Protein AF-0000000070923524 (afdb_homodimer)

pLDDT: mean 95.82, std 4.58, range [56.16, 98.94]

Nearest PDB structures (foldseek):
  8g1h-assembly1_A-2  TM=9.541E-01  e=3.701E-32  synthetic construct
  1jxh-assembly1_B  TM=9.613E-01  e=5.877E-29  Salmonella enterica subsp. enterica serovar Typhimurium
  7r8y-assembly1_A  TM=9.635E-01  e=8.481E-27  synthetic construct
  4c5k-assembly2_A  TM=9.167E-01  e=1.482E-22  Staphylococcus aureus subsp. aureus Mu50
  4jjp-assembly1_A  TM=9.197E-01  e=1.217E-21  Clostridioides difficile 630

Radius of gyration: 22.54 Å; Cα contacts (8 Å, |Δi|>4): 1341; chains: 2; bounding box: 45×68×51 Å

Structure (mmCIF, N/CA/C/O backbone):
data_AF-0000000070923524-model_v1
#
loop_
_entity.id
_entity.type
_entity.pdbx_description
1 polymer 'hydroxymethylpyrimidine kinase'
#
loop_
_atom_site.group_PDB
_atom_site.id
_atom_site.type_symbol
_atom_site.label_atom_id
_atom_site.label_alt_id
_atom_site.label_comp_id
_atom_site.label_asym_id
_atom_site.label_entity_id
_atom_site.label_seq_id
_atom_site.pdbx_PDB_ins_code
_atom_site.Cartn_x
_atom_site.Cartn_y
_atom_site.Cartn_z
_atom_site.occupancy
_atom_site.B_iso_or_equiv
_atom_site.auth_seq_id
_atom_site.auth_comp_id
_atom_site.auth_asym_id
_atom_site.auth_atom_id
_atom_site.pdbx_PDB_model_num
ATOM 1 N N . MET A 1 1 ? -16.562 -1.97 -15.055 1 88.5 1 MET A N 1
ATOM 2 C CA . MET A 1 1 ? -16.547 -1.957 -13.594 1 88.5 1 MET A CA 1
ATOM 3 C C . MET A 1 1 ? -15.117 -2.076 -13.07 1 88.5 1 MET A C 1
ATOM 5 O O . MET A 1 1 ? -14.312 -2.836 -13.617 1 88.5 1 MET A O 1
ATOM 9 N N . ILE A 1 2 ? -14.734 -1.331 -12.078 1 96.25 2 ILE A N 1
ATOM 10 C CA . ILE A 1 2 ? -13.414 -1.385 -11.469 1 96.25 2 ILE A CA 1
ATOM 11 C C . ILE A 1 2 ? -13.359 -2.535 -10.461 1 96.25 2 ILE A C 1
ATOM 13 O O . ILE A 1 2 ? -14.094 -2.541 -9.477 1 96.25 2 ILE A O 1
ATOM 17 N N . PRO A 1 3 ? -12.547 -3.531 -10.727 1 98.06 3 PRO A N 1
ATOM 18 C CA . PRO A 1 3 ? -12.531 -4.695 -9.836 1 98.06 3 PRO A CA 1
ATOM 19 C C . PRO A 1 3 ? -11.859 -4.402 -8.5 1 98.06 3 PRO A C 1
ATOM 21 O O . PRO A 1 3 ? -10.883 -3.645 -8.445 1 98.06 3 PRO A O 1
ATOM 24 N N . ASN A 1 4 ? -12.344 -5.02 -7.406 1 98.69 4 ASN A N 1
ATOM 25 C CA . ASN A 1 4 ? -11.734 -4.98 -6.078 1 98.69 4 ASN A CA 1
ATOM 26 C C . ASN A 1 4 ? -10.781 -6.152 -5.867 1 98.69 4 ASN A C 1
ATOM 28 O O . ASN A 1 4 ? -11.203 -7.309 -5.836 1 98.69 4 ASN A O 1
ATOM 32 N N . ILE A 1 5 ? -9.523 -5.859 -5.695 1 98.88 5 ILE A N 1
ATOM 33 C CA . ILE A 1 5 ? -8.492 -6.891 -5.586 1 98.88 5 ILE A CA 1
ATOM 34 C C . ILE A 1 5 ? -7.918 -6.895 -4.172 1 98.88 5 ILE A C 1
ATOM 36 O O . ILE A 1 5 ? -7.523 -5.848 -3.654 1 98.88 5 ILE A O 1
ATOM 40 N N . LEU A 1 6 ? -7.828 -8.039 -3.535 1 98.94 6 LEU A N 1
ATOM 41 C CA . LEU A 1 6 ? -7.266 -8.18 -2.197 1 98.94 6 LEU A CA 1
ATOM 42 C C . LEU A 1 6 ? -5.871 -8.797 -2.258 1 98.94 6 LEU A C 1
ATOM 44 O O . LEU A 1 6 ? -5.703 -9.906 -2.77 1 98.94 6 LEU A O 1
ATOM 48 N N . SER A 1 7 ? -4.941 -8.078 -1.814 1 98.94 7 SER A N 1
ATOM 49 C CA . SER A 1 7 ? -3.602 -8.609 -1.587 1 98.94 7 SER A CA 1
ATOM 50 C C . SER A 1 7 ? -3.434 -9.086 -0.148 1 98.94 7 SER A C 1
ATOM 52 O O . SER A 1 7 ? -3.797 -8.375 0.792 1 98.94 7 SER A O 1
ATOM 54 N N . ILE A 1 8 ? -2.93 -10.258 0.052 1 98.94 8 ILE A N 1
ATOM 55 C CA . ILE A 1 8 ? -2.543 -10.812 1.344 1 98.94 8 ILE A CA 1
ATOM 56 C C . ILE A 1 8 ? -1.05 -11.141 1.339 1 98.94 8 ILE A C 1
ATOM 58 O O . ILE A 1 8 ? -0.617 -12.094 0.683 1 98.94 8 ILE A O 1
ATOM 62 N N . ALA A 1 9 ? -0.271 -10.359 2.004 1 98.81 9 ALA A N 1
ATOM 63 C CA . ALA A 1 9 ? 1.179 -10.5 1.902 1 98.81 9 ALA A CA 1
ATOM 64 C C . ALA A 1 9 ? 1.889 -9.711 3 1 98.81 9 ALA A C 1
ATOM 66 O O . ALA A 1 9 ? 1.24 -9.094 3.844 1 98.81 9 ALA A O 1
ATOM 67 N N . GLY A 1 10 ? 3.205 -9.844 3.064 1 98.44 10 GLY A N 1
ATOM 68 C CA . GLY A 1 10 ? 4.023 -9.047 3.967 1 98.44 10 GLY A CA 1
ATOM 69 C C . GLY A 1 10 ? 4.266 -7.637 3.467 1 98.44 10 GLY A C 1
ATOM 70 O O . GLY A 1 10 ? 3.885 -7.297 2.346 1 98.44 10 GLY A O 1
ATOM 71 N N . SER A 1 11 ? 4.887 -6.863 4.363 1 98.69 11 SER A N 1
ATOM 72 C CA . SER A 1 11 ? 5.152 -5.461 4.059 1 98.69 11 SER A CA 1
ATOM 73 C C . SER A 1 11 ? 6.637 -5.227 3.791 1 98.69 11 SER A C 1
ATOM 75 O O . SER A 1 11 ? 7.492 -5.75 4.508 1 98.69 11 SER A O 1
ATOM 77 N N . ASP A 1 12 ? 6.961 -4.551 2.748 1 98.5 12 ASP A N 1
ATOM 78 C CA . ASP A 1 12 ? 8.273 -3.99 2.445 1 98.5 12 ASP A CA 1
ATOM 79 C C . ASP A 1 12 ? 8.266 -2.469 2.562 1 98.5 12 ASP A C 1
ATOM 81 O O . ASP A 1 12 ? 7.801 -1.774 1.654 1 98.5 12 ASP A O 1
ATOM 85 N N . PRO A 1 13 ? 8.805 -1.938 3.619 1 98.75 13 PRO A N 1
ATOM 86 C CA . PRO A 1 13 ? 8.711 -0.494 3.842 1 98.75 13 PRO A CA 1
ATOM 87 C C . PRO A 1 13 ? 9.383 0.319 2.74 1 98.75 13 PRO A C 1
ATOM 89 O O . PRO A 1 13 ? 9.047 1.487 2.533 1 98.75 13 PRO A O 1
ATOM 92 N N . SER A 1 14 ? 10.281 -0.219 1.952 1 98.44 14 SER A N 1
ATOM 93 C CA . SER A 1 14 ? 10.977 0.512 0.896 1 98.44 14 SER A CA 1
ATOM 94 C C . SER A 1 14 ? 10.047 0.802 -0.278 1 98.44 14 SER A C 1
ATOM 96 O O . SER A 1 14 ? 10.359 1.638 -1.129 1 98.44 14 SER A O 1
ATOM 98 N N . GLY A 1 15 ? 8.922 0.045 -0.321 1 98.5 15 GLY A N 1
ATOM 99 C CA . GLY A 1 15 ? 7.926 0.306 -1.352 1 98.5 15 GLY A CA 1
ATOM 100 C C . GLY A 1 15 ? 8.141 -0.519 -2.607 1 98.5 15 GLY A C 1
ATOM 101 O O . GLY A 1 15 ? 7.355 -0.429 -3.555 1 98.5 15 GLY A O 1
ATOM 102 N N . GLY A 1 16 ? 9.164 -1.377 -2.602 1 98 16 GLY A N 1
ATOM 103 C CA . GLY A 1 16 ? 9.523 -2.064 -3.83 1 98 16 GLY A CA 1
ATOM 104 C C . GLY A 1 16 ? 8.914 -3.451 -3.939 1 98 16 GLY A C 1
ATOM 105 O O . GLY A 1 16 ? 8.844 -4.016 -5.035 1 98 16 GLY A O 1
ATOM 106 N N . ALA A 1 17 ? 8.523 -4.043 -2.865 1 98.12 17 ALA A N 1
ATOM 107 C CA . ALA A 1 17 ? 7.902 -5.363 -2.812 1 98.12 17 ALA A CA 1
ATOM 108 C C . ALA A 1 17 ? 6.766 -5.395 -1.795 1 98.12 17 ALA A C 1
ATOM 110 O O . ALA A 1 17 ? 6.207 -4.352 -1.448 1 98.12 17 ALA A O 1
ATOM 111 N N . GLY A 1 18 ? 6.297 -6.562 -1.482 1 98.19 18 GLY A N 1
ATOM 112 C CA . GLY A 1 18 ? 5.254 -6.688 -0.476 1 98.19 18 GLY A CA 1
ATOM 113 C C . GLY A 1 18 ? 3.949 -6.027 -0.883 1 98.19 18 GLY A C 1
ATOM 114 O O . GLY A 1 18 ? 3.688 -5.84 -2.072 1 98.19 18 GLY A O 1
ATOM 115 N N . ILE A 1 19 ? 3.135 -5.664 0.14 1 98.75 19 ILE A N 1
ATOM 116 C CA . ILE A 1 19 ? 1.815 -5.102 -0.133 1 98.75 19 ILE A CA 1
ATOM 117 C C . ILE A 1 19 ? 1.964 -3.74 -0.805 1 98.75 19 ILE A C 1
ATOM 119 O O . ILE A 1 19 ? 1.072 -3.299 -1.533 1 98.75 19 ILE A O 1
ATOM 123 N N . GLN A 1 20 ? 3.146 -3.043 -0.542 1 98.88 20 GLN A N 1
ATOM 124 C CA . GLN A 1 20 ? 3.367 -1.754 -1.189 1 98.88 20 GLN A CA 1
ATOM 125 C C . GLN A 1 20 ? 3.426 -1.903 -2.707 1 98.88 20 GLN A C 1
ATOM 127 O O . GLN A 1 20 ? 2.758 -1.168 -3.436 1 98.88 20 GLN A O 1
ATOM 132 N N . ALA A 1 21 ? 4.176 -2.891 -3.148 1 98.75 21 ALA A N 1
ATOM 133 C CA . ALA A 1 21 ? 4.238 -3.164 -4.582 1 98.75 21 ALA A CA 1
ATOM 134 C C . ALA A 1 21 ? 2.9 -3.689 -5.098 1 98.75 21 ALA A C 1
ATOM 136 O O . ALA A 1 21 ? 2.49 -3.371 -6.215 1 98.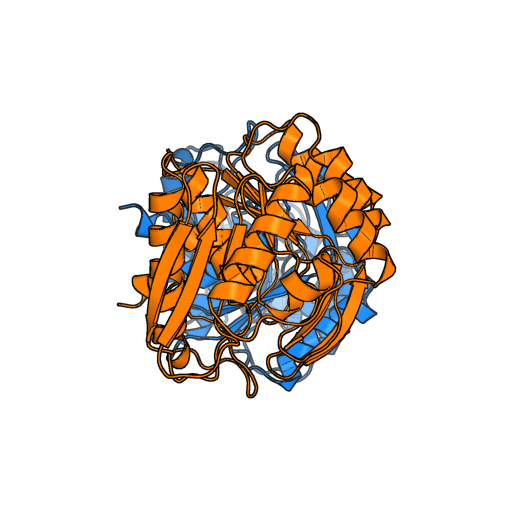75 21 ALA A O 1
ATOM 137 N N . ASP A 1 22 ? 2.264 -4.531 -4.301 1 98.88 22 ASP A N 1
ATOM 138 C CA . ASP A 1 22 ? 0.968 -5.082 -4.688 1 98.88 22 ASP A CA 1
ATOM 139 C C . ASP A 1 22 ? -0.05 -3.969 -4.934 1 98.88 22 ASP A C 1
ATOM 141 O O . ASP A 1 22 ? -0.729 -3.959 -5.961 1 98.88 22 ASP A O 1
ATOM 145 N N . LEU A 1 23 ? -0.145 -3.025 -3.996 1 98.88 23 LEU A N 1
ATOM 146 C CA . LEU A 1 23 ? -1.088 -1.917 -4.105 1 98.88 23 LEU A CA 1
ATOM 147 C C . LEU A 1 23 ? -0.811 -1.089 -5.355 1 98.88 23 LEU A C 1
ATOM 149 O O . LEU A 1 23 ? -1.741 -0.703 -6.066 1 98.88 23 LEU A O 1
ATOM 153 N N . LYS A 1 24 ? 0.443 -0.827 -5.609 1 98.81 24 LYS A N 1
ATOM 154 C CA . LYS A 1 24 ? 0.828 -0.044 -6.781 1 98.81 24 LYS A CA 1
ATOM 155 C C . LYS A 1 24 ? 0.483 -0.781 -8.07 1 98.81 24 LYS A C 1
ATOM 157 O O . LYS A 1 24 ? -0.105 -0.2 -8.984 1 98.81 24 LYS A O 1
ATOM 162 N N . ALA A 1 25 ? 0.79 -2.066 -8.133 1 98.81 25 ALA A N 1
ATOM 163 C CA . ALA A 1 25 ? 0.564 -2.848 -9.344 1 98.81 25 ALA A CA 1
ATOM 164 C C . ALA A 1 25 ? -0.927 -3.018 -9.617 1 98.81 25 ALA A C 1
ATOM 166 O O . ALA A 1 25 ? -1.376 -2.877 -10.758 1 98.81 25 ALA A O 1
ATOM 167 N N . ILE A 1 26 ? -1.7 -3.354 -8.578 1 98.81 26 ILE A N 1
ATOM 168 C CA . ILE A 1 26 ? -3.145 -3.496 -8.727 1 98.81 26 ILE A CA 1
ATOM 169 C C . ILE A 1 26 ? -3.736 -2.195 -9.266 1 98.81 26 ILE A C 1
ATOM 171 O O . ILE A 1 26 ? -4.508 -2.207 -10.227 1 98.81 26 ILE A O 1
ATOM 175 N N . SER A 1 27 ? -3.309 -1.071 -8.68 1 98.56 27 SER A N 1
ATOM 176 C CA . SER A 1 27 ? -3.822 0.238 -9.07 1 98.56 27 SER A CA 1
ATOM 177 C C . SER A 1 27 ? -3.428 0.581 -10.508 1 98.56 27 SER A C 1
ATOM 179 O O . SER A 1 27 ? -4.258 1.048 -11.289 1 98.56 27 SER A O 1
ATOM 181 N N . ALA A 1 28 ? -2.191 0.332 -10.828 1 98.12 28 ALA A N 1
ATOM 182 C CA . ALA A 1 28 ? -1.683 0.645 -12.156 1 98.12 28 ALA A CA 1
ATOM 183 C C . ALA A 1 28 ? -2.393 -0.184 -13.227 1 98.12 28 ALA A C 1
ATOM 185 O O . ALA A 1 28 ? -2.436 0.204 -14.398 1 98.12 28 ALA A O 1
ATOM 186 N N . ASN A 1 29 ? -2.947 -1.293 -12.867 1 98 29 ASN A N 1
ATOM 187 C CA . ASN A 1 29 ? -3.621 -2.18 -13.812 1 98 29 ASN A CA 1
ATOM 188 C C . ASN A 1 29 ? -5.137 -1.99 -13.773 1 98 29 ASN A C 1
ATOM 190 O O . ASN A 1 29 ? -5.883 -2.82 -14.297 1 98 29 ASN A O 1
ATOM 194 N N . GLY A 1 30 ? -5.574 -0.989 -13.062 1 96.88 30 GLY A N 1
ATOM 195 C CA . GLY A 1 30 ? -6.965 -0.576 -13.188 1 96.88 30 GLY A CA 1
ATOM 196 C C . GLY A 1 30 ? -7.848 -1.127 -12.078 1 96.88 30 GLY A C 1
ATOM 197 O O . GLY A 1 30 ? -9.07 -1 -12.133 1 96.88 30 GLY A O 1
ATOM 198 N N . GLY A 1 31 ? -7.277 -1.734 -11.07 1 98.12 31 GLY A N 1
ATOM 199 C CA . GLY A 1 31 ? -8.047 -2.275 -9.961 1 98.12 31 GLY A CA 1
ATOM 200 C C . GLY A 1 31 ? -8.062 -1.363 -8.75 1 98.12 31 GLY A C 1
ATOM 201 O O . GLY A 1 31 ? -7.25 -0.441 -8.648 1 98.12 31 GLY A O 1
ATOM 202 N N . TYR A 1 32 ? -9.062 -1.554 -7.859 1 98.56 32 TYR A N 1
ATOM 203 C CA . TYR A 1 32 ? -9.031 -1.023 -6.5 1 98.56 32 TYR A CA 1
ATOM 204 C C . TYR A 1 32 ? -8.289 -1.964 -5.562 1 98.56 32 TYR A C 1
ATOM 206 O O . TYR A 1 32 ? -8.656 -3.131 -5.418 1 98.56 32 TYR A O 1
ATOM 214 N N . ALA A 1 33 ? -7.301 -1.485 -4.902 1 98.81 33 ALA A N 1
ATOM 215 C CA . ALA A 1 33 ? -6.355 -2.346 -4.195 1 98.81 33 ALA A CA 1
ATOM 216 C C . ALA A 1 33 ? -6.648 -2.365 -2.697 1 98.81 33 ALA A C 1
ATOM 218 O O . ALA A 1 33 ? -6.699 -1.312 -2.055 1 98.81 33 ALA A O 1
ATOM 219 N N . MET A 1 34 ? -6.863 -3.486 -2.148 1 98.94 34 MET A N 1
ATOM 220 C CA . MET A 1 34 ? -6.965 -3.777 -0.721 1 98.94 34 MET A CA 1
ATOM 221 C C . MET A 1 34 ? -5.805 -4.652 -0.257 1 98.94 34 MET A C 1
ATOM 223 O O . MET A 1 34 ? -5.188 -5.348 -1.063 1 98.94 34 MET A O 1
ATOM 227 N N . ALA A 1 35 ? -5.473 -4.566 1.032 1 98.88 35 ALA A N 1
ATOM 228 C CA . ALA A 1 35 ? -4.324 -5.363 1.459 1 98.88 35 ALA A CA 1
ATOM 229 C C . ALA A 1 35 ? -4.461 -5.781 2.92 1 98.88 35 ALA A C 1
ATOM 231 O O . ALA A 1 35 ? -4.66 -4.941 3.799 1 98.88 35 ALA A O 1
ATOM 232 N N . ALA A 1 36 ? -4.398 -7.031 3.197 1 98.88 36 ALA A N 1
ATOM 233 C CA . ALA A 1 36 ? -4.246 -7.617 4.527 1 98.88 36 ALA A CA 1
ATOM 234 C C . ALA A 1 36 ? -2.805 -8.062 4.766 1 98.88 36 ALA A C 1
ATOM 236 O O . ALA A 1 36 ? -2.223 -8.773 3.938 1 98.88 36 ALA A O 1
ATOM 237 N N . LEU A 1 37 ? -2.238 -7.688 5.871 1 98.81 37 LEU A N 1
ATOM 238 C CA . LEU A 1 37 ? -0.815 -7.891 6.121 1 98.81 37 LEU A CA 1
ATOM 239 C C . LEU A 1 37 ? -0.582 -9.188 6.887 1 98.81 37 LEU A C 1
ATOM 241 O O . LEU A 1 37 ? -1.325 -9.508 7.82 1 98.81 37 LEU A O 1
ATOM 245 N N . THR A 1 38 ? 0.523 -9.852 6.547 1 98.62 38 THR A N 1
ATOM 246 C CA . THR A 1 38 ? 0.863 -11.117 7.195 1 98.62 38 THR A CA 1
ATOM 247 C C . THR A 1 38 ? 2.148 -10.977 8.008 1 98.62 38 THR A C 1
ATOM 249 O O . THR A 1 38 ? 2.426 -11.805 8.883 1 98.62 38 THR A O 1
ATOM 252 N N . ALA A 1 39 ? 2.926 -10.031 7.641 1 98.19 39 ALA A N 1
ATOM 253 C CA . ALA A 1 39 ? 4.199 -9.789 8.312 1 98.19 39 ALA A CA 1
ATOM 254 C C . ALA A 1 39 ? 4.73 -8.391 7.992 1 98.19 39 ALA A C 1
ATOM 256 O O . ALA A 1 39 ? 4.32 -7.781 7.004 1 98.19 39 ALA A O 1
ATOM 257 N N . LEU A 1 40 ? 5.555 -7.93 8.859 1 98.31 40 LEU A N 1
ATOM 258 C CA . LEU A 1 40 ? 6.348 -6.738 8.594 1 98.31 40 LEU A CA 1
ATOM 259 C C . LEU A 1 40 ? 7.812 -7.094 8.367 1 98.31 40 LEU A C 1
ATOM 261 O O . LEU A 1 40 ? 8.32 -8.055 8.961 1 98.31 40 LEU A O 1
ATOM 265 N N . THR A 1 41 ? 8.461 -6.34 7.527 1 98.12 41 THR A N 1
ATOM 266 C CA . THR A 1 41 ? 9.914 -6.449 7.398 1 98.12 41 THR A CA 1
ATOM 267 C C . THR A 1 41 ? 10.57 -5.082 7.578 1 98.12 41 THR A C 1
ATOM 269 O O . THR A 1 41 ? 9.922 -4.047 7.434 1 98.12 41 THR A O 1
ATOM 272 N N . ALA A 1 42 ? 11.773 -5.137 8.062 1 98.44 42 ALA A N 1
ATOM 273 C CA . ALA A 1 42 ? 12.711 -4.039 7.859 1 98.44 42 ALA A CA 1
ATOM 274 C C . ALA A 1 42 ? 13.688 -4.359 6.73 1 98.44 42 ALA A C 1
ATOM 276 O O . ALA A 1 42 ? 14.531 -5.25 6.867 1 98.44 42 ALA A O 1
ATOM 277 N N . GLN A 1 43 ? 13.508 -3.613 5.613 1 97 43 GLN A N 1
ATOM 278 C CA . GLN A 1 43 ? 14.297 -3.943 4.438 1 97 43 GLN A CA 1
ATOM 279 C C . GLN A 1 43 ? 14.422 -2.744 3.5 1 97 43 GLN A C 1
ATOM 281 O O . GLN A 1 43 ? 13.664 -1.779 3.617 1 97 43 GLN A O 1
ATOM 286 N N . ASN A 1 44 ? 15.359 -2.775 2.725 1 97.12 44 ASN A N 1
ATOM 287 C CA . ASN A 1 44 ? 15.641 -1.813 1.665 1 97.12 44 ASN A CA 1
ATOM 288 C C . ASN A 1 44 ? 16.234 -2.49 0.438 1 97.12 44 ASN A C 1
ATOM 290 O O . ASN A 1 44 ? 16.094 -3.701 0.258 1 97.12 44 ASN A O 1
ATOM 294 N N . THR A 1 45 ? 16.812 -1.717 -0.489 1 96.19 45 THR A N 1
ATOM 295 C CA . THR A 1 45 ? 17.266 -2.301 -1.748 1 96.19 45 THR A CA 1
ATOM 296 C C . THR A 1 45 ? 18.516 -3.135 -1.539 1 96.19 45 THR A C 1
ATOM 298 O O . THR A 1 45 ? 18.953 -3.842 -2.447 1 96.19 45 THR A O 1
ATOM 301 N N . ARG A 1 46 ? 19.078 -3.141 -0.369 1 96.25 46 ARG A N 1
ATOM 302 C CA . ARG A 1 46 ? 20.328 -3.84 -0.097 1 96.25 46 ARG A CA 1
ATOM 303 C C . ARG A 1 46 ? 20.078 -5.133 0.67 1 96.25 46 ARG A C 1
ATOM 305 O O . ARG A 1 46 ? 20.969 -5.988 0.767 1 96.25 46 ARG A O 1
ATOM 312 N N . GLY A 1 47 ? 18.875 -5.258 1.256 1 95.06 47 GLY A N 1
ATOM 313 C CA . GLY A 1 47 ? 18.609 -6.5 1.955 1 95.06 47 GLY A CA 1
ATOM 314 C C . GLY A 1 47 ? 17.562 -6.359 3.045 1 95.06 47 GLY A C 1
ATOM 315 O O . GLY A 1 47 ? 16.984 -5.285 3.215 1 95.06 47 GLY A O 1
ATOM 316 N N . VAL A 1 48 ? 17.281 -7.508 3.729 1 96.56 48 VAL A N 1
ATOM 317 C CA . VAL A 1 48 ? 16.328 -7.602 4.836 1 96.56 48 VAL A CA 1
ATOM 318 C C . VAL A 1 48 ? 17.094 -7.676 6.16 1 96.56 48 VAL A C 1
ATOM 320 O O . VAL A 1 48 ? 18.016 -8.477 6.305 1 96.56 48 VAL A O 1
ATOM 323 N N . THR A 1 49 ? 16.672 -6.828 7.125 1 97.25 49 THR A N 1
ATOM 324 C CA . THR A 1 49 ? 17.391 -6.824 8.391 1 97.25 49 THR A CA 1
ATOM 325 C C . THR A 1 49 ? 16.5 -7.336 9.523 1 97.25 49 THR A C 1
ATOM 327 O O . THR A 1 49 ? 16.984 -7.676 10.602 1 97.25 49 THR A O 1
ATOM 330 N N . ALA A 1 50 ? 15.18 -7.395 9.305 1 97.44 50 ALA A N 1
ATOM 331 C CA . ALA A 1 50 ? 14.266 -7.918 10.32 1 97.44 50 ALA A CA 1
ATOM 332 C C . ALA A 1 50 ? 12.961 -8.383 9.68 1 97.44 50 ALA A C 1
ATOM 334 O O . ALA A 1 50 ? 12.547 -7.863 8.641 1 97.44 50 ALA A O 1
ATOM 335 N N . VAL A 1 51 ? 12.336 -9.359 10.312 1 96.75 51 VAL A N 1
ATOM 336 C CA . VAL A 1 51 ? 11.008 -9.844 9.977 1 96.75 51 VAL A CA 1
ATOM 337 C C . VAL A 1 51 ? 10.172 -9.984 11.25 1 96.75 51 VAL A C 1
ATOM 339 O O . VAL A 1 51 ? 10.648 -10.516 12.258 1 96.75 51 VAL A O 1
ATOM 342 N N . ASP A 1 52 ? 9.023 -9.445 11.266 1 97.56 52 ASP A N 1
ATOM 343 C CA . ASP A 1 52 ? 8.086 -9.5 12.383 1 97.56 52 ASP A CA 1
ATOM 344 C C . ASP A 1 52 ? 6.73 -10.047 11.938 1 97.56 52 ASP A C 1
ATOM 346 O O . ASP A 1 52 ? 5.906 -9.312 11.391 1 97.56 52 ASP A O 1
ATOM 350 N N . PRO A 1 53 ? 6.43 -11.328 12.234 1 96.56 53 PRO A N 1
ATOM 351 C CA . PRO A 1 53 ? 5.148 -11.906 11.82 1 96.56 53 PRO A CA 1
ATOM 352 C C . PRO A 1 53 ? 3.959 -11.273 12.539 1 96.56 53 PRO A C 1
ATOM 354 O O . PRO A 1 53 ? 4.059 -10.922 13.719 1 96.56 53 PRO A O 1
ATOM 357 N N . ILE A 1 54 ? 2.871 -11.078 11.836 1 98 54 ILE A N 1
ATOM 358 C CA . ILE A 1 54 ? 1.604 -10.641 12.422 1 98 54 ILE A CA 1
ATOM 359 C C . ILE A 1 54 ? 0.875 -11.844 13.016 1 98 54 ILE A C 1
ATOM 361 O O . ILE A 1 54 ? 0.887 -12.938 12.445 1 98 54 ILE A O 1
ATOM 365 N N . ARG A 1 55 ? 0.214 -11.609 14.203 1 97.94 55 ARG A N 1
ATOM 366 C CA . ARG A 1 55 ? -0.534 -12.703 14.812 1 97.94 55 ARG A CA 1
ATOM 367 C C . ARG A 1 55 ? -1.624 -13.219 13.875 1 97.94 55 ARG A C 1
ATOM 369 O O . ARG A 1 55 ? -2.352 -12.422 13.273 1 97.94 55 ARG A O 1
ATOM 376 N N . PRO A 1 56 ? -1.752 -14.602 13.742 1 98.25 56 PRO A N 1
ATOM 377 C CA . PRO A 1 56 ? -2.766 -15.18 12.852 1 98.25 56 PRO A CA 1
ATOM 378 C C . PRO A 1 56 ? -4.156 -14.594 13.094 1 98.25 56 PRO A C 1
ATOM 380 O O . PRO A 1 56 ? -4.906 -14.367 12.141 1 98.25 56 PRO A O 1
ATOM 383 N N . ALA A 1 57 ? -4.516 -14.305 14.328 1 98.56 57 ALA A N 1
ATOM 384 C CA . ALA A 1 57 ? -5.832 -13.758 14.648 1 98.56 57 ALA A CA 1
ATOM 385 C C . ALA A 1 57 ? -6.043 -12.398 13.977 1 98.56 57 ALA A C 1
ATOM 387 O O . ALA A 1 57 ? -7.145 -12.094 13.523 1 98.56 57 ALA A O 1
ATOM 388 N N . MET A 1 58 ? -4.984 -11.578 13.93 1 98.69 58 MET A N 1
ATOM 389 C CA . MET A 1 58 ? -5.09 -10.273 13.289 1 98.69 58 MET A CA 1
ATOM 390 C C . MET A 1 58 ? -5.168 -10.406 11.773 1 98.69 58 MET A C 1
ATOM 392 O O . MET A 1 58 ? -5.863 -9.633 11.117 1 98.69 58 MET A O 1
ATOM 396 N N . VAL A 1 59 ? -4.434 -11.367 11.227 1 98.75 59 VAL A N 1
ATOM 397 C CA . VAL A 1 59 ? -4.547 -11.633 9.797 1 98.75 59 VAL A CA 1
ATOM 398 C C . VAL A 1 59 ? -5.988 -11.992 9.453 1 98.75 59 VAL A C 1
ATOM 400 O O . VAL A 1 59 ? -6.566 -11.438 8.516 1 98.75 59 VAL A O 1
ATOM 403 N N . THR A 1 60 ? -6.566 -12.859 10.25 1 98.75 60 THR A N 1
ATOM 404 C CA . THR A 1 60 ? -7.949 -13.289 10.062 1 98.75 60 THR A CA 1
ATOM 405 C C . THR A 1 60 ? -8.906 -12.109 10.195 1 98.75 60 THR A C 1
ATOM 407 O O . THR A 1 60 ? -9.836 -11.961 9.398 1 98.75 60 THR A O 1
ATOM 410 N N . ALA A 1 61 ? -8.672 -11.273 11.172 1 98.88 61 ALA A N 1
ATOM 411 C CA . ALA A 1 61 ? -9.539 -10.125 11.43 1 98.88 61 ALA A CA 1
ATOM 412 C C . ALA A 1 61 ? -9.531 -9.156 10.25 1 98.88 61 ALA A C 1
ATOM 414 O O . ALA A 1 61 ? -10.57 -8.609 9.875 1 98.88 61 ALA A O 1
ATOM 415 N N . GLN A 1 62 ? -8.391 -8.898 9.688 1 98.88 62 GLN A N 1
ATOM 416 C CA . GLN A 1 62 ? -8.281 -8.031 8.516 1 98.88 62 GLN A CA 1
ATOM 417 C C . GLN A 1 62 ? -9.125 -8.555 7.359 1 98.88 62 GLN A C 1
ATOM 419 O O . GLN A 1 62 ? -9.914 -7.816 6.773 1 98.88 62 GLN A O 1
ATOM 424 N N . ILE A 1 63 ? -8.93 -9.82 7.062 1 98.88 63 ILE A N 1
ATOM 425 C CA . ILE A 1 63 ? -9.617 -10.438 5.926 1 98.88 63 ILE A CA 1
ATOM 426 C C . ILE A 1 63 ? -11.117 -10.469 6.188 1 98.88 63 ILE A C 1
ATOM 428 O O . ILE A 1 63 ? -11.914 -10.164 5.297 1 98.88 63 ILE A O 1
ATOM 432 N N . ALA A 1 64 ? -11.484 -10.797 7.398 1 98.75 64 ALA A N 1
ATOM 433 C CA . ALA A 1 64 ? -12.891 -10.875 7.77 1 98.75 64 ALA A CA 1
ATOM 434 C C . ALA A 1 64 ? -13.57 -9.516 7.617 1 98.75 64 ALA A C 1
ATOM 436 O O . ALA A 1 64 ? -14.719 -9.43 7.164 1 98.75 64 ALA A O 1
ATOM 437 N N . ALA A 1 65 ? -12.906 -8.484 8.039 1 98.62 65 ALA A N 1
ATOM 438 C CA . ALA A 1 65 ? -13.453 -7.141 7.906 1 98.62 65 ALA A CA 1
ATOM 439 C C . ALA A 1 65 ? -13.742 -6.809 6.445 1 98.62 65 ALA A C 1
ATOM 441 O O . ALA A 1 65 ? -14.789 -6.242 6.125 1 98.62 65 ALA A O 1
ATOM 442 N N . ILE A 1 66 ? -12.859 -7.129 5.543 1 98.75 66 ILE A N 1
ATOM 443 C CA . ILE A 1 66 ? -13.023 -6.859 4.117 1 98.75 66 ILE A CA 1
ATOM 444 C C . ILE A 1 66 ? -14.195 -7.672 3.572 1 98.75 66 ILE A C 1
ATOM 446 O O . ILE A 1 66 ? -15.094 -7.121 2.93 1 98.75 66 ILE A O 1
ATOM 450 N N . ARG A 1 67 ? -14.242 -8.945 3.865 1 98.44 67 ARG A N 1
ATOM 451 C CA . ARG A 1 67 ? -15.25 -9.852 3.324 1 98.44 67 ARG A CA 1
ATOM 452 C C . ARG A 1 67 ? -16.656 -9.461 3.787 1 98.44 67 ARG A C 1
ATOM 454 O O . ARG A 1 67 ? -17.625 -9.664 3.068 1 98.44 67 ARG A O 1
ATOM 461 N N . ALA A 1 68 ? -16.75 -8.852 4.918 1 98.25 68 ALA A N 1
ATOM 462 C CA . ALA A 1 68 ? -18.047 -8.5 5.5 1 98.25 68 ALA A CA 1
ATOM 463 C C . ALA A 1 68 ? -18.672 -7.316 4.773 1 98.25 68 ALA A C 1
ATOM 465 O O . ALA A 1 68 ? -19.875 -7.07 4.898 1 98.25 68 ALA A O 1
ATOM 466 N N . ASP A 1 69 ? -17.906 -6.621 3.941 1 98.31 69 ASP A N 1
ATOM 467 C CA . ASP A 1 69 ? -18.391 -5.32 3.492 1 98.31 69 ASP A CA 1
ATOM 468 C C . ASP A 1 69 ? -18.078 -5.098 2.014 1 98.31 69 ASP A C 1
ATOM 470 O O . ASP A 1 69 ? -18.781 -4.348 1.332 1 98.31 69 ASP A O 1
ATOM 474 N N . ILE A 1 70 ? -17.016 -5.699 1.485 1 98.44 70 ILE A N 1
ATOM 475 C CA . ILE A 1 70 ? -16.516 -5.34 0.163 1 98.44 70 ILE A CA 1
ATOM 476 C C . ILE A 1 70 ? -16.469 -6.582 -0.724 1 98.44 70 ILE A C 1
ATOM 478 O O . ILE A 1 70 ? -15.961 -7.625 -0.311 1 98.44 70 ILE A O 1
ATOM 482 N N . ARG A 1 71 ? -17.016 -6.469 -1.889 1 97.94 71 ARG A N 1
ATOM 483 C CA . ARG A 1 71 ? -16.875 -7.527 -2.881 1 97.94 71 ARG A CA 1
ATOM 484 C C . ARG A 1 71 ? -15.422 -7.746 -3.26 1 97.94 71 ARG A C 1
ATOM 486 O O . ARG A 1 71 ? -14.68 -6.781 -3.473 1 97.94 71 ARG A O 1
ATOM 493 N N . ILE A 1 72 ? -15.016 -8.992 -3.291 1 98.62 72 ILE A N 1
ATOM 494 C CA . ILE A 1 72 ? -13.664 -9.344 -3.709 1 98.62 72 ILE A CA 1
ATOM 495 C C . ILE A 1 72 ? -13.711 -10.039 -5.066 1 98.62 72 ILE A C 1
ATOM 497 O O . ILE A 1 72 ? -14.297 -11.109 -5.203 1 98.62 72 ILE A O 1
ATOM 501 N N . ASP A 1 73 ? -13.016 -9.422 -6.031 1 98.69 73 ASP A N 1
ATOM 502 C CA . ASP A 1 73 ? -13.078 -9.945 -7.391 1 98.69 73 ASP A CA 1
ATOM 503 C C . ASP A 1 73 ? -11.891 -10.859 -7.688 1 98.69 73 ASP A C 1
ATOM 505 O O . ASP A 1 73 ? -11.953 -11.688 -8.602 1 98.69 73 ASP A O 1
ATOM 509 N N . ALA A 1 74 ? -10.805 -10.758 -6.973 1 98.75 74 ALA A N 1
ATOM 510 C CA . ALA A 1 74 ? -9.633 -11.633 -7.023 1 98.75 74 ALA A CA 1
ATOM 511 C C . ALA A 1 74 ? -8.758 -11.445 -5.789 1 98.75 74 ALA A C 1
ATOM 513 O O . ALA A 1 74 ? -8.836 -10.422 -5.113 1 98.75 74 ALA A O 1
ATOM 514 N N . VAL A 1 75 ? -7.949 -12.438 -5.492 1 98.88 75 VAL A N 1
ATOM 515 C CA . VAL A 1 75 ? -7.023 -12.406 -4.363 1 98.88 75 VAL A CA 1
ATOM 516 C C . VAL A 1 75 ? -5.609 -12.719 -4.844 1 98.88 75 VAL A C 1
ATOM 518 O O . VAL A 1 75 ? -5.402 -13.648 -5.625 1 98.88 75 VAL A O 1
ATOM 521 N N . LYS A 1 76 ? -4.719 -11.914 -4.48 1 98.88 76 LYS A N 1
ATOM 522 C CA . LYS A 1 76 ? -3.297 -12.219 -4.613 1 98.88 76 LYS A CA 1
ATOM 523 C C . LYS A 1 76 ? -2.678 -12.562 -3.262 1 98.88 76 LYS A C 1
ATOM 525 O O . LYS A 1 76 ? -2.85 -11.828 -2.287 1 98.88 76 LYS A O 1
ATOM 530 N N . ILE A 1 77 ? -2.025 -13.672 -3.172 1 98.81 77 ILE A N 1
ATOM 531 C CA . ILE A 1 77 ? -1.312 -14.078 -1.965 1 98.8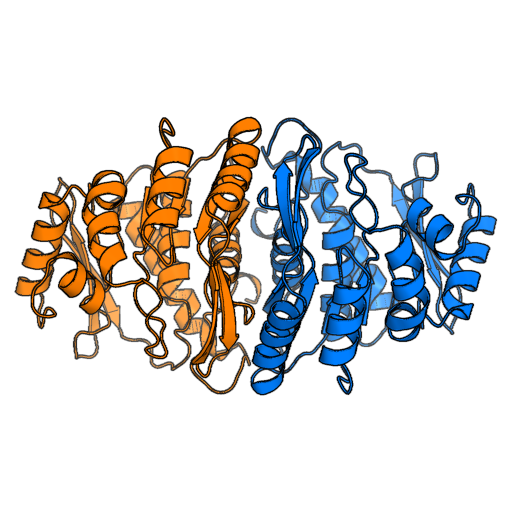1 77 ILE A CA 1
ATOM 532 C C . ILE A 1 77 ? 0.194 -14.031 -2.217 1 98.81 77 ILE A C 1
ATOM 534 O O . ILE A 1 77 ? 0.681 -14.594 -3.201 1 98.81 77 ILE A O 1
ATOM 538 N N . GLY A 1 78 ? 0.884 -13.328 -1.344 1 98.25 78 GLY A N 1
ATOM 539 C CA . GLY A 1 78 ? 2.338 -13.266 -1.363 1 98.25 78 GLY A CA 1
ATOM 540 C C . GLY A 1 78 ? 2.977 -13.875 -0.13 1 98.25 78 GLY A C 1
ATOM 541 O O . GLY A 1 78 ? 2.635 -14.992 0.264 1 98.25 78 GLY A O 1
ATOM 542 N N . MET A 1 79 ? 3.883 -13.195 0.514 1 96.44 79 MET A N 1
ATOM 543 C CA . MET A 1 79 ? 4.668 -13.664 1.648 1 96.44 79 MET A CA 1
ATOM 544 C C . MET A 1 79 ? 3.77 -14.008 2.83 1 96.44 79 MET A C 1
ATOM 546 O O . MET A 1 79 ? 3.035 -13.148 3.326 1 96.44 79 MET A O 1
ATOM 550 N N . LEU A 1 80 ? 3.896 -15.211 3.32 1 96.88 80 LEU A N 1
ATOM 551 C CA . LEU A 1 80 ? 3.039 -15.664 4.406 1 96.88 80 LEU A CA 1
ATOM 552 C C . LEU A 1 80 ? 3.859 -15.977 5.652 1 96.88 80 LEU A C 1
ATOM 554 O O . LEU A 1 80 ? 3.318 -16.031 6.758 1 96.88 80 LEU A O 1
ATOM 558 N N . GLY A 1 81 ? 5.105 -16.281 5.562 1 93.31 81 GLY A N 1
ATOM 559 C CA . GLY A 1 81 ? 6.039 -16.359 6.676 1 93.31 81 GLY A CA 1
ATOM 560 C C . GLY A 1 81 ? 6.082 -17.719 7.324 1 93.31 81 GLY A C 1
ATOM 561 O O . GLY A 1 81 ? 7.16 -18.297 7.496 1 93.31 81 GLY A O 1
ATOM 562 N N . ASP A 1 82 ? 4.816 -18.297 7.762 1 94.88 82 ASP A N 1
ATOM 563 C CA . ASP A 1 82 ? 4.844 -19.578 8.469 1 94.88 82 ASP A CA 1
ATOM 564 C C . ASP A 1 82 ? 3.523 -20.328 8.305 1 94.88 82 ASP A C 1
ATOM 566 O O . ASP A 1 82 ? 2.6 -19.828 7.656 1 94.88 82 ASP A O 1
ATOM 570 N N . SER A 1 83 ? 3.469 -21.547 8.922 1 96.5 83 SER A N 1
ATOM 571 C CA . SER A 1 83 ? 2.35 -22.453 8.703 1 96.5 83 SER A CA 1
ATOM 572 C C . SER A 1 83 ? 1.082 -21.938 9.383 1 96.5 83 SER A C 1
ATOM 574 O O . SER A 1 83 ? -0.025 -22.156 8.883 1 96.5 83 SER A O 1
ATOM 576 N N . ALA A 1 84 ? 1.248 -21.312 10.484 1 97.31 84 ALA A N 1
ATOM 577 C CA . ALA A 1 84 ? 0.088 -20.797 11.203 1 97.31 84 ALA A CA 1
ATOM 578 C C . ALA A 1 84 ? -0.631 -19.734 10.383 1 97.31 84 ALA A C 1
ATOM 580 O O . ALA A 1 84 ? -1.863 -19.703 10.328 1 97.31 84 ALA A O 1
ATOM 581 N N . ILE A 1 85 ? 0.113 -18.875 9.766 1 97.88 85 ILE A N 1
ATOM 582 C CA . ILE A 1 85 ? -0.453 -17.828 8.922 1 97.88 85 ILE A CA 1
ATOM 583 C C . ILE A 1 85 ? -1.106 -18.453 7.691 1 97.88 85 ILE A C 1
ATOM 585 O O . ILE A 1 85 ? -2.191 -18.031 7.277 1 97.88 85 ILE A O 1
ATOM 589 N N . ILE A 1 86 ? -0.411 -19.422 7.125 1 97.94 86 ILE A N 1
ATOM 590 C CA . ILE A 1 86 ? -0.96 -20.109 5.961 1 97.94 86 ILE A CA 1
ATOM 591 C C . ILE A 1 86 ? -2.332 -20.688 6.305 1 97.94 86 ILE A C 1
ATOM 593 O O . ILE A 1 86 ? -3.295 -20.5 5.555 1 97.94 86 ILE A O 1
ATOM 597 N N . ALA A 1 87 ? -2.41 -21.312 7.41 1 97.75 87 ALA A N 1
ATOM 598 C CA . ALA A 1 87 ? -3.67 -21.922 7.848 1 97.75 87 ALA A CA 1
ATOM 599 C C . ALA A 1 87 ? -4.73 -20.844 8.078 1 97.75 87 ALA A C 1
ATOM 601 O O . ALA A 1 87 ? -5.891 -21.016 7.699 1 97.75 87 ALA A O 1
ATOM 602 N N . ALA A 1 88 ? -4.363 -19.781 8.703 1 98.38 88 ALA A N 1
ATOM 603 C CA . ALA A 1 88 ? -5.285 -18.688 8.992 1 98.38 88 ALA A CA 1
ATOM 604 C C . ALA A 1 88 ? -5.832 -18.062 7.707 1 98.38 88 ALA A C 1
ATOM 606 O O . ALA A 1 88 ? -7.031 -17.797 7.605 1 98.38 88 ALA A O 1
ATOM 607 N N . VAL A 1 89 ? -4.957 -17.859 6.785 1 98.62 89 VAL A N 1
ATOM 608 C CA . VAL A 1 89 ? -5.355 -17.266 5.512 1 98.62 89 VAL A CA 1
ATOM 609 C C . VAL A 1 89 ? -6.297 -18.203 4.773 1 98.62 89 VAL A C 1
ATOM 611 O O . VAL A 1 89 ? -7.336 -17.781 4.262 1 98.62 89 VAL A O 1
ATOM 614 N N . ALA A 1 90 ? -5.914 -19.438 4.723 1 98.19 90 ALA A N 1
ATOM 615 C CA . ALA A 1 90 ? -6.75 -20.438 4.051 1 98.19 90 ALA A CA 1
ATOM 616 C C . ALA A 1 90 ? -8.148 -20.469 4.656 1 98.19 90 ALA A C 1
ATOM 618 O O . ALA A 1 90 ? -9.148 -20.469 3.932 1 98.19 90 ALA A O 1
ATOM 619 N N . ALA A 1 91 ? -8.203 -20.516 5.926 1 98.38 91 ALA A N 1
ATOM 620 C CA . ALA A 1 91 ? -9.484 -20.547 6.629 1 98.38 91 ALA A CA 1
ATOM 621 C C . ALA A 1 91 ? -10.289 -19.281 6.371 1 98.38 91 ALA A C 1
ATOM 623 O O . ALA A 1 91 ? -11.508 -19.344 6.172 1 98.38 91 ALA A O 1
ATOM 624 N N . ALA A 1 92 ? -9.648 -18.172 6.398 1 98.56 92 ALA A N 1
ATOM 625 C CA . ALA A 1 92 ? -10.312 -16.875 6.227 1 98.56 92 ALA A CA 1
ATOM 626 C C . ALA A 1 92 ? -10.883 -16.734 4.82 1 98.56 92 ALA A C 1
ATOM 628 O O . ALA A 1 92 ? -11.852 -16 4.609 1 98.56 92 ALA A O 1
ATOM 629 N N . LEU A 1 93 ? -10.344 -17.438 3.855 1 98.38 93 LEU A N 1
ATOM 630 C CA . LEU A 1 93 ? -10.758 -17.312 2.463 1 98.38 93 LEU A CA 1
ATOM 631 C C . LEU A 1 93 ? -11.742 -18.406 2.08 1 98.38 93 LEU A C 1
ATOM 633 O O . LEU A 1 93 ? -12.188 -18.484 0.933 1 98.38 93 LEU A O 1
ATOM 637 N N . GLU A 1 94 ? -12.008 -19.266 2.996 1 97.75 94 GLU A N 1
ATOM 638 C CA . GLU A 1 94 ? -12.922 -20.375 2.707 1 97.75 94 GLU A CA 1
ATOM 639 C C . GLU A 1 94 ? -14.258 -19.844 2.189 1 97.75 94 GLU A C 1
ATOM 641 O O . GLU A 1 94 ? -14.812 -18.891 2.738 1 97.75 94 GLU A O 1
ATOM 646 N N . GLY A 1 95 ? -14.773 -20.422 1.14 1 96.75 95 GLY A N 1
ATOM 647 C CA . GLY A 1 95 ? -16.078 -20.062 0.592 1 96.75 95 GLY A CA 1
ATOM 648 C C . GLY A 1 95 ? -16 -18.922 -0.406 1 96.75 95 GLY A C 1
ATOM 649 O O . GLY A 1 95 ? -17 -18.594 -1.049 1 96.75 95 GLY A O 1
ATOM 650 N N . LEU A 1 96 ? -14.898 -18.312 -0.531 1 97.06 96 LEU A N 1
ATOM 651 C CA . LEU A 1 96 ? -14.742 -17.219 -1.491 1 97.06 96 LEU A CA 1
ATOM 652 C C . LEU A 1 96 ? -14.633 -17.766 -2.912 1 97.06 96 LEU A C 1
ATOM 654 O O . LEU A 1 96 ? -13.828 -18.656 -3.182 1 97.06 96 LEU A O 1
ATOM 658 N N . SER A 1 97 ? -15.406 -17.234 -3.826 1 95.5 97 SER A N 1
ATOM 659 C CA . SER A 1 97 ? -15.438 -17.719 -5.207 1 95.5 97 SER A CA 1
ATOM 660 C C . SER A 1 97 ? -14.391 -17.016 -6.059 1 95.5 97 SER A C 1
ATOM 662 O O . SER A 1 97 ? -14.055 -17.484 -7.148 1 95.5 97 SER A O 1
ATOM 664 N N . ALA A 1 98 ? -13.844 -15.938 -5.66 1 97.12 98 ALA A N 1
ATOM 665 C CA . ALA A 1 98 ? -12.875 -15.141 -6.414 1 97.12 98 ALA A CA 1
ATOM 666 C C . ALA A 1 98 ? -11.609 -15.953 -6.707 1 97.12 98 ALA A C 1
ATOM 668 O O . ALA A 1 98 ? -11.156 -16.734 -5.867 1 97.12 98 ALA A O 1
ATOM 669 N N . PRO A 1 99 ? -11.039 -15.781 -7.91 1 97.81 99 PRO A N 1
ATOM 670 C CA . PRO A 1 99 ? -9.797 -16.484 -8.219 1 97.81 99 PRO A CA 1
ATOM 671 C C . PRO A 1 99 ? -8.641 -16.078 -7.305 1 97.81 99 PRO A C 1
ATOM 673 O O . PRO A 1 99 ? -8.531 -14.906 -6.941 1 97.81 99 PRO A O 1
ATOM 676 N N . LEU A 1 100 ? -7.793 -17.062 -7.012 1 98.12 100 LEU A N 1
ATOM 677 C CA . LEU A 1 100 ? -6.621 -16.875 -6.16 1 98.12 100 LEU A CA 1
ATOM 678 C C . LEU A 1 100 ? -5.336 -16.984 -6.973 1 98.12 100 LEU A C 1
ATOM 680 O O . LEU A 1 100 ? -5.102 -18 -7.637 1 98.12 100 LEU A O 1
ATOM 684 N N . VAL A 1 101 ? -4.586 -15.938 -7.012 1 98.75 101 VAL A N 1
ATOM 685 C CA . VAL A 1 101 ? -3.24 -15.961 -7.578 1 98.75 101 VAL A CA 1
ATOM 686 C C . VAL A 1 101 ? -2.213 -16.109 -6.457 1 98.75 101 VAL A C 1
ATOM 688 O O . VAL A 1 101 ? -2.121 -15.25 -5.578 1 98.75 101 VAL A O 1
ATOM 691 N N . LEU A 1 102 ? -1.429 -17.141 -6.473 1 98.62 102 LEU A N 1
ATOM 692 C CA . LEU A 1 102 ? -0.496 -17.453 -5.398 1 98.62 102 LEU A CA 1
ATOM 693 C C . LEU A 1 102 ? 0.945 -17.25 -5.852 1 98.62 102 LEU A C 1
ATOM 695 O O . LEU A 1 102 ? 1.431 -17.969 -6.73 1 98.62 102 LEU A O 1
ATOM 699 N N . ASP A 1 103 ? 1.573 -16.281 -5.34 1 98.38 103 ASP A N 1
ATOM 700 C CA . ASP A 1 103 ? 3.021 -16.109 -5.402 1 98.38 103 ASP A CA 1
ATOM 701 C C . ASP A 1 103 ? 3.695 -16.672 -4.152 1 98.38 103 ASP A C 1
ATOM 703 O O . ASP A 1 103 ? 3.588 -16.109 -3.068 1 98.38 103 ASP A O 1
ATOM 707 N N . PRO A 1 104 ? 4.344 -17.797 -4.25 1 95.81 104 PRO A N 1
ATOM 708 C CA . PRO A 1 104 ? 4.828 -18.469 -3.047 1 95.81 104 PRO A CA 1
ATOM 709 C C . PRO A 1 104 ? 5.793 -17.609 -2.232 1 95.81 104 PRO A C 1
ATOM 711 O O . PRO A 1 104 ? 5.812 -17.703 -1.001 1 95.81 104 PRO A O 1
ATOM 714 N N . VAL A 1 105 ? 6.527 -16.703 -2.686 1 94.12 105 VAL A N 1
ATOM 715 C CA . VAL A 1 105 ? 7.52 -15.82 -2.074 1 94.12 105 VAL A CA 1
ATOM 716 C C . VAL A 1 105 ? 8.25 -16.562 -0.958 1 94.12 105 VAL A C 1
ATOM 718 O O . VAL A 1 105 ? 7.863 -16.484 0.21 1 94.12 105 VAL A O 1
ATOM 721 N N . MET A 1 106 ? 9.266 -17.219 -1.262 1 91.06 106 MET A N 1
ATOM 722 C CA . MET A 1 106 ? 9.961 -18.062 -0.301 1 91.06 106 MET A CA 1
ATOM 723 C C . MET A 1 106 ? 11.273 -17.438 0.144 1 91.06 106 MET A C 1
ATOM 725 O O . MET A 1 106 ? 11.734 -17.656 1.265 1 91.06 106 MET A O 1
ATOM 729 N N . VAL A 1 107 ? 11.867 -16.688 -0.781 1 87.06 107 VAL A N 1
ATOM 730 C CA . VAL A 1 107 ? 13.141 -16.031 -0.539 1 87.06 107 VAL A CA 1
ATOM 731 C C . VAL A 1 107 ? 13.094 -14.602 -1.072 1 87.06 107 VAL A C 1
ATOM 733 O O . VAL A 1 107 ? 12.508 -14.344 -2.125 1 87.06 107 VAL A O 1
ATOM 736 N N . ALA A 1 108 ? 13.664 -13.719 -0.346 1 83.56 108 ALA A N 1
ATOM 737 C CA . ALA A 1 108 ? 13.789 -12.344 -0.819 1 83.56 108 ALA A CA 1
ATOM 738 C C . ALA A 1 108 ? 14.836 -12.234 -1.919 1 83.56 108 ALA A C 1
ATOM 740 O O . ALA A 1 108 ? 15.672 -13.133 -2.078 1 83.56 108 ALA A O 1
ATOM 741 N N . LYS A 1 109 ? 14.805 -11.141 -2.658 1 79.06 109 LYS A N 1
ATOM 742 C CA . LYS A 1 109 ? 15.773 -10.891 -3.723 1 79.06 109 LYS A CA 1
ATOM 743 C C . LYS A 1 109 ? 17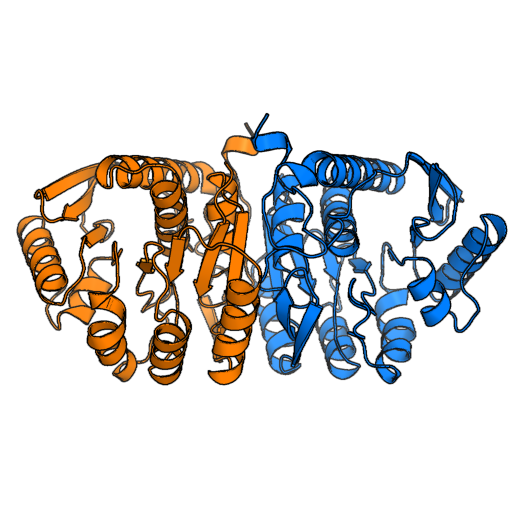.203 -10.906 -3.184 1 79.06 109 LYS A C 1
ATOM 745 O O . LYS A 1 109 ? 18.125 -11.359 -3.869 1 79.06 109 LYS A O 1
ATOM 750 N N . GLY A 1 110 ? 17.359 -10.57 -2.004 1 76.94 110 GLY A N 1
ATOM 751 C CA . GLY A 1 110 ? 18.688 -10.555 -1.391 1 76.94 110 GLY A CA 1
ATOM 752 C C . GLY A 1 110 ? 19.109 -11.906 -0.842 1 76.94 110 GLY A C 1
ATOM 753 O O . GLY A 1 110 ? 20.234 -12.062 -0.361 1 76.94 110 GLY A O 1
ATOM 754 N N . GLY A 1 111 ? 18.219 -12.828 -0.915 1 85.44 111 GLY A N 1
ATOM 755 C CA . GLY A 1 111 ? 18.594 -14.172 -0.513 1 85.44 111 GLY A CA 1
ATOM 756 C C . GLY A 1 111 ? 18.047 -14.562 0.844 1 85.44 111 GLY A C 1
ATOM 757 O O . GLY A 1 111 ? 18.125 -15.727 1.245 1 85.44 111 GLY A O 1
ATOM 758 N N . ASP A 1 112 ? 17.484 -13.672 1.514 1 86.06 112 ASP A N 1
ATOM 759 C CA . ASP A 1 112 ? 16.953 -13.961 2.842 1 86.06 112 ASP A CA 1
ATOM 760 C C . ASP A 1 112 ? 15.703 -14.828 2.752 1 86.06 112 ASP A C 1
ATOM 762 O O . ASP A 1 112 ? 14.789 -14.531 1.974 1 86.06 112 ASP A O 1
ATOM 766 N N . ARG A 1 113 ? 15.695 -15.852 3.529 1 89.44 113 ARG A N 1
ATOM 767 C CA . ARG A 1 113 ? 14.523 -16.719 3.529 1 89.44 113 ARG A CA 1
ATOM 768 C C . ARG A 1 113 ? 13.328 -16.047 4.184 1 89.44 113 ARG A C 1
ATOM 770 O O . ARG A 1 113 ? 13.453 -15.484 5.277 1 89.44 113 ARG A O 1
ATOM 777 N N . LEU A 1 114 ? 12.188 -16.094 3.592 1 90.5 114 LEU A N 1
ATOM 778 C CA . LEU A 1 114 ? 10.984 -15.398 4.051 1 90.5 114 LEU A CA 1
ATOM 779 C C . LEU A 1 114 ? 9.891 -16.406 4.422 1 90.5 114 LEU A C 1
ATOM 781 O O . LEU A 1 114 ? 8.906 -16.031 5.07 1 90.5 114 LEU A O 1
ATOM 785 N N . LEU A 1 115 ? 9.992 -17.594 4.031 1 91.44 115 LEU A N 1
ATOM 786 C CA . LEU A 1 115 ? 9.07 -18.672 4.363 1 91.44 115 LEU A CA 1
ATOM 787 C C . LEU A 1 115 ? 9.781 -19.781 5.125 1 91.44 115 LEU A C 1
ATOM 789 O O . LEU A 1 115 ? 10.758 -20.344 4.633 1 91.44 115 LEU A O 1
ATOM 793 N N . ALA A 1 116 ? 9.234 -20.109 6.23 1 90.19 116 ALA A N 1
ATOM 794 C CA . ALA A 1 116 ? 9.828 -21.172 7.039 1 90.19 116 ALA A CA 1
ATOM 795 C C . ALA A 1 116 ? 9.789 -22.5 6.301 1 90.19 116 ALA A C 1
ATOM 797 O O . ALA A 1 116 ? 8.891 -22.75 5.488 1 90.19 116 ALA A O 1
ATOM 798 N N . MET A 1 117 ? 10.727 -23.344 6.594 1 86.62 117 MET A N 1
ATOM 799 C CA . MET A 1 117 ? 10.859 -24.625 5.895 1 86.62 117 MET A CA 1
ATOM 800 C C . MET A 1 117 ? 9.617 -25.484 6.113 1 86.62 117 MET A C 1
ATOM 802 O O . MET A 1 117 ? 9.141 -26.141 5.188 1 86.62 117 MET A O 1
ATOM 806 N N . ASP A 1 118 ? 9.219 -25.484 7.32 1 86.81 118 ASP A N 1
ATOM 807 C CA . ASP A 1 118 ? 8.055 -26.297 7.641 1 86.81 118 ASP A CA 1
ATOM 808 C C . ASP A 1 118 ? 6.793 -25.719 6.996 1 86.81 118 ASP A C 1
ATOM 810 O O . ASP A 1 118 ? 5.793 -26.422 6.836 1 86.81 118 ASP A O 1
ATOM 814 N N . ALA A 1 119 ? 6.832 -24.469 6.57 1 93 119 ALA A N 1
ATOM 815 C CA . ALA A 1 119 ? 5.68 -23.797 5.969 1 93 119 ALA A CA 1
ATOM 816 C C . ALA A 1 119 ? 5.52 -24.203 4.504 1 93 119 ALA A C 1
ATOM 818 O O . ALA A 1 119 ? 4.434 -24.062 3.936 1 93 119 ALA A O 1
ATOM 819 N N . VAL A 1 120 ? 6.57 -24.719 3.945 1 94.31 120 VAL A N 1
ATOM 820 C CA . VAL A 1 120 ? 6.527 -25.156 2.551 1 94.31 120 VAL A CA 1
ATOM 821 C C . VAL A 1 120 ? 5.496 -26.266 2.381 1 94.31 120 VAL A C 1
ATOM 823 O O . VAL A 1 120 ? 4.707 -26.25 1.432 1 94.31 120 VAL A O 1
ATOM 826 N N . THR A 1 121 ? 5.473 -27.141 3.285 1 94.88 121 THR A N 1
ATOM 827 C CA . THR A 1 121 ? 4.512 -28.234 3.248 1 94.88 121 THR A CA 1
ATOM 828 C C . THR A 1 121 ? 3.084 -27.703 3.348 1 94.88 121 THR A C 1
ATOM 830 O O . THR A 1 121 ? 2.201 -28.156 2.611 1 94.88 121 THR A O 1
ATOM 833 N N . ALA A 1 122 ? 2.889 -26.797 4.23 1 95.62 122 ALA A N 1
ATOM 834 C CA . ALA A 1 122 ? 1.562 -26.219 4.395 1 95.62 122 ALA A CA 1
ATOM 835 C C . ALA A 1 122 ? 1.12 -25.484 3.125 1 95.62 122 ALA A C 1
ATOM 837 O O . ALA A 1 122 ? -0.04 -25.594 2.719 1 95.62 122 ALA A O 1
ATOM 838 N N . LEU A 1 123 ? 2.023 -24.797 2.59 1 96.62 123 LEU A N 1
ATOM 839 C CA . LEU A 1 123 ? 1.723 -24.078 1.353 1 96.62 123 LEU A CA 1
ATOM 840 C C . LEU A 1 123 ? 1.287 -25.047 0.258 1 96.62 123 LEU A C 1
ATOM 842 O O . LEU A 1 123 ? 0.286 -24.812 -0.423 1 96.62 123 LEU A O 1
ATOM 846 N N . ARG A 1 124 ? 1.974 -26.125 0.15 1 95.5 124 ARG A N 1
ATOM 847 C CA . ARG A 1 124 ? 1.743 -27.156 -0.859 1 95.5 124 ARG A CA 1
ATOM 848 C C . ARG A 1 124 ? 0.392 -27.828 -0.654 1 95.5 124 ARG A C 1
ATOM 850 O O . ARG A 1 124 ? -0.35 -28.047 -1.614 1 95.5 124 ARG A O 1
ATOM 857 N N . GLN A 1 125 ? 0.102 -28.062 0.523 1 95.31 125 GLN A N 1
ATOM 858 C CA . GLN A 1 125 ? -1.038 -28.922 0.827 1 95.31 125 GLN A CA 1
ATOM 859 C C . GLN A 1 125 ? -2.316 -28.094 0.985 1 95.31 125 GLN A C 1
ATOM 861 O O . GLN A 1 125 ? -3.408 -28.578 0.667 1 95.31 125 GLN A O 1
ATOM 866 N N . ILE A 1 126 ? -2.158 -26.906 1.423 1 96.44 126 ILE A N 1
ATOM 867 C CA . ILE A 1 126 ? -3.34 -26.156 1.854 1 96.44 126 ILE A CA 1
ATOM 868 C C . ILE A 1 126 ? -3.709 -25.125 0.799 1 96.44 126 ILE A C 1
ATOM 870 O O . ILE A 1 126 ? -4.871 -25.031 0.395 1 96.44 126 ILE A O 1
ATOM 874 N N . LEU A 1 127 ? -2.768 -24.359 0.286 1 97.19 127 LEU A N 1
ATOM 875 C CA . LEU A 1 127 ? -3.096 -23.188 -0.525 1 97.19 127 LEU A CA 1
ATOM 876 C C . LEU A 1 127 ? -2.918 -23.5 -2.01 1 97.19 127 LEU A C 1
ATOM 878 O O . LEU A 1 127 ? -3.709 -23.047 -2.84 1 97.19 127 LEU A O 1
ATOM 882 N N . LEU A 1 128 ? -1.91 -24.281 -2.324 1 97.31 128 LEU A N 1
ATOM 883 C CA . LEU A 1 128 ? -1.588 -24.547 -3.723 1 97.31 128 LEU A CA 1
ATOM 884 C C . LEU A 1 128 ? -2.785 -25.141 -4.449 1 97.31 128 LEU A C 1
ATOM 886 O O . LEU A 1 128 ? -3.143 -24.688 -5.543 1 97.31 128 LEU A O 1
ATOM 890 N N . PRO A 1 129 ? -3.543 -26.078 -3.854 1 97.25 129 PRO A N 1
ATOM 891 C CA . PRO A 1 129 ? -4.684 -26.688 -4.547 1 97.25 129 PRO A CA 1
ATOM 892 C C . PRO A 1 129 ? -5.824 -25.703 -4.777 1 97.25 129 PRO A C 1
ATOM 894 O O . PRO A 1 129 ? -6.734 -25.969 -5.566 1 97.25 129 PRO A O 1
ATOM 897 N N . ARG A 1 130 ? -5.781 -24.562 -4.109 1 97 130 ARG A N 1
ATOM 898 C CA . ARG A 1 130 ? -6.844 -23.562 -4.215 1 97 130 ARG A CA 1
ATOM 899 C C . ARG A 1 130 ? -6.492 -22.5 -5.242 1 97 130 ARG A C 1
ATOM 901 O O . ARG A 1 130 ? -7.34 -21.672 -5.613 1 97 130 ARG A O 1
ATOM 908 N N . ALA A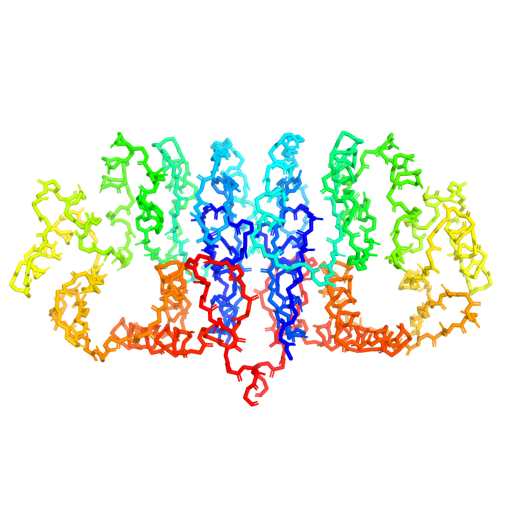 1 131 ? -5.305 -22.5 -5.734 1 97.62 131 ALA A N 1
ATOM 909 C CA . ALA A 1 131 ? -4.801 -21.438 -6.594 1 97.62 131 ALA A CA 1
ATOM 910 C C . ALA A 1 131 ? -5.355 -21.562 -8.008 1 97.62 131 ALA A C 1
ATOM 912 O O . ALA A 1 131 ? -5.246 -22.625 -8.633 1 97.62 131 ALA A O 1
ATOM 913 N N . ALA A 1 132 ? -5.969 -20.453 -8.461 1 97.25 132 ALA A N 1
ATOM 914 C CA . ALA A 1 132 ? -6.285 -20.375 -9.883 1 97.25 132 ALA A CA 1
ATOM 915 C C . ALA A 1 132 ? -5.012 -20.375 -10.727 1 97.25 132 ALA A C 1
ATOM 917 O O . ALA A 1 132 ? -4.98 -20.969 -11.805 1 97.25 132 ALA A O 1
ATOM 918 N N . VAL A 1 133 ? -4.027 -19.703 -10.203 1 98 133 VAL A N 1
ATOM 919 C CA . VAL A 1 133 ? -2.705 -19.672 -10.812 1 98 133 VAL A CA 1
ATOM 920 C C . VAL A 1 133 ? -1.636 -19.531 -9.734 1 98 133 VAL A C 1
ATOM 922 O O . VAL A 1 133 ? -1.796 -18.75 -8.789 1 98 133 VAL A O 1
ATOM 925 N N . ILE A 1 134 ? -0.605 -20.297 -9.82 1 98.56 134 ILE A N 1
ATOM 926 C CA . ILE A 1 134 ? 0.59 -20.109 -9.008 1 98.56 134 ILE A CA 1
ATOM 927 C C . ILE A 1 134 ? 1.728 -19.578 -9.875 1 98.56 134 ILE A C 1
ATOM 929 O O . ILE A 1 134 ? 1.883 -20 -11.023 1 98.56 134 ILE A O 1
ATOM 933 N N . THR A 1 135 ? 2.588 -18.641 -9.297 1 98.44 135 THR A N 1
ATOM 934 C CA . THR A 1 135 ? 3.564 -17.953 -10.125 1 98.44 135 THR A CA 1
ATOM 935 C C . THR A 1 135 ? 4.977 -18.141 -9.586 1 98.44 135 THR A C 1
ATOM 937 O O . THR A 1 135 ? 5.703 -17.172 -9.367 1 98.44 135 THR A O 1
ATOM 940 N N . PRO A 1 136 ? 5.445 -19.297 -9.453 1 97.94 136 PRO A N 1
ATOM 941 C CA . PRO A 1 136 ? 6.781 -19.531 -8.906 1 97.94 136 PRO A CA 1
ATOM 942 C C . PRO A 1 136 ? 7.895 -19.219 -9.906 1 97.94 136 PRO A C 1
ATOM 944 O O . PRO A 1 136 ? 7.664 -19.234 -11.117 1 97.94 136 PRO A O 1
ATOM 947 N N . ASN A 1 137 ? 9.031 -18.828 -9.367 1 96.06 137 ASN A N 1
ATOM 948 C CA . ASN A 1 137 ? 10.25 -18.922 -10.156 1 96.06 137 ASN A CA 1
ATOM 949 C C . ASN A 1 137 ? 10.867 -20.312 -10.078 1 96.06 137 ASN A C 1
ATOM 951 O O . ASN A 1 137 ? 10.305 -21.219 -9.445 1 96.06 137 ASN A O 1
ATOM 955 N N . LEU A 1 138 ? 11.977 -20.531 -10.773 1 96.31 138 LEU A N 1
ATOM 956 C CA . LEU A 1 138 ? 12.523 -21.875 -10.906 1 96.31 138 LEU A CA 1
ATOM 957 C C . LEU A 1 138 ? 12.977 -22.406 -9.555 1 96.31 138 LEU A C 1
ATOM 959 O O . LEU A 1 138 ? 12.656 -23.547 -9.188 1 96.31 138 LEU A O 1
ATOM 963 N N . PRO A 1 139 ? 13.703 -21.609 -8.719 1 95.19 139 PRO A N 1
ATOM 964 C CA . PRO A 1 139 ? 14.07 -22.109 -7.391 1 95.19 139 PRO A CA 1
ATOM 965 C C . PRO A 1 139 ? 12.852 -22.422 -6.52 1 95.19 139 PRO A C 1
ATOM 967 O O . PRO A 1 139 ? 12.852 -23.422 -5.797 1 95.19 139 PRO A O 1
ATOM 970 N N . GLU A 1 140 ? 11.828 -21.625 -6.559 1 96.06 140 GLU A N 1
ATOM 971 C CA . GLU A 1 140 ? 10.617 -21.828 -5.77 1 96.06 140 GLU A CA 1
ATOM 972 C C . GLU A 1 140 ? 9.883 -23.094 -6.219 1 96.06 140 GLU A C 1
ATOM 974 O O . GLU A 1 140 ? 9.398 -23.859 -5.387 1 96.06 140 GLU A O 1
ATOM 979 N N . ALA A 1 141 ? 9.797 -23.281 -7.531 1 97.12 141 ALA A N 1
ATOM 980 C CA . ALA A 1 141 ? 9.18 -24.5 -8.055 1 97.12 141 ALA A CA 1
ATOM 981 C C . ALA A 1 141 ? 9.922 -25.75 -7.582 1 97.12 141 ALA A C 1
ATOM 983 O O . ALA A 1 141 ? 9.305 -26.734 -7.176 1 97.12 141 ALA A O 1
ATOM 984 N N . ALA A 1 142 ? 11.242 -25.656 -7.664 1 96.25 142 ALA A N 1
ATOM 985 C CA . ALA A 1 142 ? 12.078 -26.766 -7.207 1 96.25 142 ALA A CA 1
ATOM 986 C C . ALA A 1 142 ? 11.836 -27.062 -5.73 1 96.25 142 ALA A C 1
ATOM 988 O O . ALA A 1 142 ? 11.719 -28.234 -5.34 1 96.25 142 ALA A O 1
ATOM 989 N N . ASP A 1 143 ? 11.719 -26.031 -4.953 1 94.44 143 ASP A N 1
ATOM 990 C CA . ASP A 1 143 ? 11.492 -26.188 -3.52 1 94.44 143 ASP A CA 1
ATOM 991 C C . ASP A 1 143 ? 10.117 -26.797 -3.246 1 94.44 143 ASP A C 1
ATOM 993 O O . ASP A 1 143 ? 10 -27.703 -2.412 1 94.44 143 ASP A O 1
ATOM 997 N N . LEU A 1 144 ? 9.109 -26.359 -3.898 1 95.94 144 LEU A N 1
ATOM 998 C CA . LEU A 1 144 ? 7.746 -26.844 -3.711 1 95.94 144 LEU A CA 1
ATOM 999 C C . LEU A 1 144 ? 7.645 -28.312 -4.086 1 95.94 144 LEU A C 1
ATOM 1001 O O . LEU A 1 144 ? 6.887 -29.062 -3.469 1 95.94 144 LEU A O 1
ATOM 1005 N N . LEU A 1 145 ? 8.43 -28.734 -5.035 1 96.5 145 LEU A N 1
ATOM 1006 C CA . LEU A 1 145 ? 8.336 -30.078 -5.562 1 96.5 145 LEU A CA 1
ATOM 1007 C C . LEU A 1 145 ? 9.352 -31 -4.887 1 96.5 145 LEU A C 1
ATOM 1009 O O . LEU A 1 145 ? 9.258 -32.219 -5 1 96.5 145 LEU A O 1
ATOM 1013 N N . GLY A 1 146 ? 10.32 -30.375 -4.145 1 94 146 GLY A N 1
ATOM 1014 C CA . GLY A 1 146 ? 11.383 -31.172 -3.561 1 94 146 GLY A CA 1
ATOM 1015 C C . GLY A 1 146 ? 12.32 -31.781 -4.598 1 94 146 GLY A C 1
ATOM 1016 O O . GLY A 1 146 ? 12.648 -32.969 -4.523 1 94 146 GLY A O 1
ATOM 1017 N N . CYS A 1 147 ? 12.672 -31.016 -5.609 1 96.31 147 CYS A N 1
ATOM 1018 C CA . CYS A 1 147 ? 13.539 -31.5 -6.676 1 96.31 147 CYS A CA 1
ATOM 1019 C C . CYS A 1 147 ? 14.586 -30.453 -7.039 1 96.31 147 CYS A C 1
ATOM 1021 O O . CYS A 1 147 ? 14.711 -29.422 -6.363 1 96.31 147 CYS A O 1
ATOM 1023 N N . ALA A 1 148 ? 15.422 -30.734 -8.039 1 96.69 148 ALA A N 1
ATOM 1024 C CA . ALA A 1 148 ? 16.469 -29.812 -8.484 1 96.69 148 ALA A CA 1
ATOM 1025 C C . ALA A 1 148 ? 15.883 -28.672 -9.312 1 96.69 148 ALA A C 1
ATOM 1027 O O . ALA A 1 148 ? 14.828 -28.828 -9.93 1 96.69 148 ALA A O 1
ATOM 1028 N N . VAL A 1 149 ? 16.547 -27.547 -9.312 1 96.81 149 VAL A N 1
ATOM 1029 C CA . VAL A 1 149 ? 16.125 -26.375 -10.094 1 96.81 149 VAL A CA 1
ATOM 1030 C C . VAL A 1 149 ? 16.219 -26.703 -11.586 1 96.81 149 VAL A C 1
ATOM 1032 O O . VAL A 1 149 ? 17.203 -27.297 -12.039 1 96.81 149 VAL A O 1
ATOM 1035 N N . ALA A 1 150 ? 15.211 -26.375 -12.32 1 96.88 150 ALA A N 1
ATOM 1036 C CA . ALA A 1 150 ? 15.172 -26.625 -13.758 1 96.88 150 ALA A CA 1
ATOM 1037 C C . ALA A 1 150 ? 16.312 -25.922 -14.477 1 96.88 150 ALA A C 1
ATOM 1039 O O . ALA A 1 150 ? 16.625 -24.766 -14.164 1 96.88 150 ALA A O 1
ATOM 1040 N N . GLN A 1 151 ? 16.891 -26.562 -15.453 1 95.31 151 GLN A N 1
ATOM 1041 C CA . GLN A 1 151 ? 18.016 -26 -16.188 1 95.31 151 GLN A CA 1
ATOM 1042 C C . GLN A 1 151 ? 17.625 -25.75 -17.656 1 95.31 151 GLN A C 1
ATOM 1044 O O . GLN A 1 151 ? 18.469 -25.297 -18.438 1 95.31 151 GLN A O 1
ATOM 1049 N N . GLY A 1 152 ? 16.406 -26.094 -18.016 1 94.62 152 GLY A N 1
ATOM 1050 C CA . GLY A 1 152 ? 15.945 -25.906 -19.391 1 94.62 152 GLY A CA 1
ATOM 1051 C C . GLY A 1 152 ? 14.438 -26.031 -19.531 1 94.62 152 GLY A C 1
ATOM 1052 O O . GLY A 1 152 ? 13.734 -26.266 -18.547 1 94.62 152 GLY A O 1
ATOM 1053 N N . ARG A 1 153 ? 13.969 -25.922 -20.734 1 95.75 153 ARG A N 1
ATOM 1054 C CA . ARG A 1 153 ? 12.539 -25.844 -21.016 1 95.75 153 ARG A CA 1
ATOM 1055 C C . ARG A 1 153 ? 11.852 -27.156 -20.672 1 95.75 153 ARG A C 1
ATOM 1057 O O . ARG A 1 153 ? 10.742 -27.156 -20.125 1 95.75 153 ARG A O 1
ATOM 1064 N N . ALA A 1 154 ? 12.492 -28.25 -21.031 1 96.75 154 ALA A N 1
ATOM 1065 C CA . ALA A 1 154 ? 11.891 -29.547 -20.766 1 96.75 154 ALA A CA 1
ATOM 1066 C C . ALA A 1 154 ? 11.656 -29.75 -19.266 1 96.75 154 ALA A C 1
ATOM 1068 O O . ALA A 1 154 ? 10.609 -30.266 -18.859 1 96.75 154 ALA A O 1
ATOM 1069 N N . GLU A 1 155 ? 12.625 -29.359 -18.484 1 97.5 155 GLU A N 1
ATOM 1070 C CA . GLU A 1 155 ? 12.5 -29.484 -17.031 1 97.5 155 GLU A CA 1
ATOM 1071 C C . GLU A 1 155 ? 11.469 -28.5 -16.484 1 97.5 155 GLU A C 1
ATOM 1073 O O . GLU A 1 155 ? 10.781 -28.797 -15.516 1 97.5 155 GLU A O 1
ATOM 1078 N N . MET A 1 156 ? 11.383 -27.297 -17.094 1 97.94 156 MET A N 1
ATOM 1079 C CA . MET A 1 156 ? 10.336 -26.344 -16.719 1 97.94 156 MET A CA 1
ATOM 1080 C C . MET A 1 156 ? 8.953 -26.969 -16.891 1 97.94 156 MET A C 1
ATOM 1082 O O . MET A 1 156 ? 8.094 -26.828 -16.016 1 97.94 156 MET A O 1
ATOM 1086 N N . VAL A 1 157 ? 8.766 -27.609 -18.016 1 98.25 157 VAL A N 1
ATOM 1087 C CA . VAL A 1 157 ? 7.484 -28.266 -18.297 1 98.25 157 VAL A CA 1
ATOM 1088 C C . VAL A 1 157 ? 7.207 -29.328 -17.25 1 98.25 157 VAL A C 1
ATOM 1090 O O . VAL A 1 157 ? 6.09 -29.438 -16.734 1 98.25 157 VAL A O 1
ATOM 1093 N N . ALA A 1 158 ? 8.195 -30.141 -16.922 1 98.12 158 ALA A N 1
ATOM 1094 C CA . ALA A 1 158 ? 8.047 -31.188 -15.922 1 98.12 158 ALA A CA 1
ATOM 1095 C C . ALA A 1 158 ? 7.664 -30.609 -14.562 1 98.12 158 ALA A C 1
ATOM 1097 O O . ALA A 1 158 ? 6.801 -31.156 -13.867 1 98.12 158 ALA A O 1
ATOM 1098 N N . GLN A 1 159 ? 8.336 -29.562 -14.203 1 98.06 159 GLN A N 1
ATOM 1099 C CA . GLN A 1 159 ? 8.047 -28.938 -12.93 1 98.06 159 GLN A CA 1
ATOM 1100 C C . GLN A 1 159 ? 6.641 -28.344 -12.914 1 98.06 159 GLN A C 1
ATOM 1102 O O . GLN A 1 159 ? 5.926 -28.453 -11.914 1 98.06 159 GLN A O 1
ATOM 1107 N N . ALA A 1 160 ? 6.277 -27.672 -13.984 1 98.56 160 ALA A N 1
ATOM 1108 C CA . ALA A 1 160 ? 4.93 -27.109 -14.078 1 98.56 160 ALA A CA 1
ATOM 1109 C C . ALA A 1 160 ? 3.877 -28.219 -13.953 1 98.56 160 ALA A C 1
ATOM 1111 O O . ALA A 1 160 ? 2.867 -28.047 -13.266 1 98.56 160 ALA A O 1
ATOM 1112 N N . ARG A 1 161 ? 4.082 -29.328 -14.602 1 98.44 161 ARG A N 1
ATOM 1113 C CA . ARG A 1 161 ? 3.172 -30.469 -14.516 1 98.44 161 ARG A CA 1
ATOM 1114 C C . ARG A 1 161 ? 3.098 -31 -13.086 1 98.44 161 ARG A C 1
ATOM 1116 O O . ARG A 1 161 ? 2.018 -31.344 -12.602 1 98.44 161 ARG A O 1
ATOM 1123 N N . GLY A 1 162 ? 4.297 -31.094 -12.477 1 98.06 162 GLY A N 1
ATOM 1124 C CA . GLY A 1 162 ? 4.324 -31.5 -11.086 1 98.06 162 GLY A CA 1
ATOM 1125 C C . GLY A 1 162 ? 3.492 -30.625 -10.18 1 98.06 162 GLY A C 1
ATOM 1126 O O . GLY A 1 162 ? 2.783 -31.109 -9.305 1 98.06 162 GLY A O 1
ATOM 1127 N N . LEU A 1 163 ? 3.58 -29.359 -10.367 1 98.19 163 LEU A N 1
ATOM 1128 C CA . LEU A 1 163 ? 2.822 -28.406 -9.57 1 98.19 163 LEU A CA 1
ATOM 1129 C C . LEU A 1 163 ? 1.327 -28.531 -9.844 1 98.19 163 LEU A C 1
ATOM 1131 O O . LEU A 1 163 ? 0.508 -28.359 -8.938 1 98.19 163 LEU A O 1
ATOM 1135 N N . ARG A 1 164 ? 0.918 -28.844 -11.078 1 98.06 164 ARG A N 1
ATOM 1136 C CA . ARG A 1 164 ? -0.487 -29.078 -11.398 1 98.06 164 ARG A CA 1
ATOM 1137 C C . ARG A 1 164 ? -1.003 -30.328 -10.695 1 98.06 164 ARG A C 1
ATOM 1139 O O . ARG A 1 164 ? -2.148 -30.359 -10.242 1 98.06 164 ARG A O 1
ATOM 1146 N N . VAL A 1 165 ? -0.185 -31.312 -10.633 1 97.38 165 VAL A N 1
ATOM 1147 C CA . VAL A 1 165 ? -0.552 -32.562 -9.961 1 97.38 165 VAL A CA 1
ATOM 1148 C C . VAL A 1 165 ? -0.817 -32.281 -8.484 1 97.38 165 VAL A C 1
ATOM 1150 O O . VAL A 1 165 ? -1.697 -32.875 -7.875 1 97.38 165 VAL A O 1
ATOM 1153 N N . LEU A 1 166 ? -0.07 -31.312 -7.941 1 96.44 166 LEU A N 1
ATOM 1154 C CA . LEU A 1 166 ? -0.262 -30.938 -6.543 1 96.44 166 LEU A CA 1
ATOM 1155 C C . LEU A 1 166 ? -1.578 -30.203 -6.352 1 96.44 166 LEU A C 1
ATOM 1157 O O . LEU A 1 166 ? -2.023 -29.984 -5.223 1 96.44 166 LEU A O 1
ATOM 1161 N N . GLY A 1 167 ? -2.18 -29.719 -7.488 1 96.44 167 GLY A N 1
ATOM 1162 C CA . GLY A 1 167 ? -3.541 -29.219 -7.363 1 96.44 167 GLY A CA 1
ATOM 1163 C C . GLY A 1 167 ? -3.74 -27.859 -7.992 1 96.44 167 GLY A C 1
ATOM 1164 O O . GLY A 1 167 ? -4.871 -27.375 -8.109 1 96.44 167 GLY A O 1
ATOM 1165 N N . ALA A 1 168 ? -2.68 -27.156 -8.336 1 96.38 168 ALA A N 1
ATOM 1166 C CA . ALA A 1 168 ? -2.836 -25.844 -8.953 1 96.38 168 ALA A CA 1
ATOM 1167 C C . ALA A 1 168 ? -3.59 -25.953 -10.281 1 96.38 168 ALA A C 1
ATOM 1169 O O . ALA A 1 168 ? -3.322 -26.844 -11.086 1 96.38 168 ALA A O 1
ATOM 1170 N N . ARG A 1 169 ? -4.539 -25.047 -10.484 1 96.5 169 ARG A N 1
ATOM 1171 C CA . ARG A 1 169 ? -5.293 -25.078 -11.734 1 96.5 169 ARG A CA 1
ATOM 1172 C C . ARG A 1 169 ? -4.422 -24.656 -12.914 1 96.5 169 ARG A C 1
ATOM 1174 O O . ARG A 1 169 ? -4.531 -25.203 -14 1 96.5 169 ARG A O 1
ATOM 1181 N N . ALA A 1 170 ? -3.625 -23.656 -12.695 1 98.25 170 ALA A N 1
ATOM 1182 C CA . ALA A 1 170 ? -2.652 -23.188 -13.68 1 98.25 170 ALA A CA 1
ATOM 1183 C C . ALA A 1 170 ? -1.331 -22.812 -13.016 1 98.25 170 ALA A C 1
ATOM 1185 O O . ALA A 1 170 ? -1.304 -22.438 -11.836 1 98.25 170 ALA A O 1
ATOM 1186 N N . VAL A 1 171 ? -0.235 -22.984 -13.773 1 98.62 171 VAL A N 1
ATOM 1187 C CA . VAL A 1 171 ? 1.104 -22.656 -13.289 1 98.62 171 VAL A CA 1
ATOM 1188 C C . VAL A 1 171 ? 1.774 -21.688 -14.258 1 98.62 171 VAL A C 1
ATOM 1190 O O . VAL A 1 171 ? 1.886 -21.953 -15.453 1 98.62 171 VAL A O 1
ATOM 1193 N N . TYR A 1 172 ? 2.104 -20.547 -13.789 1 98.5 172 TYR A N 1
ATOM 1194 C CA . TYR A 1 172 ? 2.965 -19.609 -14.5 1 98.5 172 TYR A CA 1
ATOM 1195 C C . TYR A 1 172 ? 4.391 -19.656 -13.969 1 98.5 172 TYR A C 1
ATOM 1197 O O . TYR A 1 172 ? 4.711 -19.016 -12.961 1 98.5 172 TYR A O 1
ATOM 1205 N N . LEU A 1 173 ? 5.25 -20.375 -14.648 1 98.06 173 LEU A N 1
ATOM 1206 C CA . LEU A 1 173 ? 6.625 -20.609 -14.227 1 98.06 173 LEU A CA 1
ATOM 1207 C C . LEU A 1 173 ? 7.57 -19.594 -14.859 1 98.06 173 LEU A C 1
ATOM 1209 O O . LEU A 1 173 ? 7.719 -19.562 -16.078 1 98.06 173 LEU A O 1
ATOM 1213 N N . LYS A 1 174 ? 8.188 -18.781 -14.023 1 95.25 174 LYS A N 1
ATOM 1214 C CA . LYS A 1 174 ? 9.086 -17.734 -14.484 1 95.25 174 LYS A CA 1
ATOM 1215 C C . LYS A 1 174 ? 10.484 -18.281 -14.75 1 95.25 174 LYS A C 1
ATOM 1217 O O . LYS A 1 174 ? 11.125 -18.812 -13.852 1 95.25 174 LYS A O 1
ATOM 1222 N N . GLY A 1 175 ? 10.938 -18.047 -15.922 1 90.5 175 GLY A N 1
ATOM 1223 C CA . GLY A 1 175 ? 12.188 -18.656 -16.328 1 90.5 175 GLY A CA 1
ATOM 1224 C C . GLY A 1 175 ? 13.359 -17.703 -16.281 1 90.5 175 GLY A C 1
ATOM 1225 O O . GLY A 1 175 ? 14.375 -17.922 -16.953 1 90.5 175 GLY A O 1
ATOM 1226 N N . GLY A 1 176 ? 13.234 -16.578 -15.609 1 83.31 176 GLY A N 1
ATOM 1227 C CA . GLY A 1 176 ? 14.273 -15.562 -15.562 1 83.31 176 GLY A CA 1
ATOM 1228 C C . GLY A 1 176 ? 15.602 -16.078 -15.047 1 83.31 176 GLY A C 1
ATOM 1229 O O . GLY A 1 176 ? 16.641 -15.453 -15.273 1 83.31 176 GLY A O 1
ATOM 1230 N N . HIS A 1 177 ? 15.617 -17.203 -14.422 1 84.5 177 HIS A N 1
ATOM 1231 C CA . HIS A 1 177 ? 16.828 -17.766 -13.836 1 84.5 177 HIS A CA 1
ATOM 1232 C C . HIS A 1 177 ? 17.609 -18.594 -14.852 1 84.5 177 HIS A C 1
ATOM 1234 O O . HIS A 1 177 ? 18.734 -19.016 -14.586 1 84.5 177 HIS A O 1
ATOM 1240 N N . LEU A 1 178 ? 16.969 -18.906 -15.914 1 86.75 178 LEU A N 1
ATOM 1241 C CA . LEU A 1 178 ? 17.688 -19.609 -16.969 1 86.75 178 LEU A CA 1
ATOM 1242 C C . LEU A 1 178 ? 18.719 -18.703 -17.625 1 86.75 178 LEU A C 1
ATOM 1244 O O . LEU A 1 178 ? 18.5 -17.5 -17.734 1 86.75 178 LEU A O 1
ATOM 1248 N N . PRO A 1 179 ? 19.75 -19.312 -18.016 1 82.62 179 PRO A N 1
ATOM 1249 C CA . PRO A 1 179 ? 20.766 -18.5 -18.703 1 82.62 179 PRO A CA 1
ATOM 1250 C C . PRO A 1 179 ? 20.328 -18.125 -20.125 1 82.62 179 PRO A C 1
ATOM 1252 O O . PRO A 1 179 ? 19.422 -18.75 -20.688 1 82.62 179 PRO A O 1
ATOM 1255 N N . GLY A 1 180 ? 20.984 -17.016 -20.672 1 83.88 180 GLY A N 1
ATOM 1256 C CA . GLY A 1 180 ? 20.75 -16.625 -22.047 1 83.88 180 GLY A CA 1
ATOM 1257 C C . GLY A 1 180 ? 20.125 -15.25 -22.188 1 83.88 180 GLY A C 1
ATOM 1258 O O . GLY A 1 180 ? 19.766 -14.633 -21.188 1 83.88 180 GLY A O 1
ATOM 1259 N N . ALA A 1 181 ? 19.922 -14.805 -23.391 1 87.69 181 ALA A N 1
ATOM 1260 C CA . ALA A 1 181 ? 19.438 -13.461 -23.703 1 87.69 181 ALA A CA 1
ATOM 1261 C C . ALA A 1 181 ? 17.922 -13.398 -23.672 1 87.69 181 ALA A C 1
ATOM 1263 O O . ALA A 1 181 ? 17.344 -12.32 -23.516 1 87.69 181 ALA A O 1
ATOM 1264 N N . ILE A 1 182 ? 17.375 -14.539 -23.797 1 89.12 182 ILE A N 1
ATOM 1265 C CA . ILE A 1 182 ? 15.93 -14.625 -23.812 1 89.12 182 ILE A CA 1
ATOM 1266 C C . ILE A 1 182 ? 15.43 -15.289 -22.531 1 89.12 182 ILE A C 1
ATOM 1268 O O . ILE A 1 182 ? 15.961 -16.312 -22.109 1 89.12 182 ILE A O 1
ATOM 1272 N N . CYS A 1 183 ? 14.5 -14.672 -21.844 1 89.44 183 CYS A N 1
ATOM 1273 C CA . CYS A 1 183 ? 13.859 -15.227 -20.656 1 89.44 183 CYS A CA 1
ATOM 1274 C C . CYS A 1 183 ? 12.531 -15.883 -21.016 1 89.44 183 CYS A C 1
ATOM 1276 O O . CYS A 1 183 ? 11.594 -15.203 -21.438 1 89.44 183 CYS A O 1
ATOM 1278 N N . PRO A 1 184 ? 12.445 -17.172 -20.906 1 93.44 184 PRO A N 1
ATOM 1279 C CA . PRO A 1 184 ? 11.18 -17.844 -21.203 1 93.44 184 PRO A CA 1
ATOM 1280 C C . PRO A 1 184 ? 10.312 -18.047 -19.953 1 93.44 184 PRO A C 1
ATOM 1282 O O . PRO A 1 184 ? 10.789 -18.516 -18.938 1 93.44 184 PRO A O 1
ATOM 1285 N N . ASP A 1 185 ? 9.062 -17.609 -20 1 96.75 185 ASP A N 1
ATOM 1286 C CA . ASP A 1 185 ? 8.047 -17.984 -19.016 1 96.75 185 ASP A CA 1
ATOM 1287 C C . ASP A 1 185 ? 7.09 -19.031 -19.594 1 96.75 185 ASP A C 1
ATOM 1289 O O . ASP A 1 185 ? 6.812 -19.031 -20.797 1 96.75 185 ASP A O 1
ATOM 1293 N N . LEU A 1 186 ? 6.688 -19.891 -18.766 1 98.12 186 LEU A N 1
ATOM 1294 C CA . LEU A 1 186 ? 5.777 -20.953 -19.172 1 98.12 186 LEU A CA 1
ATOM 1295 C C . LEU A 1 186 ? 4.449 -20.844 -18.422 1 98.12 186 LEU A C 1
ATOM 1297 O O . LEU A 1 186 ? 4.434 -20.75 -17.188 1 98.12 186 LEU A O 1
ATOM 1301 N N . LEU A 1 187 ? 3.389 -20.766 -19.172 1 98.5 187 LEU A N 1
ATOM 1302 C CA . LEU A 1 187 ? 2.061 -20.969 -18.609 1 98.5 187 LEU A CA 1
ATOM 1303 C C . LEU A 1 187 ? 1.535 -22.359 -18.938 1 98.5 187 LEU A C 1
ATOM 1305 O O . LEU A 1 187 ? 1.479 -22.734 -20.109 1 98.5 187 LEU A O 1
ATOM 1309 N N . LEU A 1 188 ? 1.262 -23.141 -17.953 1 98.44 188 LEU A N 1
ATOM 1310 C CA . LEU A 1 188 ? 0.658 -24.453 -18.125 1 98.44 188 LEU A CA 1
ATOM 1311 C C . LEU A 1 188 ? -0.709 -24.516 -17.453 1 98.44 188 LEU A C 1
ATOM 1313 O O . LEU A 1 188 ? -0.832 -24.25 -16.266 1 98.44 188 LEU A O 1
ATOM 1317 N N . ASP A 1 189 ? -1.695 -24.781 -18.234 1 96.88 189 ASP A N 1
ATOM 1318 C CA . ASP A 1 189 ? -3.045 -25 -17.719 1 96.88 189 ASP A CA 1
ATOM 1319 C C . ASP A 1 189 ? -3.662 -26.25 -18.344 1 96.88 189 ASP A C 1
ATOM 1321 O O . ASP A 1 189 ? -2.949 -27.109 -18.859 1 96.88 189 ASP A O 1
ATOM 1325 N N . ALA A 1 190 ? -5.004 -26.453 -18.125 1 94.44 190 ALA A N 1
ATOM 1326 C CA . ALA A 1 190 ? -5.676 -27.656 -18.594 1 94.44 190 ALA A CA 1
ATOM 1327 C C . ALA A 1 190 ? -5.637 -27.75 -20.125 1 94.44 190 ALA A C 1
ATOM 1329 O O . ALA A 1 190 ? -5.68 -28.844 -20.688 1 94.44 190 ALA A O 1
ATOM 1330 N N . ALA A 1 191 ? -5.488 -26.562 -20.766 1 95.06 191 ALA A N 1
ATOM 1331 C CA . ALA A 1 191 ? -5.508 -26.516 -22.234 1 95.06 191 ALA A CA 1
ATOM 1332 C C . ALA A 1 191 ? -4.117 -26.75 -22.812 1 95.06 191 ALA A C 1
ATOM 1334 O O . ALA A 1 191 ? -3.963 -26.953 -24.016 1 95.06 191 ALA A O 1
ATOM 1335 N N . GLY A 1 192 ? -3.117 -26.719 -22 1 96.94 192 GLY A N 1
ATOM 1336 C CA . GLY A 1 192 ? -1.776 -27 -22.469 1 96.94 192 GLY A CA 1
ATOM 1337 C C . GLY A 1 192 ? -0.771 -25.922 -22.141 1 96.94 192 GLY A C 1
ATOM 1338 O O . GLY A 1 192 ? -0.956 -25.172 -21.172 1 96.94 192 GLY A O 1
ATOM 1339 N N . GLU A 1 193 ? 0.358 -25.969 -22.875 1 97.25 193 GLU A N 1
ATOM 1340 C CA . GLU A 1 193 ? 1.5 -25.094 -22.609 1 97.25 193 GLU A CA 1
ATOM 1341 C C . GLU A 1 193 ? 1.442 -23.844 -23.484 1 97.25 193 GLU A C 1
ATOM 1343 O O . GLU A 1 193 ? 1.062 -23.906 -24.656 1 97.25 193 GLU A O 1
ATOM 1348 N N . VAL A 1 194 ? 1.747 -22.734 -22.922 1 97.44 194 VAL A N 1
ATOM 1349 C CA . VAL A 1 194 ? 1.996 -21.484 -23.641 1 97.44 194 VAL A CA 1
ATOM 1350 C C . VAL A 1 194 ? 3.324 -20.875 -23.188 1 97.44 194 VAL A C 1
ATOM 1352 O O . VAL A 1 194 ? 3.562 -20.719 -21.984 1 97.44 194 VAL A O 1
ATOM 1355 N N . TRP A 1 195 ? 4.145 -20.594 -24.141 1 97.19 195 TRP A N 1
ATOM 1356 C CA . TRP A 1 195 ? 5.434 -19.984 -23.828 1 97.19 195 TRP A CA 1
ATOM 1357 C C . TRP A 1 195 ? 5.406 -18.484 -24.125 1 97.19 195 TRP A C 1
ATOM 1359 O O . TRP A 1 195 ? 4.895 -18.062 -25.156 1 97.19 195 TRP A O 1
ATOM 1369 N N . PHE A 1 196 ? 5.895 -17.703 -23.172 1 96.19 196 PHE A N 1
ATOM 1370 C CA . PHE A 1 196 ? 6.121 -16.266 -23.328 1 96.19 196 PHE A CA 1
ATOM 1371 C C . PHE A 1 196 ? 7.613 -15.953 -23.328 1 96.19 196 PHE A C 1
ATOM 1373 O O . PHE A 1 196 ? 8.32 -16.281 -22.375 1 96.19 196 PHE A O 1
ATOM 1380 N N . GLU A 1 197 ? 8.062 -15.328 -24.359 1 94.19 197 GLU A N 1
ATOM 1381 C CA . GLU A 1 197 ? 9.484 -15.016 -24.469 1 94.19 197 GLU A CA 1
ATOM 1382 C C . GLU A 1 197 ? 9.719 -13.516 -24.609 1 94.19 197 GLU A C 1
ATOM 1384 O O . GLU A 1 197 ? 8.93 -12.812 -25.234 1 94.19 197 GLU A O 1
ATOM 1389 N N . ALA A 1 198 ? 10.719 -13.039 -23.906 1 91.12 198 ALA A N 1
ATOM 1390 C CA . ALA A 1 198 ? 11.148 -11.648 -24 1 91.12 198 ALA A CA 1
ATOM 1391 C C . ALA A 1 198 ? 12.648 -11.523 -23.75 1 91.12 198 ALA A C 1
ATOM 1393 O O . ALA A 1 198 ? 13.234 -12.336 -23.031 1 91.12 198 ALA A O 1
ATOM 1394 N N . PRO A 1 199 ? 13.242 -10.523 -24.406 1 90.06 199 PRO A N 1
ATOM 1395 C CA . PRO A 1 199 ? 14.641 -10.25 -24.062 1 90.06 199 PRO A CA 1
ATOM 1396 C C . PRO A 1 199 ? 14.828 -9.891 -22.594 1 90.06 199 PRO A C 1
ATOM 1398 O O . PRO A 1 199 ? 13.984 -9.203 -22.016 1 90.06 199 PRO A O 1
ATOM 1401 N N . ARG A 1 200 ? 15.898 -10.375 -22.094 1 88.44 200 ARG A N 1
ATOM 1402 C CA . ARG A 1 200 ? 16.266 -9.977 -20.734 1 88.44 200 ARG A CA 1
ATOM 1403 C C . ARG A 1 200 ? 16.547 -8.477 -20.672 1 88.44 200 ARG A C 1
ATOM 1405 O O . ARG A 1 200 ? 17.25 -7.93 -21.516 1 88.44 200 ARG A O 1
ATOM 1412 N N . VAL A 1 201 ? 15.906 -7.867 -19.734 1 86.25 201 VAL A N 1
ATOM 1413 C CA . VAL A 1 201 ? 16.141 -6.441 -19.547 1 86.25 201 VAL A CA 1
ATOM 1414 C C . VAL A 1 201 ? 17.406 -6.234 -18.703 1 86.25 201 VAL A C 1
ATOM 1416 O O . VAL A 1 201 ? 17.531 -6.801 -17.609 1 86.25 201 VAL A O 1
ATOM 1419 N N . GLU A 1 202 ? 18.312 -5.469 -19.172 1 85.69 202 GLU A N 1
ATOM 1420 C CA . GLU A 1 202 ? 19.547 -5.195 -18.453 1 85.69 202 GLU A CA 1
ATOM 1421 C C . GLU A 1 202 ? 19.344 -4.141 -17.375 1 85.69 202 GLU A C 1
ATOM 1423 O O . GLU A 1 202 ? 19.562 -2.947 -17.609 1 85.69 202 GLU A O 1
ATOM 1428 N N . THR A 1 203 ? 18.969 -4.57 -16.297 1 88.38 203 THR A N 1
ATOM 1429 C CA . THR A 1 203 ? 18.797 -3.676 -15.164 1 88.38 203 THR A CA 1
ATOM 1430 C C . THR A 1 203 ? 19 -4.426 -13.852 1 88.38 203 THR A C 1
ATOM 1432 O O . THR A 1 203 ? 18.812 -5.645 -13.789 1 88.38 203 THR A O 1
ATOM 1435 N N . LYS A 1 204 ? 19.406 -3.672 -12.836 1 89.88 204 LYS A N 1
ATOM 1436 C CA . LYS A 1 204 ? 19.531 -4.25 -11.5 1 89.88 204 LYS A CA 1
ATOM 1437 C C . LYS A 1 204 ? 18.25 -4.035 -10.695 1 89.88 204 LYS A C 1
ATOM 1439 O O . LYS A 1 204 ? 18.125 -4.547 -9.578 1 89.88 204 LYS A O 1
ATOM 1444 N N . ASN A 1 205 ? 17.344 -3.236 -11.242 1 92.31 205 ASN A N 1
ATOM 1445 C CA . ASN A 1 205 ? 16.141 -2.838 -10.539 1 92.31 205 ASN A CA 1
ATOM 1446 C C . ASN A 1 205 ? 15.008 -3.844 -10.75 1 92.31 205 ASN A C 1
ATOM 1448 O O . ASN A 1 205 ? 14.07 -3.58 -11.508 1 92.31 205 ASN A O 1
ATOM 1452 N N . THR A 1 206 ? 15.102 -4.969 -10 1 91.25 206 THR A N 1
ATOM 1453 C CA . THR A 1 206 ? 14.141 -6.051 -10.172 1 91.25 206 THR A CA 1
ATOM 1454 C C . THR A 1 206 ? 13.484 -6.41 -8.836 1 91.25 206 THR A C 1
ATOM 1456 O O . THR A 1 206 ? 12.797 -7.43 -8.734 1 91.25 206 THR A O 1
ATOM 1459 N N . HIS A 1 207 ? 13.727 -5.562 -7.812 1 94.56 207 HIS A N 1
ATOM 1460 C CA . HIS A 1 207 ? 13.125 -5.793 -6.504 1 94.56 207 HIS A CA 1
ATOM 1461 C C . HIS A 1 207 ? 11.609 -5.727 -6.574 1 94.56 207 HIS A C 1
ATOM 1463 O O . HIS A 1 207 ? 11.047 -4.727 -7.027 1 94.56 207 HIS A O 1
ATOM 1469 N N . GLY A 1 208 ? 10.945 -6.801 -6.234 1 96.31 208 GLY A N 1
ATOM 1470 C CA . GLY A 1 208 ? 9.492 -6.82 -6.207 1 96.31 208 GLY A CA 1
ATOM 1471 C C . GLY A 1 208 ? 8.875 -7.305 -7.504 1 96.31 208 GLY A C 1
ATOM 1472 O O . GLY A 1 208 ? 7.656 -7.223 -7.691 1 96.31 208 GLY A O 1
ATOM 1473 N N . THR A 1 209 ? 9.656 -7.887 -8.445 1 96.38 209 THR A N 1
ATOM 1474 C CA . THR A 1 209 ? 9.156 -8.336 -9.742 1 96.38 209 THR A CA 1
ATOM 1475 C C . THR A 1 209 ? 8.062 -9.383 -9.562 1 96.38 209 THR A C 1
ATOM 1477 O O . THR A 1 209 ? 7.004 -9.297 -10.195 1 96.38 209 THR A O 1
ATOM 1480 N N . GLY A 1 210 ? 8.297 -10.375 -8.688 1 96.81 210 GLY A N 1
ATOM 1481 C CA . GLY A 1 210 ? 7.301 -11.398 -8.43 1 96.81 210 GLY A CA 1
ATOM 1482 C C . GLY A 1 210 ? 6.012 -10.844 -7.855 1 96.81 210 GLY A C 1
ATOM 1483 O O . GLY A 1 210 ? 4.922 -11.211 -8.297 1 96.81 210 GLY A O 1
ATOM 1484 N N . CYS A 1 211 ? 6.113 -9.945 -6.852 1 98.38 211 CYS A N 1
ATOM 1485 C CA . CYS A 1 211 ? 4.953 -9.289 -6.254 1 98.38 211 CYS A CA 1
ATOM 1486 C C . CYS A 1 211 ? 4.168 -8.508 -7.305 1 98.38 211 CYS A C 1
ATOM 1488 O O . CYS A 1 211 ? 2.939 -8.578 -7.348 1 98.38 211 CYS A O 1
ATOM 1490 N N . THR A 1 212 ? 4.867 -7.801 -8.156 1 98.62 212 THR A N 1
ATOM 1491 C CA . THR A 1 212 ? 4.258 -6.988 -9.203 1 98.62 212 THR A CA 1
ATOM 1492 C C . THR A 1 212 ? 3.52 -7.863 -10.211 1 98.62 212 THR A C 1
ATOM 1494 O O . THR A 1 212 ? 2.352 -7.617 -10.516 1 98.62 212 THR A O 1
ATOM 1497 N N . LEU A 1 213 ? 4.176 -8.891 -10.664 1 98.5 213 LEU A N 1
ATOM 1498 C CA . LEU A 1 213 ? 3.596 -9.773 -11.672 1 98.5 213 LEU A CA 1
ATOM 1499 C C . LEU A 1 213 ? 2.348 -10.469 -11.133 1 98.5 213 LEU A C 1
ATOM 1501 O O . LEU A 1 213 ? 1.312 -10.5 -11.797 1 98.5 213 LEU A O 1
ATOM 1505 N N . SER A 1 214 ? 2.445 -11.023 -9.953 1 98.75 214 SER A N 1
ATOM 1506 C CA . SER A 1 214 ? 1.32 -11.766 -9.391 1 98.75 214 SER A CA 1
ATOM 1507 C C . SER A 1 214 ? 0.142 -10.836 -9.102 1 98.75 214 SER A C 1
ATOM 1509 O O . SER A 1 214 ? -1.016 -11.234 -9.258 1 98.75 214 SER A O 1
ATOM 1511 N N . SER A 1 215 ? 0.412 -9.609 -8.703 1 98.88 215 SER A N 1
ATOM 1512 C CA . SER A 1 215 ? -0.651 -8.641 -8.469 1 98.88 215 SER A CA 1
ATOM 1513 C C . SER A 1 215 ? -1.296 -8.203 -9.781 1 98.88 215 SER A C 1
ATOM 1515 O O . SER A 1 215 ? -2.514 -8.031 -9.852 1 98.88 215 SER A O 1
ATOM 1517 N N . ALA A 1 216 ? -0.457 -7.98 -10.797 1 98.75 216 ALA A N 1
ATOM 1518 C CA . ALA A 1 216 ? -0.989 -7.695 -12.125 1 98.75 216 ALA A CA 1
ATOM 1519 C C . ALA A 1 216 ? -1.863 -8.844 -12.625 1 98.75 216 ALA A C 1
ATOM 1521 O O . ALA A 1 216 ? -2.943 -8.617 -13.172 1 98.75 216 ALA A O 1
ATOM 1522 N N . TRP A 1 217 ? -1.416 -10.102 -12.375 1 98.19 217 TRP A N 1
ATOM 1523 C CA . TRP A 1 217 ? -2.182 -11.289 -12.727 1 98.19 217 TRP A CA 1
ATOM 1524 C C . TRP A 1 217 ? -3.566 -11.25 -12.086 1 98.19 217 TRP A C 1
ATOM 1526 O O . TRP A 1 217 ? -4.578 -11.422 -12.773 1 98.19 217 TRP A O 1
ATOM 1536 N N . ALA A 1 218 ? -3.59 -11.039 -10.812 1 98.69 218 ALA A N 1
ATOM 1537 C CA . ALA A 1 218 ? -4.855 -11.031 -10.086 1 98.69 218 ALA A CA 1
ATOM 1538 C C . ALA A 1 218 ? -5.809 -9.984 -10.648 1 98.69 218 ALA A C 1
ATOM 1540 O O . ALA A 1 218 ? -6.996 -10.25 -10.828 1 98.69 218 ALA A O 1
ATOM 1541 N N . THR A 1 219 ? -5.262 -8.836 -10.945 1 98.75 219 THR A N 1
ATOM 1542 C CA . THR A 1 219 ? -6.086 -7.746 -11.469 1 98.75 219 THR A CA 1
ATOM 1543 C C . THR A 1 219 ? -6.613 -8.086 -12.859 1 98.75 219 THR A C 1
ATOM 1545 O O . THR A 1 219 ? -7.801 -7.906 -13.133 1 98.75 219 THR A O 1
ATOM 1548 N N . GLN A 1 220 ? -5.746 -8.57 -13.719 1 98.5 220 GLN A N 1
ATOM 1549 C CA . GLN A 1 220 ? -6.133 -8.891 -15.086 1 98.5 220 GLN A CA 1
ATOM 1550 C C . GLN A 1 220 ? -7.125 -10.047 -15.125 1 98.5 220 GLN A C 1
ATOM 1552 O O . GLN A 1 220 ? -8.023 -10.078 -15.961 1 98.5 220 GLN A O 1
ATOM 1557 N N . LEU A 1 221 ? -7.004 -11.023 -14.203 1 97.69 221 LEU A N 1
ATOM 1558 C CA . LEU A 1 221 ? -7.938 -12.141 -14.125 1 97.69 221 LEU A CA 1
ATOM 1559 C C . LEU A 1 221 ? -9.344 -11.656 -13.789 1 97.69 221 LEU A C 1
ATOM 1561 O O . LEU A 1 221 ? -10.328 -12.258 -14.211 1 97.69 221 LEU A O 1
ATOM 1565 N N . ALA A 1 222 ? -9.383 -10.633 -12.961 1 97.69 222 ALA A N 1
ATOM 1566 C CA . ALA A 1 222 ? -10.68 -10.055 -12.609 1 97.69 222 ALA A CA 1
ATOM 1567 C C . ALA A 1 222 ? -11.289 -9.305 -13.789 1 97.69 222 ALA A C 1
ATOM 1569 O O . ALA A 1 222 ? -12.508 -9.156 -13.875 1 97.69 222 ALA A O 1
ATOM 1570 N N . ARG A 1 223 ? -10.461 -8.914 -14.727 1 96.5 223 ARG A N 1
ATOM 1571 C CA . ARG A 1 223 ? -10.898 -8.047 -15.812 1 96.5 223 ARG A CA 1
ATOM 1572 C C . ARG A 1 223 ? -11.094 -8.844 -17.109 1 96.5 223 ARG A C 1
ATOM 1574 O O . ARG A 1 223 ? -11.922 -8.477 -17.938 1 96.5 223 ARG A O 1
ATOM 1581 N N . ILE A 1 224 ? -10.234 -9.875 -17.281 1 95.88 224 ILE A N 1
ATOM 1582 C CA . ILE A 1 224 ? -10.188 -10.656 -18.516 1 95.88 224 ILE A CA 1
ATOM 1583 C C . ILE A 1 224 ? -10.547 -12.109 -18.219 1 95.88 224 ILE A C 1
ATOM 1585 O O . ILE A 1 224 ? -9.805 -12.812 -17.516 1 95.88 224 ILE A O 1
ATOM 1589 N N . PRO A 1 225 ? -11.602 -12.609 -18.766 1 90.56 225 PRO A N 1
ATOM 1590 C CA . PRO A 1 225 ? -12.031 -13.977 -18.484 1 90.56 225 PRO A CA 1
ATOM 1591 C C . PRO A 1 225 ? -11.055 -15.023 -19.016 1 90.56 225 PRO A C 1
ATOM 1593 O O . PRO A 1 225 ? -10.914 -16.109 -18.422 1 90.56 225 PRO A O 1
ATOM 1596 N N . ASP A 1 226 ? -10.367 -14.766 -20.125 1 94.38 226 ASP A N 1
ATOM 1597 C CA . ASP A 1 226 ? -9.422 -15.703 -20.719 1 94.38 226 ASP A CA 1
ATOM 1598 C C . ASP A 1 226 ? -8.094 -15.695 -19.969 1 94.38 226 ASP A C 1
ATOM 1600 O O . ASP A 1 226 ? -7.391 -14.68 -19.938 1 94.38 226 ASP A O 1
ATOM 1604 N N . LEU A 1 227 ? -7.742 -16.844 -19.406 1 95.19 227 LEU A N 1
ATOM 1605 C CA . LEU A 1 227 ? -6.562 -16.969 -18.562 1 95.19 227 LEU A CA 1
ATOM 1606 C C . LEU A 1 227 ? -5.301 -16.594 -19.328 1 95.19 227 LEU A C 1
ATOM 1608 O O . LEU A 1 227 ? -4.422 -15.914 -18.797 1 95.19 227 LEU A O 1
ATOM 1612 N N . ARG A 1 228 ? -5.199 -16.984 -20.531 1 95.38 228 ARG A N 1
ATOM 1613 C CA . ARG A 1 228 ? -4 -16.75 -21.328 1 95.38 228 ARG A CA 1
ATOM 1614 C C . ARG A 1 228 ? -3.867 -15.281 -21.703 1 95.38 228 ARG A C 1
ATOM 1616 O O . ARG A 1 228 ? -2.76 -14.742 -21.75 1 95.38 228 ARG A O 1
ATOM 1623 N N . GLN A 1 229 ? -4.984 -14.711 -22.031 1 96.62 229 GLN A N 1
ATOM 1624 C CA . GLN A 1 229 ? -4.969 -13.281 -22.312 1 96.62 229 GLN A CA 1
ATOM 1625 C C . GLN A 1 229 ? -4.609 -12.477 -21.078 1 96.62 229 GLN A C 1
ATOM 1627 O O . GLN A 1 229 ? -3.881 -11.484 -21.156 1 96.62 229 GLN A O 1
ATOM 1632 N N . ALA A 1 230 ? -5.152 -12.906 -19.922 1 97.38 230 ALA A N 1
ATOM 1633 C CA . ALA A 1 230 ? -4.805 -12.258 -18.672 1 97.38 230 ALA A CA 1
ATOM 1634 C C . ALA A 1 230 ? -3.309 -12.367 -18.391 1 97.38 230 ALA A C 1
ATOM 1636 O O . ALA A 1 230 ? -2.678 -11.406 -17.953 1 97.38 230 ALA A O 1
ATOM 1637 N N . ALA A 1 231 ? -2.736 -13.516 -18.656 1 96.94 231 ALA A N 1
ATOM 1638 C CA . ALA A 1 231 ? -1.307 -13.75 -18.484 1 96.94 231 ALA A CA 1
ATOM 1639 C C . ALA A 1 231 ? -0.482 -12.805 -19.344 1 96.94 231 ALA A C 1
ATOM 1641 O O . ALA A 1 231 ? 0.481 -12.195 -18.875 1 96.94 231 ALA A O 1
ATOM 1642 N N . ALA A 1 232 ? -0.864 -12.711 -20.609 1 97.38 232 ALA A N 1
ATOM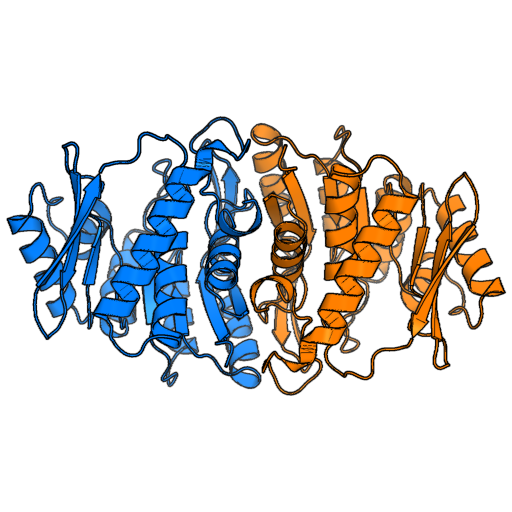 1643 C CA . ALA A 1 232 ? -0.146 -11.859 -21.562 1 97.38 232 ALA A CA 1
ATOM 1644 C C . ALA A 1 232 ? -0.18 -10.398 -21.109 1 97.38 232 ALA A C 1
ATOM 1646 O O . ALA A 1 232 ? 0.832 -9.695 -21.188 1 97.38 232 ALA A O 1
ATOM 1647 N N . ALA A 1 233 ? -1.321 -9.961 -20.656 1 98.12 233 ALA A N 1
ATOM 1648 C CA . ALA A 1 233 ? -1.48 -8.578 -20.219 1 98.12 233 ALA A CA 1
ATOM 1649 C C . ALA A 1 233 ? -0.636 -8.297 -18.984 1 98.12 233 ALA A C 1
ATOM 1651 O O . ALA A 1 233 ? 0.048 -7.273 -18.906 1 98.12 233 ALA A O 1
ATOM 1652 N N . ALA A 1 234 ? -0.7 -9.203 -17.984 1 98.19 234 ALA A N 1
ATOM 1653 C CA . ALA A 1 234 ? 0.075 -9.055 -16.75 1 98.19 234 ALA A CA 1
ATOM 1654 C C . ALA A 1 234 ? 1.572 -9.023 -17.047 1 98.19 234 ALA A C 1
ATOM 1656 O O . ALA A 1 234 ? 2.301 -8.188 -16.5 1 98.19 234 ALA A O 1
ATOM 1657 N N . ARG A 1 235 ? 1.998 -9.898 -17.891 1 97.44 235 ARG A N 1
ATOM 1658 C CA . ARG A 1 235 ? 3.404 -9.984 -18.266 1 97.44 235 ARG A CA 1
ATOM 1659 C C . ARG A 1 235 ? 3.85 -8.719 -19 1 97.44 235 ARG A C 1
ATOM 1661 O O . ARG A 1 235 ? 4.93 -8.195 -18.734 1 97.44 235 ARG A O 1
ATOM 1668 N N . ALA A 1 236 ? 3.092 -8.242 -19.938 1 97.38 236 ALA A N 1
ATOM 1669 C CA . ALA A 1 236 ? 3.43 -7.047 -20.703 1 97.38 236 ALA A CA 1
ATOM 1670 C C . ALA A 1 236 ? 3.596 -5.84 -19.797 1 97.38 236 ALA A C 1
ATOM 1672 O O . ALA A 1 236 ? 4.555 -5.078 -19.922 1 97.38 236 ALA A O 1
ATOM 1673 N N . TYR A 1 237 ? 2.672 -5.672 -18.891 1 97.81 237 TYR A N 1
ATOM 1674 C CA . TYR A 1 237 ? 2.77 -4.594 -17.922 1 97.81 237 TYR A CA 1
ATOM 1675 C C . TYR A 1 237 ? 4.062 -4.699 -17.109 1 97.81 237 TYR A C 1
ATOM 1677 O O . TYR A 1 237 ? 4.789 -3.715 -16.969 1 97.81 237 TYR A O 1
ATOM 1685 N N . THR A 1 238 ? 4.32 -5.898 -16.609 1 97.62 238 THR A N 1
ATOM 1686 C CA . THR A 1 238 ? 5.469 -6.113 -15.742 1 97.62 238 THR A CA 1
ATOM 1687 C C . THR A 1 238 ? 6.77 -5.816 -16.484 1 97.62 238 THR A C 1
ATOM 1689 O O . THR A 1 238 ? 7.668 -5.168 -15.938 1 97.62 238 THR A O 1
ATOM 1692 N N . LEU A 1 239 ? 6.844 -6.227 -17.719 1 96.12 239 LEU A N 1
ATOM 1693 C CA . LEU A 1 239 ? 8.039 -5.988 -18.516 1 96.12 239 LEU A CA 1
ATOM 1694 C C . LEU A 1 239 ? 8.258 -4.496 -18.75 1 96.12 239 LEU A C 1
ATOM 1696 O O . LEU A 1 239 ? 9.391 -4.012 -18.688 1 96.12 239 LEU A O 1
ATOM 1700 N N . ARG A 1 240 ? 7.215 -3.797 -18.984 1 96.75 240 ARG A N 1
ATOM 1701 C CA . ARG A 1 240 ? 7.328 -2.355 -19.188 1 96.75 240 ARG A CA 1
ATOM 1702 C C . ARG A 1 240 ? 7.73 -1.653 -17.891 1 96.75 240 ARG A C 1
ATOM 1704 O O . ARG A 1 240 ? 8.477 -0.672 -17.922 1 96.75 240 ARG A O 1
ATOM 1711 N N . ALA A 1 241 ? 7.184 -2.117 -16.797 1 97.62 241 ALA A N 1
ATOM 1712 C CA . ALA A 1 241 ? 7.555 -1.555 -15.492 1 97.62 241 ALA A CA 1
ATOM 1713 C C . ALA A 1 241 ? 9.047 -1.757 -15.219 1 97.62 241 ALA A C 1
ATOM 1715 O O . ALA A 1 241 ? 9.703 -0.875 -14.664 1 97.62 241 ALA A O 1
ATOM 1716 N N . ILE A 1 242 ? 9.578 -2.963 -15.547 1 96.44 242 ILE A N 1
ATOM 1717 C CA . ILE A 1 242 ? 11 -3.258 -15.391 1 96.44 242 ILE A CA 1
ATOM 1718 C C . ILE A 1 242 ? 11.82 -2.344 -16.297 1 96.44 242 ILE A C 1
ATOM 1720 O O . ILE A 1 242 ? 12.812 -1.753 -15.859 1 96.44 242 ILE A O 1
ATOM 1724 N N . ALA A 1 243 ? 11.391 -2.201 -17.5 1 95 243 ALA A N 1
ATOM 1725 C CA . ALA A 1 243 ? 12.117 -1.406 -18.484 1 95 243 ALA A CA 1
ATOM 1726 C C . ALA A 1 243 ? 12.203 0.055 -18.062 1 95 243 ALA A C 1
ATOM 1728 O O . ALA A 1 243 ? 13.18 0.745 -18.375 1 95 243 ALA A O 1
ATOM 1729 N N . ALA A 1 244 ? 11.266 0.537 -17.312 1 95.94 244 ALA A N 1
ATOM 1730 C CA . ALA A 1 244 ? 11.203 1.939 -16.906 1 95.94 244 ALA A CA 1
ATOM 1731 C C . ALA A 1 244 ? 11.852 2.146 -15.539 1 95.94 244 ALA A C 1
ATOM 1733 O O . ALA A 1 244 ? 11.93 3.275 -15.047 1 95.94 244 ALA A O 1
ATOM 1734 N N . ALA A 1 245 ? 12.328 1.096 -14.945 1 95.44 245 ALA A N 1
ATOM 1735 C CA . ALA A 1 245 ? 12.742 1.099 -13.547 1 95.44 245 ALA A CA 1
ATOM 1736 C C . ALA A 1 245 ? 13.883 2.088 -13.32 1 95.44 245 ALA A C 1
ATOM 1738 O O . ALA A 1 245 ? 13.992 2.678 -12.242 1 95.44 245 ALA A O 1
ATOM 1739 N N . ASP A 1 246 ? 14.695 2.352 -14.289 1 93.06 246 ASP A N 1
ATOM 1740 C CA . ASP A 1 246 ? 15.891 3.176 -14.141 1 93.06 246 ASP A CA 1
ATOM 1741 C C . ASP A 1 246 ? 15.531 4.656 -14.023 1 93.06 246 ASP A C 1
ATOM 1743 O O . ASP A 1 246 ? 16.375 5.484 -13.688 1 93.06 246 ASP A O 1
ATOM 1747 N N . ARG A 1 247 ? 14.281 4.953 -14.266 1 92 247 ARG A N 1
ATOM 1748 C CA . ARG A 1 247 ? 13.82 6.328 -14.086 1 92 247 ARG A CA 1
ATOM 1749 C C . ARG A 1 247 ? 13.742 6.688 -12.609 1 92 247 ARG A C 1
ATOM 1751 O O . ARG A 1 247 ? 13.711 7.867 -12.25 1 92 247 ARG A O 1
ATOM 1758 N N . LEU A 1 248 ? 13.656 5.613 -11.812 1 94.62 248 LEU A N 1
ATOM 1759 C CA . LEU A 1 248 ? 13.547 5.812 -10.375 1 94.62 248 LEU A CA 1
ATOM 1760 C C . LEU A 1 248 ? 14.922 5.961 -9.734 1 94.62 248 LEU A C 1
ATOM 1762 O O . LEU A 1 248 ? 15.891 5.352 -10.203 1 94.62 248 LEU A O 1
ATOM 1766 N N . SER A 1 249 ? 15.086 6.773 -8.773 1 94.12 249 SER A N 1
ATOM 1767 C CA . SER A 1 249 ? 16.281 6.883 -7.949 1 94.12 249 SER A CA 1
ATOM 1768 C C . SER A 1 249 ? 16.016 6.383 -6.531 1 94.12 249 SER A C 1
ATOM 1770 O O . SER A 1 249 ? 15.922 7.176 -5.594 1 94.12 249 SER A O 1
ATOM 1772 N N . VAL A 1 250 ? 15.961 5.07 -6.43 1 96.69 250 VAL A N 1
ATOM 1773 C CA . VAL A 1 250 ? 15.555 4.469 -5.16 1 96.69 250 VAL A CA 1
ATOM 1774 C C . VAL A 1 250 ? 16.641 3.5 -4.684 1 96.69 250 VAL A C 1
ATOM 1776 O O . VAL A 1 250 ? 16.75 2.385 -5.195 1 96.69 250 VAL A O 1
ATOM 1779 N N . GLY A 1 251 ? 17.391 3.938 -3.734 1 96 251 GLY A N 1
ATOM 1780 C CA . GLY A 1 251 ? 18.328 3.08 -3.039 1 96 251 GLY A CA 1
ATOM 1781 C C . GLY A 1 251 ? 19.578 2.793 -3.85 1 96 251 GLY A C 1
ATOM 1782 O O . GLY A 1 251 ? 19.75 3.309 -4.957 1 96 251 GLY A O 1
ATOM 1783 N N . GLN A 1 252 ? 20.516 1.973 -3.254 1 95.62 252 GLN A N 1
ATOM 1784 C CA . GLN A 1 252 ? 21.828 1.7 -3.836 1 95.62 252 GLN A CA 1
ATOM 1785 C C . GLN A 1 252 ? 21.969 0.221 -4.184 1 95.62 252 GLN A C 1
ATOM 1787 O O . GLN A 1 252 ? 23 -0.19 -4.742 1 95.62 252 GLN A O 1
ATOM 1792 N N . GLY A 1 253 ? 21 -0.579 -3.854 1 95.69 253 GLY A N 1
ATOM 1793 C CA . GLY A 1 253 ? 21.016 -2.002 -4.152 1 95.69 253 GLY A CA 1
ATOM 1794 C C . GLY A 1 253 ? 20.156 -2.369 -5.344 1 95.69 253 GLY A C 1
ATOM 1795 O O . GLY A 1 253 ? 20.25 -1.744 -6.402 1 95.69 253 GLY A O 1
ATOM 1796 N N . HIS A 1 254 ? 19.406 -3.504 -5.207 1 94.56 254 HIS A N 1
ATOM 1797 C CA . HIS A 1 254 ? 18.422 -3.857 -6.223 1 94.56 254 HIS A CA 1
ATOM 1798 C C . HIS A 1 254 ? 17.172 -2.994 -6.102 1 94.56 254 HIS A C 1
ATOM 1800 O O . HIS A 1 254 ? 16.359 -3.189 -5.191 1 94.56 254 HIS A O 1
ATOM 1806 N N . GLY A 1 255 ? 17 -2.096 -7.012 1 95.75 255 GLY A N 1
ATOM 1807 C CA . GLY A 1 255 ? 15.914 -1.135 -6.949 1 95.75 255 GLY A CA 1
ATOM 1808 C C . GLY A 1 255 ? 14.586 -1.707 -7.41 1 95.75 255 GLY A C 1
ATOM 1809 O O . GLY A 1 255 ? 14.531 -2.826 -7.926 1 95.75 255 GLY A O 1
ATOM 1810 N N . PRO A 1 256 ? 13.539 -0.953 -7.152 1 97.5 256 PRO A N 1
ATOM 1811 C CA . PRO A 1 256 ? 12.188 -1.382 -7.5 1 97.5 256 PRO A CA 1
ATOM 1812 C C . PRO A 1 256 ? 11.859 -1.164 -8.977 1 97.5 256 PRO A C 1
ATOM 1814 O O . PRO A 1 256 ? 12.641 -0.536 -9.695 1 97.5 256 PRO A O 1
ATOM 1817 N N . LEU A 1 257 ? 10.719 -1.756 -9.414 1 97.5 257 LEU A N 1
ATOM 1818 C CA . LEU A 1 257 ? 10.117 -1.447 -10.711 1 97.5 257 LEU A CA 1
ATOM 1819 C C . LEU A 1 257 ? 9.43 -0.086 -10.68 1 97.5 257 LEU A C 1
ATOM 1821 O O . LEU A 1 257 ? 9.086 0.42 -9.609 1 97.5 257 LEU A O 1
ATOM 1825 N N . ASP A 1 258 ? 9.266 0.52 -11.891 1 97.81 258 ASP A N 1
ATOM 1826 C CA . ASP A 1 258 ? 8.398 1.691 -12.008 1 97.81 258 ASP A CA 1
ATOM 1827 C C . ASP A 1 258 ? 6.961 1.285 -12.305 1 97.81 258 ASP A C 1
ATOM 1829 O O . ASP A 1 258 ? 6.547 1.252 -13.469 1 97.81 258 ASP A O 1
ATOM 1833 N N . HIS A 1 259 ? 6.184 1.116 -11.25 1 98.25 259 HIS A N 1
ATOM 1834 C CA . HIS A 1 259 ? 4.828 0.595 -11.375 1 98.25 259 HIS A CA 1
ATOM 1835 C C . HIS A 1 259 ? 3.949 1.54 -12.188 1 98.25 259 HIS A C 1
ATOM 1837 O O . HIS A 1 259 ? 3.008 1.103 -12.852 1 98.25 259 HIS A O 1
ATOM 1843 N N . PHE A 1 260 ? 4.211 2.828 -12.133 1 97.69 260 PHE A N 1
ATOM 1844 C CA . PHE A 1 260 ? 3.344 3.814 -12.766 1 97.69 260 PHE A CA 1
ATOM 1845 C C . PHE A 1 260 ? 4.047 4.477 -13.945 1 97.69 260 PHE A C 1
ATOM 1847 O O . PHE A 1 260 ? 3.885 5.676 -14.172 1 97.69 260 PHE A O 1
ATOM 1854 N N . PHE A 1 261 ? 4.824 3.732 -14.648 1 95.94 261 PHE A N 1
ATOM 1855 C CA . PHE A 1 261 ? 5.562 4.223 -15.805 1 95.94 261 PHE A CA 1
ATOM 1856 C C . PHE A 1 261 ? 4.629 4.906 -16.797 1 95.94 261 PHE A C 1
ATOM 1858 O O . PHE A 1 261 ? 5.016 5.871 -17.469 1 95.94 261 PHE A O 1
ATOM 1865 N N . SER A 1 262 ? 3.396 4.488 -16.906 1 92.12 262 SER A N 1
ATOM 1866 C CA . SER A 1 262 ? 2.457 4.984 -17.906 1 92.12 262 SER A CA 1
ATOM 1867 C C . SER A 1 262 ? 1.962 6.383 -17.547 1 92.12 262 SER A C 1
ATOM 1869 O O . SER A 1 262 ? 1.434 7.094 -18.406 1 92.12 262 SER A O 1
ATOM 1871 N N . MET A 1 263 ? 2.072 6.758 -16.281 1 89.56 263 MET A N 1
ATOM 1872 C CA . MET A 1 263 ? 1.603 8.07 -15.836 1 89.56 263 MET A CA 1
ATOM 1873 C C . MET A 1 263 ? 2.674 9.133 -16.047 1 89.56 263 MET A C 1
ATOM 1875 O O . MET A 1 263 ? 2.42 10.32 -15.852 1 89.56 263 MET A O 1
ATOM 1879 N N . ARG A 1 264 ? 3.852 8.797 -16.297 1 79.06 264 ARG A N 1
ATOM 1880 C CA . ARG A 1 264 ? 4.965 9.734 -16.406 1 79.06 264 ARG A CA 1
ATOM 1881 C C . ARG A 1 264 ? 5.277 10.062 -17.859 1 79.06 264 ARG A C 1
ATOM 1883 O O . ARG A 1 264 ? 6.066 10.969 -18.141 1 79.06 264 ARG A O 1
ATOM 1890 N N . SER A 1 265 ? 4.602 9.383 -18.828 1 56.53 265 SER A N 1
ATOM 1891 C CA . SER A 1 265 ? 4.906 9.633 -20.234 1 56.53 265 SER A CA 1
ATOM 1892 C C . SER A 1 265 ? 4.207 10.891 -20.734 1 56.53 265 SER A C 1
ATOM 1894 O O . SER A 1 265 ? 3.148 11.266 -20.219 1 56.53 265 SER A O 1
ATOM 1896 N N . MET B 1 1 ? 12.867 14.945 -11.609 1 88.75 1 MET B N 1
ATOM 1897 C CA . MET B 1 1 ? 13.195 13.828 -10.734 1 88.75 1 MET B CA 1
ATOM 1898 C C . MET B 1 1 ? 11.961 13.344 -9.969 1 88.75 1 MET B C 1
ATOM 1900 O O . MET B 1 1 ? 11.156 14.156 -9.523 1 88.75 1 MET B O 1
ATOM 1904 N N . ILE B 1 2 ? 11.742 12.078 -9.844 1 96.25 2 ILE B N 1
ATOM 1905 C CA . ILE B 1 2 ? 10.633 11.5 -9.102 1 96.25 2 ILE B CA 1
ATOM 1906 C C . ILE B 1 2 ? 10.961 11.477 -7.613 1 96.25 2 ILE B C 1
ATOM 1908 O O . ILE B 1 2 ? 11.906 10.812 -7.191 1 96.25 2 ILE B O 1
ATOM 1912 N N . PRO B 1 3 ? 10.227 12.227 -6.82 1 98.06 3 PRO B N 1
ATOM 1913 C CA . PRO B 1 3 ? 10.57 12.297 -5.398 1 98.06 3 PRO B CA 1
ATOM 1914 C C . PRO B 1 3 ? 10.219 11.016 -4.641 1 98.06 3 PRO B C 1
ATOM 1916 O O . PRO B 1 3 ? 9.211 10.375 -4.941 1 98.06 3 PRO B O 1
ATOM 1919 N N . ASN B 1 4 ? 11.031 10.648 -3.633 1 98.69 4 ASN B N 1
ATOM 1920 C CA . ASN B 1 4 ? 10.773 9.547 -2.709 1 98.69 4 ASN B CA 1
ATOM 1921 C C . ASN B 1 4 ? 10.047 10.023 -1.458 1 98.69 4 ASN B C 1
ATOM 1923 O O . ASN B 1 4 ? 10.594 10.797 -0.669 1 98.69 4 ASN B O 1
ATOM 1927 N N . ILE B 1 5 ? 8.844 9.562 -1.268 1 98.88 5 ILE B N 1
ATOM 1928 C CA . ILE B 1 5 ? 8.008 10.023 -0.167 1 98.88 5 ILE B CA 1
ATOM 1929 C C . ILE B 1 5 ? 7.801 8.891 0.835 1 98.88 5 ILE B C 1
ATOM 1931 O O . ILE B 1 5 ? 7.434 7.777 0.453 1 98.88 5 ILE B O 1
ATOM 1935 N N . LEU B 1 6 ? 8 9.133 2.113 1 98.94 6 LEU B N 1
ATOM 1936 C CA . LEU B 1 6 ? 7.809 8.148 3.17 1 98.94 6 LEU B CA 1
ATOM 1937 C C . LEU B 1 6 ? 6.527 8.43 3.947 1 98.94 6 LEU B C 1
ATOM 1939 O O . LEU B 1 6 ? 6.363 9.516 4.512 1 98.94 6 LEU B O 1
ATOM 1943 N N . SER B 1 7 ? 5.656 7.516 3.9 1 98.94 7 SER B N 1
ATOM 1944 C CA . SER B 1 7 ? 4.488 7.531 4.773 1 98.94 7 SER B CA 1
ATOM 1945 C C . SER B 1 7 ? 4.742 6.727 6.047 1 98.94 7 SER B C 1
ATOM 1947 O O . SER B 1 7 ? 5.242 5.605 5.988 1 98.94 7 SER B O 1
ATOM 1949 N N . ILE B 1 8 ? 4.445 7.273 7.184 1 98.94 8 ILE B N 1
ATOM 1950 C CA . ILE B 1 8 ? 4.457 6.609 8.484 1 98.94 8 ILE B CA 1
ATOM 1951 C C . ILE B 1 8 ? 3.061 6.645 9.094 1 98.94 8 ILE B C 1
ATOM 1953 O O . ILE B 1 8 ? 2.596 7.699 9.531 1 98.94 8 ILE B O 1
ATOM 1957 N N . ALA B 1 9 ? 2.383 5.543 9.102 1 98.81 9 ALA B N 1
ATOM 1958 C CA . ALA B 1 9 ? 0.981 5.547 9.508 1 98.81 9 ALA B CA 1
ATOM 1959 C C . ALA B 1 9 ? 0.476 4.129 9.742 1 98.81 9 ALA B C 1
ATOM 1961 O O . ALA B 1 9 ? 1.237 3.164 9.633 1 98.81 9 ALA B O 1
ATOM 1962 N N . GLY B 1 10 ? -0.762 4.008 10.211 1 98.44 10 GLY B N 1
ATOM 1963 C CA . GLY B 1 10 ? -1.42 2.717 10.359 1 98.44 10 GLY B CA 1
ATOM 1964 C C . GLY B 1 10 ? -1.937 2.158 9.047 1 98.44 10 GLY B C 1
ATOM 1965 O O . GLY B 1 10 ? -1.877 2.826 8.016 1 98.44 10 GLY B O 1
ATOM 1966 N N . SER B 1 11 ? -2.404 0.914 9.148 1 98.69 11 SER B N 1
ATOM 1967 C CA . SER B 1 11 ? -2.898 0.209 7.973 1 98.69 11 SER B CA 1
ATOM 1968 C C . SER B 1 11 ? -4.418 0.079 8 1 98.69 11 SER B C 1
ATOM 1970 O O . SER B 1 11 ? -4.996 -0.241 9.039 1 98.69 11 SER B O 1
ATOM 1972 N N . ASP B 1 12 ? -5.066 0.402 6.945 1 98.5 12 ASP B N 1
ATOM 1973 C CA . ASP B 1 12 ? -6.469 0.116 6.664 1 98.5 12 ASP B CA 1
ATOM 1974 C C . ASP B 1 12 ? -6.605 -0.951 5.578 1 98.5 12 ASP B C 1
ATOM 1976 O O . ASP B 1 12 ? -6.461 -0.658 4.391 1 98.5 12 ASP B O 1
ATOM 1980 N N . PRO B 1 13 ? -6.941 -2.152 5.949 1 98.81 13 PRO B N 1
ATOM 1981 C CA . PRO B 1 13 ? -6.961 -3.238 4.965 1 98.81 13 PRO B CA 1
ATOM 1982 C C . PRO B 1 13 ? -7.98 -3.004 3.852 1 98.81 13 PRO B C 1
ATOM 1984 O O . PRO B 1 13 ? -7.844 -3.564 2.762 1 98.81 13 PRO B O 1
ATOM 1987 N N . SER B 1 14 ? -8.969 -2.16 4.008 1 98.44 14 SER B N 1
ATOM 1988 C CA . SER B 1 14 ? -9.984 -1.91 2.99 1 98.44 14 SER B CA 1
ATOM 1989 C C . SER B 1 14 ? -9.414 -1.103 1.828 1 98.44 14 SER B C 1
ATOM 1991 O O . SER B 1 14 ? -10.023 -1.03 0.759 1 98.44 14 SER B O 1
ATOM 1993 N N . GLY B 1 15 ? -8.258 -0.452 2.096 1 98.5 15 GLY B N 1
ATOM 1994 C CA . GLY B 1 15 ? -7.59 0.273 1.027 1 98.5 15 GLY B CA 1
ATOM 1995 C C . GLY B 1 15 ? -8.008 1.729 0.941 1 98.5 15 GLY B C 1
ATOM 1996 O O . GLY B 1 15 ? -7.5 2.479 0.103 1 98.5 15 GLY B O 1
ATOM 1997 N N . GLY B 1 16 ? -8.883 2.154 1.856 1 98 16 GLY B N 1
ATOM 1998 C CA . GLY B 1 16 ? -9.453 3.486 1.724 1 98 16 GLY B CA 1
ATOM 1999 C C . GLY B 1 16 ? -8.734 4.531 2.557 1 98 16 GLY B C 1
ATOM 2000 O O . GLY B 1 16 ? -8.867 5.73 2.309 1 98 16 GLY B O 1
ATOM 2001 N N . ALA B 1 17 ? -8.023 4.141 3.557 1 98.12 17 ALA B N 1
ATOM 2002 C CA . ALA B 1 17 ? -7.254 5.02 4.438 1 98.12 17 ALA B CA 1
ATOM 2003 C C . ALA B 1 17 ? -5.91 4.395 4.797 1 98.12 17 ALA B C 1
ATOM 2005 O O . ALA B 1 17 ? -5.422 3.506 4.094 1 98.12 17 ALA B O 1
ATOM 2006 N N . GLY B 1 18 ? -5.227 4.984 5.742 1 98.19 18 GLY B N 1
ATOM 2007 C CA . GLY B 1 18 ? -3.961 4.422 6.184 1 98.19 18 GLY B CA 1
ATOM 2008 C C . GLY B 1 18 ? -2.889 4.449 5.113 1 98.19 18 GLY B C 1
ATOM 2009 O O . GLY B 1 18 ? -2.955 5.254 4.184 1 98.19 18 GLY B O 1
ATOM 2010 N N . ILE B 1 19 ? -1.9 3.535 5.25 1 98.75 19 ILE B N 1
ATOM 2011 C CA . ILE B 1 19 ? -0.766 3.527 4.336 1 98.75 19 ILE B CA 1
ATOM 2012 C C . ILE B 1 19 ? -1.236 3.139 2.936 1 98.75 19 ILE B C 1
ATOM 2014 O O . ILE B 1 19 ? -0.609 3.506 1.938 1 98.75 19 ILE B O 1
ATOM 2018 N N . GLN B 1 20 ? -2.389 2.361 2.861 1 98.88 20 GLN B N 1
ATOM 2019 C CA . GLN B 1 20 ? -2.916 1.995 1.551 1 98.88 20 GLN B CA 1
ATOM 2020 C C . GLN B 1 20 ? -3.328 3.232 0.759 1 98.88 20 GLN B C 1
ATOM 2022 O O . GLN B 1 20 ? -2.955 3.385 -0.406 1 98.88 20 GLN B O 1
ATOM 2027 N N . ALA B 1 21 ? -4.047 4.117 1.424 1 98.75 21 ALA B N 1
ATOM 2028 C CA . ALA B 1 21 ? -4.426 5.371 0.779 1 98.75 21 ALA B CA 1
ATOM 2029 C C . ALA B 1 21 ? -3.207 6.254 0.532 1 98.75 21 ALA B C 1
ATOM 2031 O O . ALA B 1 21 ? -3.129 6.941 -0.488 1 98.75 21 ALA B O 1
ATOM 2032 N N . ASP B 1 22 ? -2.299 6.27 1.489 1 98.88 22 ASP B N 1
ATOM 2033 C CA . ASP B 1 22 ? -1.084 7.066 1.352 1 98.88 22 ASP B CA 1
ATOM 2034 C C . ASP B 1 22 ? -0.296 6.6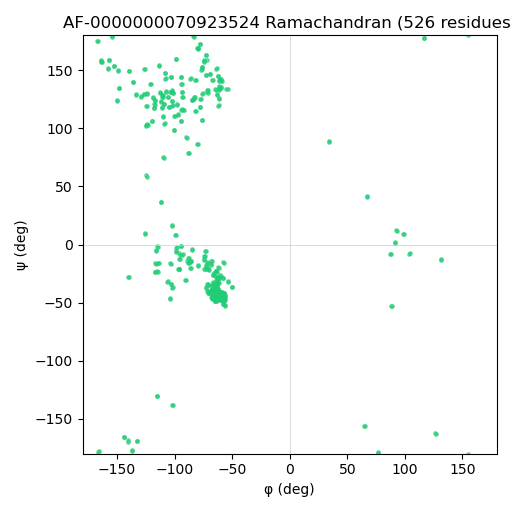56 0.109 1 98.88 22 ASP B C 1
ATOM 2036 O O . ASP B 1 22 ? 0.101 7.508 -0.689 1 98.88 22 ASP B O 1
ATOM 2040 N N . LEU B 1 23 ? -0.085 5.352 -0.061 1 98.88 23 LEU B N 1
ATOM 2041 C CA . LEU B 1 23 ? 0.663 4.832 -1.2 1 98.88 23 LEU B CA 1
ATOM 2042 C C . LEU B 1 23 ? -0.011 5.211 -2.514 1 98.88 23 LEU B C 1
ATOM 2044 O O . LEU B 1 23 ? 0.661 5.613 -3.467 1 98.88 23 LEU B O 1
ATOM 2048 N N . LYS B 1 24 ? -1.306 5.094 -2.561 1 98.81 24 LYS B N 1
ATOM 2049 C CA . LYS B 1 24 ? -2.059 5.434 -3.766 1 98.81 24 LYS B CA 1
ATOM 2050 C C . LYS B 1 24 ? -1.962 6.926 -4.074 1 98.81 24 LYS B C 1
ATOM 2052 O O . LYS B 1 24 ? -1.692 7.312 -5.211 1 98.81 24 LYS B O 1
ATOM 2057 N N . ALA B 1 25 ? -2.119 7.762 -3.057 1 98.81 25 ALA B N 1
ATOM 2058 C CA . ALA B 1 25 ? -2.111 9.211 -3.254 1 98.81 25 ALA B CA 1
ATOM 2059 C C . ALA B 1 25 ? -0.724 9.703 -3.66 1 98.81 25 ALA B C 1
ATOM 2061 O O . ALA B 1 25 ? -0.592 10.523 -4.566 1 98.81 25 ALA B O 1
ATOM 2062 N N . ILE B 1 26 ? 0.314 9.211 -2.967 1 98.81 26 ILE B N 1
ATOM 2063 C CA . ILE B 1 26 ? 1.682 9.586 -3.309 1 98.81 26 ILE B CA 1
ATOM 2064 C C . ILE B 1 26 ? 1.968 9.227 -4.766 1 98.81 26 ILE B C 1
ATOM 2066 O O . ILE B 1 26 ? 2.475 10.055 -5.527 1 98.81 26 ILE B O 1
ATOM 2070 N N . SER B 1 27 ? 1.567 8.016 -5.156 1 98.56 27 SER B N 1
ATOM 2071 C CA . SER B 1 27 ? 1.811 7.527 -6.512 1 98.56 27 SER B CA 1
ATOM 2072 C C . SER B 1 27 ? 1.037 8.344 -7.539 1 98.56 27 SER B C 1
ATOM 2074 O O . SER B 1 27 ? 1.586 8.734 -8.578 1 98.56 27 SER B O 1
ATOM 2076 N N . ALA B 1 28 ? -0.197 8.609 -7.238 1 98.12 28 ALA B N 1
ATOM 2077 C CA . ALA B 1 28 ? -1.052 9.359 -8.156 1 98.12 28 ALA B CA 1
ATOM 2078 C C . ALA B 1 28 ? -0.536 10.781 -8.352 1 98.12 28 ALA B C 1
ATOM 2080 O O . ALA B 1 28 ? -0.829 11.422 -9.359 1 98.12 28 ALA B O 1
ATOM 2081 N N . ASN B 1 29 ? 0.215 11.289 -7.434 1 98 29 ASN B N 1
ATOM 2082 C CA . ASN B 1 29 ? 0.737 12.648 -7.496 1 98 29 ASN B CA 1
ATOM 2083 C C . ASN B 1 29 ? 2.18 12.672 -7.992 1 98 29 ASN B C 1
ATOM 2085 O O . ASN B 1 29 ? 2.867 13.688 -7.863 1 98 29 ASN B O 1
ATOM 2089 N N . GLY B 1 30 ? 2.652 11.539 -8.43 1 96.88 30 GLY B N 1
ATOM 2090 C CA . GLY B 1 30 ? 3.912 11.523 -9.156 1 96.88 30 GLY B CA 1
ATOM 2091 C C . GLY B 1 30 ? 5.098 11.148 -8.289 1 96.88 30 GLY B C 1
ATOM 2092 O O . GLY B 1 30 ? 6.25 11.266 -8.719 1 96.88 30 GLY B O 1
ATOM 2093 N N . GLY B 1 31 ? 4.867 10.719 -7.082 1 98.12 31 GLY B N 1
ATOM 2094 C CA . GLY B 1 31 ? 5.945 10.312 -6.191 1 98.12 31 GLY B CA 1
ATOM 2095 C C . GLY B 1 31 ? 6.156 8.812 -6.148 1 98.12 31 GLY B C 1
ATOM 2096 O O . GLY B 1 31 ? 5.289 8.047 -6.578 1 98.12 31 GLY B O 1
ATOM 2097 N N . TYR B 1 32 ? 7.355 8.375 -5.711 1 98.56 32 TYR B N 1
ATOM 2098 C CA . TYR B 1 32 ? 7.605 7.004 -5.285 1 98.56 32 TYR B CA 1
ATOM 2099 C C . TYR B 1 32 ? 7.23 6.812 -3.82 1 98.56 32 TYR B C 1
ATOM 2101 O O . TYR B 1 32 ? 7.758 7.496 -2.941 1 98.56 32 TYR B O 1
ATOM 2109 N N . ALA B 1 33 ? 6.395 5.887 -3.541 1 98.81 33 ALA B N 1
ATOM 2110 C CA . ALA B 1 33 ? 5.766 5.793 -2.227 1 98.81 33 ALA B CA 1
ATOM 2111 C C . ALA B 1 33 ? 6.418 4.707 -1.381 1 98.81 33 ALA B C 1
ATOM 2113 O O . ALA B 1 33 ? 6.504 3.551 -1.803 1 98.81 33 ALA B O 1
ATOM 2114 N N . MET B 1 34 ? 6.887 5.039 -0.248 1 98.94 34 MET B N 1
ATOM 2115 C CA . MET B 1 34 ? 7.375 4.16 0.809 1 98.94 34 MET B CA 1
ATOM 2116 C C . MET B 1 34 ? 6.477 4.234 2.039 1 98.94 34 MET B C 1
ATOM 2118 O O . MET B 1 34 ? 5.773 5.227 2.236 1 98.94 34 MET B O 1
ATOM 2122 N N . ALA B 1 35 ? 6.457 3.162 2.83 1 98.88 35 ALA B N 1
ATOM 2123 C CA . ALA B 1 35 ? 5.551 3.219 3.975 1 98.88 35 ALA B CA 1
ATOM 2124 C C . ALA B 1 35 ? 6.094 2.398 5.145 1 98.88 35 ALA B C 1
ATOM 2126 O O . ALA B 1 35 ? 6.395 1.213 4.992 1 98.88 35 ALA B O 1
ATOM 2127 N N . ALA B 1 36 ? 6.258 2.986 6.27 1 98.88 36 ALA B N 1
ATOM 2128 C CA . ALA B 1 36 ? 6.504 2.34 7.559 1 98.88 36 ALA B CA 1
ATOM 2129 C C . ALA B 1 36 ? 5.234 2.281 8.398 1 98.88 36 ALA B C 1
ATOM 2131 O O . ALA B 1 36 ? 4.551 3.293 8.578 1 98.88 36 ALA B O 1
ATOM 2132 N N . LEU B 1 37 ? 4.918 1.136 8.922 1 98.81 37 LEU B N 1
ATOM 2133 C CA . LEU B 1 37 ? 3.637 0.914 9.586 1 98.81 37 LEU B CA 1
ATOM 2134 C C . LEU B 1 37 ? 3.752 1.14 11.086 1 98.81 37 LEU B C 1
ATOM 2136 O O . LEU B 1 37 ? 4.734 0.727 11.711 1 98.81 37 LEU B O 1
ATOM 2140 N N . THR B 1 38 ? 2.682 1.691 11.664 1 98.62 38 THR B N 1
ATOM 2141 C CA . THR B 1 38 ? 2.662 1.973 13.094 1 98.62 38 THR B CA 1
ATOM 2142 C C . THR B 1 38 ? 1.611 1.12 13.797 1 98.62 38 THR B C 1
ATOM 2144 O O . THR B 1 38 ? 1.656 0.953 15.016 1 98.62 38 THR B O 1
ATOM 2147 N N . ALA B 1 39 ? 0.667 0.689 13.047 1 98.19 39 ALA B N 1
ATOM 2148 C CA . ALA B 1 39 ? -0.42 -0.128 13.586 1 98.19 39 ALA B CA 1
ATOM 2149 C C . ALA B 1 39 ? -1.176 -0.837 12.469 1 98.19 39 ALA B C 1
ATOM 2151 O O . ALA B 1 39 ? -1.097 -0.434 11.305 1 98.19 39 ALA B O 1
ATOM 2152 N N . LEU B 1 40 ? -1.807 -1.894 12.844 1 98.31 40 LEU B N 1
ATOM 2153 C CA . LEU B 1 40 ? -2.775 -2.547 11.969 1 98.31 40 LEU B CA 1
ATOM 2154 C C . LEU B 1 40 ? -4.199 -2.324 12.477 1 98.31 40 LEU B C 1
ATOM 2156 O O . LEU B 1 40 ? -4.426 -2.215 13.68 1 98.31 40 LEU B O 1
ATOM 2160 N N . THR B 1 41 ? -5.121 -2.238 11.555 1 98.12 41 THR B N 1
ATOM 2161 C CA . THR B 1 41 ? -6.535 -2.246 11.922 1 98.12 41 THR B CA 1
ATOM 2162 C C . THR B 1 41 ? -7.285 -3.336 11.164 1 98.12 41 THR B C 1
ATOM 2164 O O . THR B 1 41 ? -6.816 -3.812 10.125 1 98.12 41 THR B O 1
ATOM 2167 N N . ALA B 1 42 ? -8.312 -3.809 11.797 1 98.44 42 ALA B N 1
ATOM 2168 C CA . ALA B 1 42 ? -9.398 -4.465 11.078 1 98.44 42 ALA B CA 1
ATOM 2169 C C . ALA B 1 42 ? -10.578 -3.518 10.883 1 98.44 42 ALA B C 1
ATOM 2171 O O . ALA B 1 42 ? -11.242 -3.133 11.844 1 98.44 42 ALA B O 1
ATOM 2172 N N . GLN B 1 43 ? -10.766 -3.135 9.594 1 97.06 43 GLN B N 1
ATOM 2173 C CA . GLN B 1 43 ? -11.789 -2.125 9.328 1 97.06 43 GLN B CA 1
ATOM 2174 C C . GLN B 1 43 ? -12.273 -2.203 7.883 1 97.06 43 GLN B C 1
ATOM 2176 O O . GLN B 1 43 ? -11.625 -2.818 7.035 1 97.06 43 GLN B O 1
ATOM 2181 N N . ASN B 1 44 ? -13.367 -1.715 7.668 1 97.12 44 ASN B N 1
ATOM 2182 C CA . ASN B 1 44 ? -14.016 -1.563 6.367 1 97.12 44 ASN B CA 1
ATOM 2183 C C . ASN B 1 44 ? -14.82 -0.269 6.289 1 97.12 44 ASN B C 1
ATOM 2185 O O . ASN B 1 44 ? -14.578 0.664 7.059 1 97.12 44 ASN B O 1
ATOM 2189 N N . THR B 1 45 ? -15.688 -0.124 5.293 1 96.31 45 THR B N 1
ATOM 2190 C CA . THR B 1 45 ? -16.359 1.154 5.086 1 96.31 45 THR B CA 1
ATOM 2191 C C . THR B 1 45 ? -17.422 1.385 6.156 1 96.31 45 THR B C 1
ATOM 2193 O O . THR B 1 45 ? -17.984 2.479 6.258 1 96.31 45 THR B O 1
ATOM 2196 N N . ARG B 1 46 ? -17.672 0.434 7 1 96.31 46 ARG B N 1
ATOM 2197 C CA . ARG B 1 46 ? -18.719 0.53 8.008 1 96.31 46 ARG B CA 1
ATOM 2198 C C . ARG B 1 46 ? -18.141 0.811 9.383 1 96.31 46 ARG B C 1
ATOM 2200 O O . ARG B 1 46 ? -18.875 1.182 10.312 1 96.31 46 ARG B O 1
ATOM 2207 N N . GLY B 1 47 ? -16.828 0.588 9.531 1 95.12 47 GLY B N 1
ATOM 2208 C CA . GLY B 1 47 ? -16.25 0.894 10.828 1 95.12 47 GLY B CA 1
ATOM 2209 C C . GLY B 1 47 ? -14.984 0.096 11.125 1 95.12 47 GLY B C 1
ATOM 2210 O O . GLY B 1 47 ? -14.516 -0.661 10.273 1 95.12 47 GLY B O 1
ATOM 2211 N N . VAL B 1 48 ? -14.406 0.35 12.336 1 96.56 48 VAL B N 1
ATOM 2212 C CA . VAL B 1 48 ? -13.211 -0.323 12.844 1 96.56 48 VAL B CA 1
ATOM 2213 C C . VAL B 1 48 ? -13.609 -1.366 13.883 1 96.56 48 VAL B C 1
ATOM 2215 O O . VAL B 1 48 ? -14.375 -1.072 14.805 1 96.56 48 VAL B O 1
ATOM 2218 N N . THR B 1 49 ? -13.062 -2.576 13.719 1 97.25 49 THR B N 1
ATOM 2219 C CA . THR B 1 49 ? -13.445 -3.629 14.664 1 97.25 49 THR B CA 1
ATOM 2220 C C . THR B 1 49 ? -12.242 -4.047 15.508 1 97.25 49 THR B C 1
ATOM 2222 O O . THR B 1 49 ? -12.406 -4.703 16.547 1 97.25 49 THR B O 1
ATOM 2225 N N . ALA B 1 50 ? -11.023 -3.697 15.094 1 97.44 50 ALA B N 1
ATOM 2226 C CA . ALA B 1 50 ? -9.836 -4.016 15.875 1 97.44 50 ALA B CA 1
ATOM 2227 C C . ALA B 1 50 ? -8.68 -3.09 15.516 1 97.44 50 ALA B C 1
ATOM 2229 O O . ALA B 1 50 ? -8.602 -2.586 14.398 1 97.44 50 ALA B O 1
ATOM 2230 N N . VAL B 1 51 ? -7.809 -2.869 16.469 1 96.75 51 VAL B N 1
ATOM 2231 C CA . VAL B 1 51 ? -6.551 -2.148 16.312 1 96.75 51 VAL B CA 1
ATOM 2232 C C . VAL B 1 51 ? -5.418 -2.926 16.984 1 96.75 51 VAL B C 1
ATOM 2234 O O . VAL B 1 51 ? -5.566 -3.402 18.109 1 96.75 51 VAL B O 1
ATOM 2237 N N . ASP B 1 52 ? -4.367 -3.15 16.297 1 97.56 52 ASP B N 1
ATOM 2238 C CA . ASP B 1 52 ? -3.184 -3.852 16.781 1 97.56 52 ASP B CA 1
ATOM 2239 C C . ASP B 1 52 ? -1.93 -3 16.594 1 97.56 52 ASP B C 1
ATOM 2241 O O . ASP B 1 52 ? -1.359 -2.951 15.508 1 97.56 52 ASP B O 1
ATOM 2245 N N . PRO B 1 53 ? -1.418 -2.381 17.672 1 96.56 53 PRO B N 1
ATOM 2246 C CA . PRO B 1 53 ? -0.222 -1.543 17.547 1 96.56 53 PRO B CA 1
ATOM 2247 C C . PRO B 1 53 ? 1.029 -2.348 17.203 1 96.56 53 PRO B C 1
ATOM 2249 O O . PRO B 1 53 ? 1.189 -3.479 17.672 1 96.56 53 PRO B O 1
ATOM 2252 N N . ILE B 1 54 ? 1.877 -1.812 16.375 1 98 54 ILE B N 1
ATOM 2253 C CA . ILE B 1 54 ? 3.189 -2.377 16.078 1 98 54 ILE B CA 1
ATOM 2254 C C . ILE B 1 54 ? 4.18 -1.971 17.172 1 98 54 ILE B C 1
ATOM 2256 O O . ILE B 1 54 ? 4.148 -0.836 17.656 1 98 54 ILE B O 1
ATOM 2260 N N . ARG B 1 55 ? 5.082 -2.93 17.547 1 97.88 55 ARG B N 1
ATOM 2261 C CA . ARG B 1 55 ? 6.082 -2.602 18.562 1 97.88 55 ARG B CA 1
ATOM 2262 C C . ARG B 1 55 ? 6.957 -1.438 18.109 1 97.88 55 ARG B C 1
ATOM 2264 O O . ARG B 1 55 ? 7.418 -1.408 16.969 1 97.88 55 ARG B O 1
ATOM 2271 N N . PRO B 1 56 ? 7.219 -0.436 19.031 1 98.25 56 PRO B N 1
ATOM 2272 C CA . PRO B 1 56 ? 8.039 0.723 18.688 1 98.25 56 PRO B CA 1
ATOM 2273 C C . PRO B 1 56 ? 9.367 0.331 18.047 1 98.25 56 PRO B C 1
ATOM 2275 O O . PRO B 1 56 ? 9.828 0.994 17.109 1 98.25 56 PRO B O 1
ATOM 2278 N N . ALA B 1 57 ? 9.984 -0.748 18.484 1 98.56 57 ALA B N 1
ATOM 2279 C CA . ALA B 1 57 ? 11.266 -1.191 17.938 1 98.56 57 ALA B CA 1
ATOM 2280 C C . ALA B 1 57 ? 11.141 -1.529 16.453 1 98.56 57 ALA B C 1
ATOM 2282 O O . ALA B 1 57 ? 12.055 -1.257 15.672 1 98.56 57 ALA B O 1
ATOM 2283 N N . MET B 1 58 ? 10.016 -2.145 16.062 1 98.62 58 MET B N 1
ATOM 2284 C CA . MET B 1 58 ? 9.805 -2.494 14.664 1 98.62 58 MET B CA 1
ATOM 2285 C C . MET B 1 58 ? 9.523 -1.249 13.828 1 98.62 58 MET B C 1
ATOM 2287 O O . MET B 1 58 ? 9.93 -1.165 12.672 1 98.62 58 MET B O 1
ATOM 2291 N N . VAL B 1 59 ? 8.789 -0.304 14.406 1 98.75 59 VAL B N 1
ATOM 2292 C CA . VAL B 1 59 ? 8.57 0.961 13.711 1 98.75 59 VAL B CA 1
ATOM 2293 C C . VAL B 1 59 ? 9.914 1.626 13.422 1 98.75 59 VAL B C 1
ATOM 2295 O O . VAL B 1 59 ? 10.18 2.047 12.289 1 98.75 59 VAL B O 1
ATOM 2298 N N . THR B 1 60 ? 10.773 1.64 14.422 1 98.75 60 THR B N 1
ATOM 2299 C CA . THR B 1 60 ? 12.109 2.225 14.289 1 98.75 60 THR B CA 1
ATOM 2300 C C . THR B 1 60 ? 12.922 1.48 13.234 1 98.75 60 THR B C 1
ATOM 2302 O O . THR B 1 60 ? 13.602 2.102 12.414 1 98.75 60 THR B O 1
ATOM 2305 N N . ALA B 1 61 ? 12.844 0.174 13.25 1 98.88 61 ALA B N 1
ATOM 2306 C CA . ALA B 1 61 ? 13.609 -0.652 12.32 1 98.88 61 ALA B CA 1
ATOM 2307 C C . ALA B 1 61 ? 13.188 -0.385 10.883 1 98.88 61 ALA B C 1
ATOM 2309 O O . ALA B 1 61 ? 14.031 -0.333 9.977 1 98.88 61 ALA B O 1
ATOM 2310 N N . GLN B 1 62 ? 11.922 -0.26 10.617 1 98.88 62 GLN B N 1
ATOM 2311 C CA . GLN B 1 62 ? 11.43 0.054 9.281 1 98.88 62 GLN B CA 1
ATOM 2312 C C . GLN B 1 62 ? 12.016 1.367 8.773 1 98.88 62 GLN B C 1
ATOM 2314 O O . GLN B 1 62 ? 12.539 1.426 7.664 1 98.88 62 GLN B O 1
ATOM 2319 N N . ILE B 1 63 ? 11.898 2.389 9.602 1 98.88 63 ILE B N 1
ATOM 2320 C CA . ILE B 1 63 ? 12.344 3.723 9.203 1 98.88 63 ILE B CA 1
ATOM 2321 C C . ILE B 1 63 ? 13.859 3.725 9.016 1 98.88 63 ILE B C 1
ATOM 2323 O O . ILE B 1 63 ? 14.367 4.297 8.047 1 98.88 63 ILE B O 1
ATOM 2327 N N . ALA B 1 64 ? 14.547 3.057 9.906 1 98.75 64 ALA B N 1
ATOM 2328 C CA . ALA B 1 64 ? 16 2.99 9.836 1 98.75 64 ALA B CA 1
ATOM 2329 C C . ALA B 1 64 ? 16.469 2.311 8.547 1 98.75 64 ALA B C 1
ATOM 2331 O O . ALA B 1 64 ? 17.438 2.734 7.926 1 98.75 64 ALA B O 1
ATOM 2332 N N . ALA B 1 65 ? 15.805 1.256 8.195 1 98.62 65 ALA B N 1
ATOM 2333 C CA . ALA B 1 65 ? 16.141 0.554 6.957 1 98.62 65 ALA B CA 1
ATOM 2334 C C . ALA B 1 65 ? 16.016 1.48 5.75 1 98.62 65 ALA B C 1
ATOM 2336 O O . ALA B 1 65 ? 16.875 1.477 4.867 1 98.62 65 ALA B O 1
ATOM 2337 N N . ILE B 1 66 ? 14.969 2.262 5.664 1 98.75 66 ILE B N 1
ATOM 2338 C CA . ILE B 1 66 ? 14.742 3.186 4.559 1 98.75 66 ILE B CA 1
ATOM 2339 C C . ILE B 1 66 ? 15.828 4.258 4.547 1 98.75 66 ILE B C 1
ATOM 2341 O O . ILE B 1 66 ? 16.469 4.492 3.518 1 98.75 66 ILE B O 1
ATOM 2345 N N . ARG B 1 67 ? 16.109 4.863 5.68 1 98.44 67 ARG B N 1
ATOM 2346 C CA . ARG B 1 67 ? 17.047 5.977 5.785 1 98.44 67 ARG B CA 1
ATOM 2347 C C . ARG B 1 67 ? 18.469 5.535 5.422 1 98.44 67 ARG B C 1
ATOM 2349 O O . ARG B 1 67 ? 19.25 6.328 4.895 1 98.44 67 ARG B O 1
ATOM 2356 N N . ALA B 1 68 ? 18.766 4.297 5.629 1 98.25 68 ALA B N 1
ATOM 2357 C CA . ALA B 1 68 ? 20.125 3.783 5.398 1 98.25 68 ALA B CA 1
ATOM 2358 C C . ALA B 1 68 ? 20.406 3.648 3.904 1 98.25 68 ALA B C 1
ATOM 2360 O O . ALA B 1 68 ? 21.562 3.539 3.496 1 98.25 68 ALA B O 1
ATOM 2361 N N . ASP B 1 69 ? 19.359 3.734 3.066 1 98.25 69 ASP B N 1
ATOM 2362 C CA . ASP B 1 69 ? 19.578 3.297 1.69 1 98.25 69 ASP B CA 1
ATOM 2363 C C . ASP B 1 69 ? 18.891 4.234 0.703 1 98.25 69 ASP B C 1
ATOM 2365 O O . ASP B 1 69 ? 19.312 4.348 -0.451 1 98.25 69 ASP B O 1
ATOM 2369 N N . ILE B 1 70 ? 17.812 4.895 1.094 1 98.44 70 ILE B N 1
ATOM 2370 C CA . ILE B 1 70 ? 16.953 5.605 0.145 1 98.44 70 ILE B CA 1
ATOM 2371 C C . ILE B 1 70 ? 16.828 7.07 0.562 1 98.44 70 ILE B C 1
ATOM 2373 O O . ILE B 1 70 ? 16.562 7.367 1.728 1 98.44 70 ILE B O 1
ATOM 2377 N N . ARG B 1 71 ? 17.062 7.949 -0.361 1 97.94 71 ARG B N 1
ATOM 2378 C CA . ARG B 1 71 ? 16.812 9.367 -0.124 1 97.94 71 ARG B CA 1
ATOM 2379 C C . ARG B 1 71 ? 15.336 9.625 0.171 1 97.94 71 ARG B C 1
ATOM 2381 O O . ARG B 1 71 ? 14.461 9.078 -0.507 1 97.94 71 ARG B O 1
ATOM 2388 N N . ILE B 1 72 ? 15.078 10.391 1.191 1 98.62 72 ILE B N 1
ATOM 2389 C CA . ILE B 1 72 ? 13.719 10.773 1.538 1 98.62 72 ILE B CA 1
ATOM 2390 C C . ILE B 1 72 ? 13.5 12.258 1.233 1 98.62 72 ILE B C 1
ATOM 2392 O O . ILE B 1 72 ? 14.164 13.117 1.815 1 98.62 72 ILE B O 1
ATOM 2396 N N . ASP B 1 73 ? 12.523 12.508 0.366 1 98.69 73 ASP B N 1
ATOM 2397 C CA . ASP B 1 73 ? 12.312 13.883 -0.081 1 98.69 73 ASP B CA 1
ATOM 2398 C C . ASP B 1 73 ? 11.203 14.555 0.725 1 98.69 73 ASP B C 1
ATOM 2400 O O . ASP B 1 73 ? 11.125 15.789 0.776 1 98.69 73 ASP B O 1
ATOM 2404 N N . ALA B 1 74 ? 10.336 13.828 1.353 1 98.75 74 ALA B N 1
ATOM 2405 C CA . ALA B 1 74 ? 9.297 14.297 2.271 1 98.75 74 ALA B CA 1
ATOM 2406 C C . ALA B 1 74 ? 8.742 13.141 3.1 1 98.75 74 ALA B C 1
ATOM 2408 O O . ALA B 1 74 ? 8.859 11.977 2.713 1 98.75 74 ALA B O 1
ATOM 2409 N N . VAL B 1 75 ? 8.148 13.461 4.23 1 98.88 75 VAL B N 1
ATOM 2410 C CA . VAL B 1 75 ? 7.535 12.477 5.117 1 98.88 75 VAL B CA 1
ATOM 2411 C C . VAL B 1 75 ? 6.09 12.875 5.41 1 98.88 75 VAL B C 1
ATOM 2413 O O . VAL B 1 75 ? 5.809 14.047 5.695 1 98.88 75 VAL B O 1
ATOM 2416 N N . LYS B 1 76 ? 5.23 11.977 5.246 1 98.88 76 LYS B N 1
ATOM 2417 C CA . LYS B 1 76 ? 3.867 12.109 5.75 1 98.88 76 LYS B CA 1
ATOM 2418 C C . LYS B 1 76 ? 3.65 11.234 6.984 1 98.88 76 LYS B C 1
ATOM 2420 O O . LYS B 1 76 ? 3.969 10.047 6.969 1 98.88 76 LYS B O 1
ATOM 2425 N N . ILE B 1 77 ? 3.182 11.812 8.039 1 98.81 77 ILE B N 1
ATOM 2426 C CA . ILE B 1 77 ? 2.842 11.07 9.25 1 98.81 77 ILE B CA 1
ATOM 2427 C C . ILE B 1 77 ? 1.328 11.055 9.445 1 98.81 77 ILE B C 1
ATOM 2429 O O . ILE B 1 77 ? 0.68 12.102 9.391 1 98.81 77 ILE B O 1
ATOM 2433 N N . GLY B 1 78 ? 0.796 9.859 9.609 1 98.25 78 GLY B N 1
ATOM 2434 C CA . GLY B 1 78 ? -0.613 9.664 9.906 1 98.25 78 GLY B CA 1
ATOM 2435 C C . GLY B 1 78 ? -0.851 9.047 11.273 1 98.25 78 GLY B C 1
ATOM 2436 O O . GLY B 1 78 ? -0.295 9.508 12.273 1 98.25 78 GLY B O 1
ATOM 2437 N N . MET B 1 79 ? -1.646 8.023 11.375 1 96.44 79 MET B N 1
ATOM 2438 C CA . MET B 1 79 ? -2.068 7.379 12.617 1 96.44 79 MET B CA 1
ATOM 2439 C C . MET B 1 79 ? -0.87 6.809 13.367 1 96.44 79 MET B C 1
ATOM 2441 O O . MET B 1 79 ? -0.145 5.965 12.836 1 96.44 79 MET B O 1
ATOM 2445 N N . LEU B 1 80 ? -0.731 7.191 14.602 1 96.94 80 LEU B N 1
ATOM 2446 C CA . LEU B 1 80 ? 0.418 6.766 15.391 1 96.94 80 LEU B CA 1
ATOM 2447 C C . LEU B 1 80 ? -0.026 5.922 16.594 1 96.94 80 LEU B C 1
ATOM 2449 O O . LEU B 1 80 ? 0.775 5.188 17.172 1 96.94 80 LEU B O 1
ATOM 2453 N N . GLY B 1 81 ? -1.207 6.047 17.062 1 93.31 81 GLY B N 1
ATOM 2454 C CA . GLY B 1 81 ? -1.82 5.145 18.031 1 93.31 81 GLY B CA 1
ATOM 2455 C C . GLY B 1 81 ? -1.542 5.523 19.469 1 93.31 81 GLY B C 1
ATOM 2456 O O . GLY B 1 81 ? -2.467 5.637 20.281 1 93.31 81 GLY B O 1
ATOM 2457 N N . ASP B 1 82 ? -0.146 5.711 19.859 1 94.88 82 ASP B N 1
ATOM 2458 C CA . ASP B 1 82 ? 0.151 5.984 21.25 1 94.88 82 ASP B CA 1
ATOM 2459 C C . ASP B 1 82 ? 1.467 6.746 21.391 1 94.88 82 ASP B C 1
ATOM 2461 O O . ASP B 1 82 ? 2.137 7.031 20.406 1 94.88 82 ASP B O 1
ATOM 2465 N N . SER B 1 83 ? 1.812 7.066 22.672 1 96.56 83 SER B N 1
ATOM 2466 C CA . SER B 1 83 ? 2.941 7.945 22.969 1 96.56 83 SER B CA 1
ATOM 2467 C C . SER B 1 83 ? 4.27 7.254 22.672 1 96.56 83 SER B C 1
ATOM 2469 O O . SER B 1 83 ? 5.234 7.898 22.25 1 96.56 83 SER B O 1
ATOM 2471 N N . ALA B 1 84 ? 4.309 6.004 22.891 1 97.31 84 ALA B N 1
ATOM 2472 C CA . ALA B 1 84 ? 5.539 5.258 22.641 1 97.31 84 ALA B CA 1
ATOM 2473 C C . ALA B 1 84 ? 5.902 5.277 21.156 1 97.31 84 ALA B C 1
ATOM 2475 O O . ALA B 1 84 ? 7.07 5.445 20.812 1 97.31 84 ALA B O 1
ATOM 2476 N N . ILE B 1 85 ? 4.926 5.109 20.328 1 97.94 85 ILE B N 1
ATOM 2477 C CA . ILE B 1 85 ? 5.137 5.137 18.891 1 97.94 85 ILE B CA 1
ATOM 2478 C C . ILE B 1 85 ? 5.531 6.547 18.453 1 97.94 85 ILE B C 1
ATOM 2480 O O . ILE B 1 85 ? 6.426 6.715 17.609 1 97.94 85 ILE B O 1
ATOM 2484 N N . ILE B 1 86 ? 4.848 7.512 19.016 1 98 86 ILE B N 1
ATOM 2485 C CA . ILE B 1 86 ? 5.168 8.898 18.688 1 98 86 ILE B CA 1
ATOM 2486 C C . ILE B 1 86 ? 6.641 9.172 19 1 98 86 ILE B C 1
ATOM 2488 O O . ILE B 1 86 ? 7.359 9.734 18.172 1 98 86 ILE B O 1
ATOM 2492 N N . ALA B 1 87 ? 7.066 8.758 20.125 1 97.75 87 ALA B N 1
ATOM 2493 C CA . ALA B 1 87 ? 8.461 8.953 20.531 1 97.75 87 ALA B CA 1
ATOM 2494 C C . ALA B 1 87 ? 9.406 8.211 19.594 1 97.75 87 ALA B C 1
ATOM 2496 O O . ALA B 1 87 ? 10.453 8.742 19.219 1 97.75 87 ALA B O 1
ATOM 2497 N N . ALA B 1 88 ? 9.086 7.012 19.266 1 98.38 88 ALA B N 1
ATOM 2498 C CA . ALA B 1 88 ? 9.914 6.191 18.375 1 98.38 88 ALA B CA 1
ATOM 2499 C C . ALA B 1 88 ? 10.047 6.836 17 1 98.38 88 ALA B C 1
ATOM 2501 O O . ALA B 1 88 ? 11.141 6.879 16.438 1 98.38 88 ALA B O 1
ATOM 2502 N N . VAL B 1 89 ? 8.945 7.297 16.5 1 98.69 89 VAL B N 1
ATOM 2503 C CA . VAL B 1 89 ? 8.945 7.922 15.18 1 98.69 89 VAL B CA 1
ATOM 2504 C C . VAL B 1 89 ? 9.781 9.203 15.219 1 98.69 89 VAL B C 1
ATOM 2506 O O . VAL B 1 89 ? 10.602 9.438 14.328 1 98.69 89 VAL B O 1
ATOM 2509 N N . ALA B 1 90 ? 9.547 9.984 16.219 1 98.25 90 ALA B N 1
ATOM 2510 C CA . ALA B 1 90 ? 10.305 11.227 16.344 1 98.25 90 ALA B CA 1
ATOM 2511 C C . ALA B 1 90 ? 11.805 10.953 16.391 1 98.25 90 ALA B C 1
ATOM 2513 O O . ALA B 1 90 ? 12.586 11.617 15.711 1 98.25 90 ALA B O 1
ATOM 2514 N N . ALA B 1 91 ? 12.172 10.016 17.188 1 98.38 91 ALA B N 1
ATOM 2515 C CA . ALA B 1 91 ? 13.586 9.656 17.312 1 98.38 91 ALA B CA 1
ATOM 2516 C C . ALA B 1 91 ? 14.148 9.133 16 1 98.38 91 ALA B C 1
ATOM 2518 O O . ALA B 1 91 ? 15.273 9.461 15.625 1 98.38 91 ALA B O 1
ATOM 2519 N N . ALA B 1 92 ? 13.398 8.328 15.328 1 98.56 92 ALA B N 1
ATOM 2520 C CA . ALA B 1 92 ? 13.836 7.703 14.086 1 98.56 92 ALA B CA 1
ATOM 2521 C C . ALA B 1 92 ? 14.031 8.75 12.984 1 98.56 92 ALA B C 1
ATOM 2523 O O . ALA B 1 92 ? 14.812 8.539 12.055 1 98.56 92 ALA B O 1
ATOM 2524 N N . LEU B 1 93 ? 13.359 9.875 13.078 1 98.38 93 LEU B N 1
ATOM 2525 C CA . LEU B 1 93 ? 13.398 10.891 12.031 1 98.38 93 LEU B CA 1
ATOM 2526 C C . LEU B 1 93 ? 14.383 12 12.391 1 98.38 93 LEU B C 1
ATOM 2528 O O . LEU B 1 93 ? 14.531 12.961 11.641 1 98.38 93 LEU B O 1
ATOM 2532 N N . GLU B 1 94 ? 14.953 11.898 13.531 1 97.75 94 GLU B N 1
ATOM 2533 C CA . GLU B 1 94 ? 15.898 12.93 13.953 1 97.75 94 GLU B CA 1
ATOM 2534 C C . GLU B 1 94 ? 16.984 13.133 12.914 1 97.75 94 GLU B C 1
ATOM 2536 O O . GLU B 1 94 ? 17.547 12.172 12.391 1 97.75 94 GLU B O 1
ATOM 2541 N N . GLY B 1 95 ? 17.297 14.359 12.578 1 96.75 95 GLY B N 1
ATOM 2542 C CA . GLY B 1 95 ? 18.375 14.695 11.656 1 96.75 95 GLY B CA 1
ATOM 2543 C C . GLY B 1 95 ? 17.922 14.711 10.203 1 96.75 95 GLY B C 1
ATOM 2544 O O . GLY B 1 95 ? 18.688 15.109 9.32 1 96.75 95 GLY B O 1
ATOM 2545 N N . LEU B 1 96 ? 16.75 14.289 9.938 1 97.12 96 LEU B N 1
ATOM 2546 C CA . LEU B 1 96 ? 16.234 14.297 8.578 1 97.12 96 LEU B CA 1
ATOM 2547 C C . LEU B 1 96 ? 15.836 15.711 8.156 1 97.12 96 LEU B C 1
ATOM 2549 O O . LEU B 1 96 ? 15.102 16.391 8.867 1 97.12 96 LEU B O 1
ATOM 2553 N N . SER B 1 97 ? 16.297 16.156 7.023 1 95.56 97 SER B N 1
ATOM 2554 C CA . SER B 1 97 ? 16.031 17.516 6.543 1 95.56 97 SER B CA 1
ATOM 2555 C C . SER B 1 97 ? 14.734 17.578 5.754 1 95.56 97 SER B C 1
ATOM 2557 O O . SER B 1 97 ? 14.203 18.672 5.523 1 95.56 97 SER B O 1
ATOM 2559 N N . ALA B 1 98 ? 14.18 16.516 5.316 1 97.12 98 ALA B N 1
ATOM 2560 C CA . ALA B 1 98 ? 12.977 16.469 4.496 1 97.12 98 ALA B CA 1
ATOM 2561 C C . ALA B 1 98 ? 11.781 17.062 5.238 1 97.12 98 ALA B C 1
ATOM 2563 O O . ALA B 1 98 ? 11.641 16.875 6.449 1 97.12 98 ALA B O 1
ATOM 2564 N N . PRO B 1 99 ? 10.914 17.812 4.523 1 97.88 99 PRO B N 1
ATOM 2565 C CA . PRO B 1 99 ? 9.727 18.344 5.18 1 97.88 99 PRO B CA 1
ATOM 2566 C C . PRO B 1 99 ? 8.789 17.266 5.707 1 97.88 99 PRO B C 1
ATOM 2568 O O . PRO B 1 99 ? 8.633 16.219 5.07 1 97.88 99 PRO B O 1
ATOM 2571 N N . LEU B 1 100 ? 8.164 17.578 6.848 1 98.12 100 LEU B N 1
ATOM 2572 C CA . LEU B 1 100 ? 7.227 16.672 7.508 1 98.12 100 LEU B CA 1
ATOM 2573 C C . LEU B 1 100 ? 5.801 17.203 7.43 1 98.12 100 LEU B C 1
ATOM 2575 O O . LEU B 1 100 ? 5.531 18.328 7.855 1 98.12 100 LEU B O 1
ATOM 2579 N N . VAL B 1 101 ? 4.949 16.469 6.789 1 98.75 101 VAL B N 1
ATOM 2580 C CA . VAL B 1 101 ? 3.518 16.766 6.809 1 98.75 101 VAL B CA 1
ATOM 2581 C C . VAL B 1 101 ? 2.826 15.883 7.852 1 98.75 101 VAL B C 1
ATOM 2583 O O . VAL B 1 101 ? 2.855 14.656 7.754 1 98.75 101 VAL B O 1
ATOM 2586 N N . LEU B 1 102 ? 2.193 16.469 8.812 1 98.69 102 LEU B N 1
ATOM 2587 C CA . LEU B 1 102 ? 1.602 15.758 9.938 1 98.69 102 LEU B CA 1
ATOM 2588 C C . LEU B 1 102 ? 0.079 15.797 9.867 1 98.69 102 LEU B C 1
ATOM 2590 O O . LEU B 1 102 ? -0.524 16.859 10 1 98.69 102 LEU B O 1
ATOM 2594 N N . ASP B 1 103 ? -0.511 14.703 9.594 1 98.44 103 ASP B N 1
ATOM 2595 C CA . ASP B 1 103 ? -1.939 14.469 9.789 1 98.44 103 ASP B CA 1
ATOM 2596 C C . ASP B 1 103 ? -2.211 13.812 11.141 1 98.44 103 ASP B C 1
ATOM 2598 O O . ASP B 1 103 ? -1.905 12.633 11.336 1 98.44 103 ASP B O 1
ATOM 2602 N N . PRO B 1 104 ? -2.727 14.523 12.086 1 95.88 104 PRO B N 1
ATOM 2603 C CA . PRO B 1 104 ? -2.812 13.992 13.453 1 95.88 104 PRO B CA 1
ATOM 2604 C C . PRO B 1 104 ? -3.65 12.719 13.531 1 95.88 104 PRO B C 1
ATOM 2606 O O . PRO B 1 104 ? -3.371 11.844 14.359 1 95.88 104 PRO B O 1
ATOM 2609 N N . VAL B 1 105 ? -4.562 12.391 12.766 1 94.25 105 VAL B N 1
ATOM 2610 C CA . VAL B 1 105 ? -5.473 11.25 12.711 1 94.25 105 VAL B CA 1
ATOM 2611 C C . VAL B 1 105 ? -5.816 10.797 14.133 1 94.25 105 VAL B C 1
ATOM 2613 O O . VAL B 1 105 ? -5.156 9.906 14.68 1 94.25 105 VAL B O 1
ATOM 2616 N N . MET B 1 106 ? -6.797 11.32 14.695 1 91.06 106 MET B N 1
ATOM 2617 C CA . MET B 1 106 ? -7.125 11.062 16.094 1 91.06 106 MET B CA 1
ATOM 2618 C C . MET B 1 106 ? -8.352 10.164 16.203 1 91.06 106 MET B C 1
ATOM 2620 O O . MET B 1 106 ? -8.492 9.414 17.172 1 91.06 106 MET B O 1
ATOM 2624 N N . VAL B 1 107 ? -9.234 10.32 15.234 1 87.06 107 VAL B N 1
ATOM 2625 C CA . VAL B 1 107 ? -10.484 9.562 15.195 1 87.06 107 VAL B CA 1
ATOM 2626 C C . VAL B 1 107 ? -10.742 9.055 13.781 1 87.06 107 VAL B C 1
ATOM 2628 O O . VAL B 1 107 ? -10.469 9.758 12.805 1 87.06 107 VAL B O 1
ATOM 2631 N N . ALA B 1 108 ? -11.211 7.859 13.688 1 83.62 108 ALA B N 1
ATOM 2632 C CA . ALA B 1 108 ? -11.602 7.32 12.391 1 83.62 108 ALA B CA 1
ATOM 2633 C C . ALA B 1 108 ? -12.906 7.957 11.906 1 83.62 108 ALA B C 1
ATOM 2635 O O . ALA B 1 108 ? -13.641 8.547 12.695 1 83.62 108 ALA B O 1
ATOM 2636 N N . LYS B 1 109 ? -13.18 7.82 10.625 1 79.12 109 LYS B N 1
ATOM 2637 C CA . LYS B 1 109 ? -14.406 8.352 10.031 1 79.12 109 LYS B CA 1
ATOM 2638 C C . LYS B 1 109 ? -15.641 7.781 10.719 1 79.12 109 LYS B C 1
ATOM 2640 O O . LYS B 1 109 ? -16.641 8.477 10.875 1 79.12 109 LYS B O 1
ATOM 2645 N N . GLY B 1 110 ? -15.539 6.656 11.211 1 76.81 110 GLY B N 1
ATOM 2646 C CA . GLY B 1 110 ? -16.656 6.023 11.891 1 76.81 110 GLY B CA 1
ATOM 2647 C C . GLY B 1 110 ? -16.766 6.418 13.352 1 76.81 110 GLY B C 1
ATOM 2648 O O . GLY B 1 110 ? -17.719 6.016 14.039 1 76.81 110 GLY B O 1
ATOM 2649 N N . GLY B 1 111 ? -15.828 7.188 13.789 1 85.5 111 GLY B N 1
ATOM 2650 C CA . GLY B 1 111 ? -15.93 7.703 15.141 1 85.5 111 GLY B CA 1
ATOM 2651 C C . GLY B 1 111 ? -15.023 6.988 16.125 1 85.5 111 GLY B C 1
ATOM 2652 O O . GLY B 1 111 ? -14.875 7.418 17.266 1 85.5 111 GLY B O 1
ATOM 2653 N N . ASP B 1 112 ? -14.43 5.973 15.719 1 86.12 112 ASP B N 1
ATOM 2654 C CA . ASP B 1 112 ? -13.547 5.211 16.594 1 86.12 112 ASP B CA 1
ATOM 2655 C C . ASP B 1 112 ? -12.266 5.98 16.891 1 86.12 112 ASP B C 1
ATOM 2657 O O . ASP B 1 112 ? -11.617 6.488 15.977 1 86.12 112 ASP B O 1
ATOM 2661 N N . ARG B 1 113 ? -11.945 6.055 18.141 1 89.31 113 ARG B N 1
ATOM 2662 C CA . ARG B 1 113 ? -10.719 6.758 18.5 1 89.31 113 ARG B CA 1
ATOM 2663 C C . ARG B 1 113 ? -9.484 5.965 18.094 1 89.31 113 ARG B C 1
ATOM 2665 O O . ARG B 1 113 ? -9.391 4.766 18.359 1 89.31 113 ARG B O 1
ATOM 2672 N N . LEU B 1 114 ? -8.531 6.582 17.484 1 90.62 114 LEU B N 1
ATOM 2673 C CA . LEU B 1 114 ? -7.344 5.934 16.938 1 90.62 114 LEU B CA 1
ATOM 2674 C C . LEU B 1 114 ? -6.086 6.426 17.656 1 90.62 114 LEU B C 1
ATOM 2676 O O . LEU B 1 114 ? -5.02 5.82 17.516 1 90.62 114 LEU B O 1
ATOM 2680 N N . LEU B 1 115 ? -6.141 7.48 18.344 1 91.5 115 LEU B N 1
ATOM 2681 C CA . LEU B 1 115 ? -5.043 8.031 19.125 1 91.5 115 LEU B CA 1
ATOM 2682 C C . LEU B 1 115 ? -5.41 8.086 20.609 1 91.5 115 LEU B C 1
ATOM 2684 O O . LEU B 1 115 ? -6.41 8.703 20.984 1 91.5 115 LEU B O 1
ATOM 2688 N N . ALA B 1 116 ? -4.574 7.508 21.375 1 90.25 116 ALA B N 1
ATOM 2689 C CA . ALA B 1 116 ? -4.824 7.508 22.812 1 90.25 116 ALA B CA 1
ATOM 2690 C C . ALA B 1 116 ? -4.805 8.93 23.375 1 90.25 116 ALA B C 1
ATOM 2692 O O . ALA B 1 116 ? -4.117 9.805 22.844 1 90.25 116 ALA B O 1
ATOM 2693 N N . MET B 1 117 ? -5.535 9.141 24.438 1 86.62 117 MET B N 1
ATOM 2694 C CA . MET B 1 117 ? -5.68 10.477 25 1 86.62 117 MET B CA 1
ATOM 2695 C C . MET B 1 117 ? -4.332 11.008 25.484 1 86.62 117 MET B C 1
ATOM 2697 O O . MET B 1 117 ? -4.027 12.188 25.297 1 86.62 117 MET B O 1
ATOM 2701 N N . ASP B 1 118 ? -3.656 10.141 26.109 1 86.75 118 ASP B N 1
ATOM 2702 C CA . ASP B 1 118 ? -2.355 10.555 26.625 1 86.75 118 ASP B CA 1
ATOM 2703 C C . ASP B 1 118 ? -1.371 10.82 25.484 1 86.75 118 ASP B C 1
ATOM 2705 O O . ASP B 1 118 ? -0.367 11.508 25.672 1 86.75 118 ASP B O 1
ATOM 2709 N N . ALA B 1 119 ? -1.661 10.328 24.297 1 93 119 ALA B N 1
ATOM 2710 C CA . ALA B 1 119 ? -0.782 10.484 23.141 1 93 119 ALA B CA 1
ATOM 2711 C C . ALA B 1 119 ? -0.945 11.867 22.516 1 93 119 ALA B C 1
ATOM 2713 O O . ALA B 1 119 ? -0.06 12.344 21.797 1 93 119 ALA B O 1
ATOM 2714 N N . VAL B 1 120 ? -2.029 12.516 22.844 1 94.31 120 VAL B N 1
ATOM 2715 C CA . VAL B 1 120 ? -2.285 13.852 22.312 1 94.31 120 VAL B CA 1
ATOM 2716 C C . VAL B 1 120 ? -1.203 14.812 22.797 1 94.31 120 VAL B C 1
ATOM 2718 O O . VAL B 1 120 ? -0.683 15.609 22.016 1 94.31 120 VAL B O 1
ATOM 2721 N N . THR B 1 121 ? -0.854 14.695 24 1 94.88 121 THR B N 1
ATOM 2722 C CA . THR B 1 121 ? 0.188 15.539 24.562 1 94.88 121 THR B CA 1
ATOM 2723 C C . THR B 1 121 ? 1.525 15.289 23.875 1 94.88 121 THR B C 1
ATOM 2725 O O . THR B 1 121 ? 2.242 16.234 23.547 1 94.88 121 THR B O 1
ATOM 2728 N N . ALA B 1 122 ? 1.829 14.062 23.672 1 95.69 122 ALA B N 1
ATOM 2729 C CA . ALA B 1 122 ? 3.076 13.711 23 1 95.69 122 ALA B CA 1
ATOM 2730 C C . ALA B 1 122 ? 3.104 14.258 21.578 1 95.69 122 ALA B C 1
ATOM 2732 O O . ALA B 1 122 ? 4.133 14.758 21.125 1 95.69 122 ALA B O 1
ATOM 2733 N N . LEU B 1 123 ? 2.021 14.117 20.953 1 96.69 123 LEU B N 1
ATOM 2734 C CA . LEU B 1 123 ? 1.92 14.625 19.594 1 96.69 123 LEU B CA 1
ATOM 2735 C C . LEU B 1 123 ? 2.184 16.125 19.547 1 96.69 123 LEU B C 1
ATOM 2737 O O . LEU B 1 123 ? 2.951 16.609 18.719 1 96.69 123 LEU B O 1
ATOM 2741 N N . ARG B 1 124 ? 1.617 16.812 20.469 1 95.62 124 ARG B N 1
ATOM 2742 C CA . ARG B 1 124 ? 1.71 18.266 20.578 1 95.62 124 ARG B CA 1
ATOM 2743 C C . ARG B 1 124 ? 3.141 18.703 20.875 1 95.62 124 ARG B C 1
ATOM 2745 O O . ARG B 1 124 ? 3.643 19.656 20.281 1 95.62 124 ARG B O 1
ATOM 2752 N N . GLN B 1 125 ? 3.74 18 21.703 1 95.44 125 GLN B N 1
ATOM 2753 C CA . GLN B 1 125 ? 5.016 18.453 22.25 1 95.44 125 GLN B CA 1
ATOM 2754 C C . GLN B 1 125 ? 6.188 17.953 21.406 1 95.44 125 GLN B C 1
ATOM 2756 O O . GLN B 1 125 ? 7.219 18.625 21.312 1 95.44 125 GLN B O 1
ATOM 2761 N N . ILE B 1 126 ? 5.996 16.828 20.812 1 96.56 126 ILE B N 1
ATOM 2762 C CA . ILE B 1 126 ? 7.148 16.172 20.219 1 96.56 126 ILE B CA 1
ATOM 2763 C C . ILE B 1 126 ? 7.125 16.344 18.703 1 96.56 126 ILE B C 1
ATOM 2765 O O . ILE B 1 126 ? 8.133 16.703 18.094 1 96.56 126 ILE B O 1
ATOM 2769 N N . LEU B 1 127 ? 5.996 16.141 18.047 1 97.25 127 LEU B N 1
ATOM 2770 C CA . LEU B 1 127 ? 5.977 16.031 16.594 1 97.25 127 LEU B CA 1
ATOM 2771 C C . LEU B 1 127 ? 5.473 17.344 15.961 1 97.25 127 LEU B C 1
ATOM 2773 O O . LEU B 1 127 ? 5.977 17.766 14.922 1 97.25 127 LEU B O 1
ATOM 2777 N N . LEU B 1 128 ? 4.52 17.953 16.609 1 97.38 128 LEU B N 1
ATOM 2778 C CA . LEU B 1 128 ? 3.896 19.141 16.047 1 97.38 128 LEU B CA 1
ATOM 2779 C C . LEU B 1 128 ? 4.938 20.219 15.766 1 97.38 128 LEU B C 1
ATOM 2781 O O . LEU B 1 128 ? 4.957 20.812 14.68 1 97.38 128 LEU B O 1
ATOM 2785 N N . PRO B 1 129 ? 5.926 20.469 16.641 1 97.25 129 PRO B N 1
ATOM 2786 C CA . PRO B 1 129 ? 6.922 21.516 16.406 1 97.25 129 PRO B CA 1
ATOM 2787 C C . PRO B 1 129 ? 7.844 21.188 15.234 1 97.25 129 PRO B C 1
ATOM 2789 O O . PRO B 1 129 ? 8.562 22.078 14.742 1 97.25 129 PRO B O 1
ATOM 2792 N N . ARG B 1 130 ? 7.84 19.953 14.781 1 97.06 130 ARG B N 1
ATOM 2793 C CA . ARG B 1 130 ? 8.719 19.516 13.695 1 97.06 130 ARG B CA 1
ATOM 2794 C C . ARG B 1 130 ? 7.996 19.562 12.352 1 97.06 130 ARG B C 1
ATOM 2796 O O . ARG B 1 130 ? 8.625 19.422 11.297 1 97.06 130 ARG B O 1
ATOM 2803 N N . ALA B 1 131 ? 6.738 19.812 12.367 1 97.62 131 ALA B N 1
ATOM 2804 C CA . ALA B 1 131 ? 5.914 19.703 11.164 1 97.62 131 ALA B CA 1
ATOM 2805 C C . ALA B 1 131 ? 6.109 20.922 10.266 1 97.62 131 ALA B C 1
ATOM 2807 O O . ALA B 1 131 ? 5.969 22.062 10.719 1 97.62 131 ALA B O 1
ATOM 2808 N N . ALA B 1 132 ? 6.461 20.625 9.008 1 97.31 132 ALA B N 1
ATOM 2809 C CA . ALA B 1 132 ? 6.398 21.688 8.008 1 97.31 132 ALA B CA 1
ATOM 2810 C C . ALA B 1 132 ? 4.965 22.188 7.82 1 97.31 132 ALA B C 1
ATOM 2812 O O . ALA B 1 132 ? 4.73 23.375 7.629 1 97.31 132 ALA B O 1
ATOM 2813 N N . VAL B 1 133 ? 4.066 21.234 7.871 1 98.06 133 VAL B N 1
ATOM 2814 C CA . VAL B 1 133 ? 2.639 21.531 7.805 1 98.06 133 VAL B CA 1
ATOM 2815 C C . VAL B 1 133 ? 1.864 20.5 8.617 1 98.06 133 VAL B C 1
ATOM 2817 O O . VAL B 1 133 ? 2.164 19.297 8.562 1 98.06 133 VAL B O 1
ATOM 2820 N N . ILE B 1 134 ? 0.948 20.922 9.398 1 98.62 134 ILE B N 1
ATOM 2821 C CA . ILE B 1 134 ? -0.023 20.047 10.039 1 98.62 134 ILE B CA 1
ATOM 2822 C C . ILE B 1 134 ? -1.395 20.234 9.398 1 98.62 134 ILE B C 1
ATOM 2824 O O . ILE B 1 134 ? -1.779 21.359 9.055 1 98.62 134 ILE B O 1
ATOM 2828 N N . THR B 1 135 ? -2.191 19.094 9.25 1 98.5 135 THR B N 1
ATOM 2829 C CA . THR B 1 135 ? -3.418 19.172 8.469 1 98.5 135 THR B CA 1
ATOM 2830 C C . THR B 1 135 ? -4.617 18.703 9.289 1 98.5 135 THR B C 1
ATOM 2832 O O . THR B 1 135 ? -5.371 17.828 8.867 1 98.5 135 THR B O 1
ATOM 2835 N N . PRO B 1 136 ? -4.906 19.297 10.352 1 98 136 PRO B N 1
ATOM 2836 C CA . PRO B 1 136 ? -6.023 18.875 11.195 1 98 136 PRO B CA 1
ATOM 2837 C C . PRO B 1 136 ? -7.379 19.312 10.633 1 98 136 PRO B C 1
ATOM 2839 O O . PRO B 1 136 ? -7.461 20.266 9.867 1 98 136 PRO B O 1
ATOM 2842 N N . ASN B 1 137 ? -8.391 18.516 10.938 1 96.12 137 ASN B N 1
ATOM 2843 C CA . ASN B 1 137 ? -9.75 19.016 10.844 1 96.12 137 ASN B CA 1
ATOM 2844 C C . ASN B 1 137 ? -10.148 19.797 12.094 1 96.12 137 ASN B C 1
ATOM 2846 O O . ASN B 1 137 ? -9.344 19.953 13.016 1 96.12 137 ASN B O 1
ATOM 2850 N N . LEU B 1 138 ? -11.359 20.328 12.117 1 96.38 138 LEU B N 1
ATOM 2851 C CA . LEU B 1 138 ? -11.758 21.234 13.188 1 96.38 138 LEU B CA 1
ATOM 2852 C C . LEU B 1 138 ? -11.805 20.5 14.523 1 96.38 138 LEU B C 1
ATOM 2854 O O . LEU B 1 138 ? -11.273 21 15.523 1 96.38 138 LEU B O 1
ATOM 2858 N N . PRO B 1 139 ? -12.391 19.266 14.602 1 95.19 139 PRO B N 1
ATOM 2859 C CA . PRO B 1 139 ? -12.359 18.547 15.875 1 95.19 139 PRO B CA 1
ATOM 2860 C C . PRO B 1 139 ? -10.938 18.234 16.344 1 95.19 139 PRO B C 1
ATOM 2862 O O . PRO B 1 139 ? -10.641 18.328 17.531 1 95.19 139 PRO B O 1
ATOM 2865 N N . GLU B 1 140 ? -10.055 17.859 15.461 1 96.06 140 GLU B N 1
ATOM 2866 C CA . GLU B 1 140 ? -8.672 17.547 15.789 1 96.06 140 GLU B CA 1
ATOM 2867 C C . GLU B 1 140 ? -7.926 18.781 16.297 1 96.06 140 GLU B C 1
ATOM 2869 O O . GLU B 1 140 ? -7.164 18.703 17.266 1 96.06 140 GLU B O 1
ATOM 2874 N N . ALA B 1 141 ? -8.141 19.906 15.625 1 97.12 141 ALA B N 1
ATOM 2875 C CA . ALA B 1 141 ? -7.535 21.156 16.078 1 97.12 141 ALA B CA 1
ATOM 2876 C C . ALA B 1 141 ? -7.992 21.516 17.484 1 97.12 141 ALA B C 1
ATOM 2878 O O . ALA B 1 141 ? -7.184 21.906 18.328 1 97.12 141 ALA B O 1
ATOM 2879 N N . ALA B 1 142 ? -9.281 21.359 17.703 1 96.19 142 ALA B N 1
ATOM 2880 C CA . ALA B 1 142 ? -9.844 21.625 19.016 1 96.19 142 ALA B CA 1
ATOM 2881 C C . ALA B 1 142 ? -9.211 20.734 20.078 1 96.19 142 ALA B C 1
ATOM 2883 O O . ALA B 1 142 ? -8.859 21.203 21.172 1 96.19 142 ALA B O 1
ATOM 2884 N N . ASP B 1 143 ? -9.039 19.5 19.75 1 94.38 143 ASP B N 1
ATOM 2885 C CA . ASP B 1 143 ? -8.438 18.531 20.672 1 94.38 143 ASP B CA 1
ATOM 2886 C C . ASP B 1 143 ? -6.98 18.891 20.953 1 94.38 143 ASP B C 1
ATOM 2888 O O . ASP B 1 143 ? -6.551 18.844 22.109 1 94.38 143 ASP B O 1
ATOM 2892 N N . LEU B 1 144 ? -6.223 19.203 19.984 1 96 144 LEU B N 1
ATOM 2893 C CA . LEU B 1 144 ? -4.812 19.547 20.125 1 96 144 LEU B CA 1
ATOM 2894 C C . LEU B 1 144 ? -4.633 20.781 20.984 1 96 144 LEU B C 1
ATOM 2896 O O . LEU B 1 144 ? -3.66 20.891 21.734 1 96 144 LEU B O 1
ATOM 2900 N N . LEU B 1 145 ? -5.57 21.672 20.906 1 96.5 145 LEU B N 1
ATOM 2901 C CA . LEU B 1 145 ? -5.457 22.969 21.594 1 96.5 145 LEU B CA 1
ATOM 2902 C C . LEU B 1 145 ? -6.16 22.922 22.953 1 96.5 145 LEU B C 1
ATOM 2904 O O . LEU B 1 145 ? -5.961 23.797 23.781 1 96.5 145 LEU B O 1
ATOM 2908 N N . GLY B 1 146 ? -6.973 21.844 23.172 1 94.06 146 GLY B N 1
ATOM 2909 C CA . GLY B 1 146 ? -7.762 21.797 24.391 1 94.06 146 GLY B CA 1
ATOM 2910 C C . GLY B 1 146 ? -8.844 22.844 24.453 1 94.06 146 GLY B C 1
ATOM 2911 O O . GLY B 1 146 ? -9.016 23.516 25.469 1 94.06 146 GLY B O 1
ATOM 2912 N N . CYS B 1 147 ? -9.523 23.078 23.359 1 96.38 147 CYS B N 1
ATOM 2913 C CA . CYS B 1 147 ? -10.57 24.094 23.297 1 96.38 147 CYS B CA 1
ATOM 2914 C C . CYS B 1 147 ? -11.789 23.578 22.531 1 96.38 147 CYS B C 1
ATOM 2916 O O . CYS B 1 147 ? -11.852 22.391 22.188 1 96.38 147 CYS B O 1
ATOM 2918 N N . ALA B 1 148 ? -12.805 24.422 22.344 1 96.69 148 ALA B N 1
ATOM 2919 C CA . ALA B 1 148 ? -14.023 24.047 21.641 1 96.69 148 ALA B CA 1
ATOM 2920 C C . ALA B 1 148 ? -13.797 24 20.125 1 96.69 148 ALA B C 1
ATOM 2922 O O . ALA B 1 148 ? -12.914 24.688 19.609 1 96.69 148 ALA B O 1
ATOM 2923 N N . VAL B 1 149 ? -14.57 23.188 19.438 1 96.81 149 VAL B N 1
ATOM 2924 C CA . VAL B 1 149 ? -14.5 23.094 17.984 1 96.81 149 VAL B CA 1
ATOM 2925 C C . VAL B 1 149 ? -14.914 24.422 17.344 1 96.81 149 VAL B C 1
ATOM 2927 O O . VAL B 1 149 ? -15.898 25.031 17.766 1 96.81 149 VAL B O 1
ATOM 2930 N N . ALA B 1 150 ? -14.164 24.891 16.406 1 96.88 150 ALA B N 1
ATOM 2931 C CA . ALA B 1 150 ? -14.445 26.141 15.711 1 96.88 150 ALA B CA 1
ATOM 2932 C C . ALA B 1 150 ? -15.812 26.094 15.023 1 96.88 150 ALA B C 1
ATOM 2934 O O . ALA B 1 150 ? -16.172 25.094 14.406 1 96.88 150 ALA B O 1
ATOM 2935 N N . GLN B 1 151 ? -16.516 27.188 15.078 1 95.38 151 GLN B N 1
ATOM 2936 C CA . GLN B 1 151 ? -17.844 27.266 14.484 1 95.38 151 GLN B CA 1
ATOM 2937 C C . GLN B 1 151 ? -17.875 28.25 13.32 1 95.38 151 GLN B C 1
ATOM 2939 O O . GLN B 1 151 ? -18.922 28.484 12.719 1 95.38 151 GLN B O 1
ATOM 2944 N N . GLY B 1 152 ? -16.75 28.891 13.055 1 94.69 152 GLY B N 1
ATOM 2945 C CA . GLY B 1 152 ? -16.672 29.859 11.977 1 94.69 152 GLY B CA 1
ATOM 2946 C C . GLY B 1 152 ? -15.242 30.234 11.617 1 94.69 152 GLY B C 1
ATOM 2947 O O . GLY B 1 152 ? -14.289 29.719 12.211 1 94.69 152 GLY B O 1
ATOM 2948 N N . ARG B 1 153 ? -15.102 31.109 10.68 1 95.81 153 ARG B N 1
ATOM 2949 C CA . ARG B 1 153 ? -13.805 31.453 10.094 1 95.81 153 ARG B CA 1
ATOM 2950 C C . ARG B 1 153 ? -12.898 32.125 11.125 1 95.81 153 ARG B C 1
ATOM 2952 O O . ARG B 1 153 ? -11.695 31.828 11.188 1 95.81 153 ARG B O 1
ATOM 2959 N N . ALA B 1 154 ? -13.469 33 11.898 1 96.75 154 ALA B N 1
ATOM 2960 C CA . ALA B 1 154 ? -12.672 33.719 12.898 1 96.75 154 ALA B CA 1
ATOM 2961 C C . ALA B 1 154 ? -12.047 32.719 13.891 1 96.75 154 ALA B C 1
ATOM 2963 O O . ALA B 1 154 ? -10.883 32.875 14.266 1 96.75 154 ALA B O 1
ATOM 2964 N N . GLU B 1 155 ? -12.836 31.781 14.32 1 97.5 155 GLU B N 1
ATOM 2965 C CA . GLU B 1 155 ? -12.344 30.766 15.25 1 97.5 155 GLU B CA 1
ATOM 2966 C C . GLU B 1 155 ? -11.336 29.844 14.578 1 97.5 155 GLU B C 1
ATOM 2968 O O . GLU B 1 155 ? -10.391 29.375 15.227 1 97.5 155 GLU B O 1
ATOM 2973 N N . MET B 1 156 ? -11.539 29.531 13.273 1 97.94 156 MET B N 1
ATOM 2974 C CA . MET B 1 156 ? -10.562 28.766 12.523 1 97.94 156 MET B CA 1
ATOM 2975 C C . MET B 1 156 ? -9.195 29.453 12.539 1 97.94 156 MET B C 1
ATOM 2977 O O . MET B 1 156 ? -8.172 28.797 12.758 1 97.94 156 MET B O 1
ATOM 2981 N N . VAL B 1 157 ? -9.227 30.75 12.305 1 98.25 157 VAL B N 1
ATOM 2982 C CA . VAL B 1 157 ? -7.984 31.516 12.305 1 98.25 157 VAL B CA 1
ATOM 2983 C C . VAL B 1 157 ? -7.332 31.438 13.68 1 98.25 157 VAL B C 1
ATOM 2985 O O . VAL B 1 157 ? -6.117 31.25 13.789 1 98.25 157 VAL B O 1
ATOM 2988 N N . ALA B 1 158 ? -8.102 31.609 14.734 1 98.12 158 ALA B N 1
ATOM 2989 C CA . ALA B 1 158 ? -7.586 31.547 16.094 1 98.12 158 ALA B CA 1
ATOM 2990 C C . ALA B 1 158 ? -6.953 30.188 16.391 1 98.12 158 ALA B C 1
ATOM 2992 O O . ALA B 1 158 ? -5.891 30.109 17 1 98.12 158 ALA B O 1
ATOM 2993 N N . GLN B 1 159 ? -7.637 29.172 15.977 1 98.12 159 GLN B N 1
ATOM 2994 C CA . GLN B 1 159 ? -7.121 27.812 16.203 1 98.12 159 GLN B CA 1
ATOM 2995 C C . GLN B 1 159 ? -5.836 27.594 15.406 1 98.12 159 GLN B C 1
ATOM 2997 O O . GLN B 1 159 ? -4.891 26.984 15.914 1 98.12 159 GLN B O 1
ATOM 3002 N N . ALA B 1 160 ? -5.832 28.016 14.156 1 98.56 160 ALA B N 1
ATOM 3003 C CA . ALA B 1 160 ? -4.621 27.891 13.352 1 98.56 160 ALA B CA 1
ATOM 3004 C C . ALA B 1 160 ? -3.447 28.625 13.992 1 98.56 160 ALA B C 1
ATOM 3006 O O . ALA B 1 160 ? -2.328 28.109 14.031 1 98.56 160 ALA B O 1
ATOM 3007 N N . ARG B 1 161 ? -3.678 29.812 14.492 1 98.44 161 ARG B N 1
ATOM 3008 C CA . ARG B 1 161 ? -2.646 30.578 15.188 1 98.44 161 ARG B CA 1
ATOM 3009 C C . ARG B 1 161 ? -2.16 29.844 16.422 1 98.44 161 ARG B C 1
ATOM 3011 O O . ARG B 1 161 ? -0.962 29.828 16.719 1 98.44 161 ARG B O 1
ATOM 3018 N N . GLY B 1 162 ? -3.148 29.312 17.172 1 98.12 162 GLY B N 1
ATOM 3019 C CA . GLY B 1 162 ? -2.785 28.516 18.344 1 98.12 162 GLY B CA 1
ATOM 3020 C C . GLY B 1 162 ? -1.864 27.359 18 1 98.12 162 GLY B C 1
ATOM 3021 O O . GLY B 1 162 ? -0.906 27.094 18.734 1 98.12 162 GLY B O 1
ATOM 3022 N N . LEU B 1 163 ? -2.141 26.672 16.969 1 98.25 163 LEU B N 1
ATOM 3023 C CA . LEU B 1 163 ? -1.326 25.547 16.531 1 98.25 163 LEU B CA 1
ATOM 3024 C C . LEU B 1 163 ? 0.058 26 16.094 1 98.25 163 LEU B C 1
ATOM 3026 O O . LEU B 1 163 ? 1.049 25.297 16.312 1 98.25 163 LEU B O 1
ATOM 3030 N N . ARG B 1 164 ? 0.179 27.188 15.477 1 98.06 164 ARG B N 1
ATOM 3031 C CA . ARG B 1 164 ? 1.479 27.75 15.117 1 98.06 164 ARG B CA 1
ATOM 3032 C C . ARG B 1 164 ? 2.295 28.078 16.359 1 98.06 164 ARG B C 1
ATOM 3034 O O . ARG B 1 164 ? 3.514 27.891 16.375 1 98.06 164 ARG B O 1
ATOM 3041 N N . VAL B 1 165 ? 1.633 28.562 17.344 1 97.38 165 VAL B N 1
ATOM 3042 C CA . VAL B 1 165 ? 2.299 28.906 18.594 1 97.38 165 VAL B CA 1
ATOM 3043 C C . VAL B 1 165 ? 2.885 27.641 19.219 1 97.38 165 VAL B C 1
ATOM 3045 O O . VAL B 1 165 ? 3.955 27.672 19.828 1 97.38 165 VAL B O 1
ATOM 3048 N N . LEU B 1 166 ? 2.191 26.516 19 1 96.56 166 LEU B N 1
ATOM 3049 C CA . LEU B 1 166 ? 2.676 25.25 19.516 1 96.56 166 LEU B CA 1
ATOM 3050 C C . LEU B 1 166 ? 3.898 24.766 18.75 1 96.56 166 LEU B C 1
ATOM 3052 O O . LEU B 1 166 ? 4.578 23.828 19.156 1 96.56 166 LEU B O 1
ATOM 3056 N N . GLY B 1 167 ? 4.141 25.391 17.547 1 96.56 167 GLY B N 1
ATOM 3057 C CA . GLY B 1 167 ? 5.422 25.125 16.906 1 96.56 167 GLY B CA 1
ATOM 3058 C C . GLY B 1 167 ? 5.301 24.75 15.445 1 96.56 167 GLY B C 1
ATOM 3059 O O . GLY B 1 167 ? 6.305 24.656 14.734 1 96.56 167 GLY B O 1
ATOM 3060 N N . ALA B 1 168 ? 4.105 24.453 14.969 1 96.5 168 ALA B N 1
ATOM 3061 C CA . ALA B 1 168 ? 3.949 24.094 13.562 1 96.5 168 ALA B CA 1
ATOM 3062 C C . ALA B 1 168 ? 4.367 25.25 12.656 1 96.5 168 ALA B C 1
ATOM 3064 O O . ALA B 1 168 ? 4.023 26.406 12.922 1 96.5 168 ALA B O 1
ATOM 3065 N N . ARG B 1 169 ? 5.109 24.938 11.609 1 96.62 169 ARG B N 1
ATOM 3066 C CA . ARG B 1 169 ? 5.531 25.984 10.688 1 96.62 169 ARG B CA 1
ATOM 3067 C C . ARG B 1 169 ? 4.352 26.5 9.875 1 96.62 169 ARG B C 1
ATOM 3069 O O . ARG B 1 169 ? 4.25 27.703 9.625 1 96.62 169 ARG B O 1
ATOM 3076 N N . ALA B 1 170 ? 3.527 25.609 9.445 1 98.25 170 ALA B N 1
ATOM 3077 C CA . ALA B 1 170 ? 2.293 25.953 8.742 1 98.25 170 ALA B CA 1
ATOM 3078 C C . ALA B 1 170 ? 1.144 25.047 9.188 1 98.25 170 ALA B C 1
ATOM 3080 O O . ALA B 1 170 ? 1.365 23.922 9.625 1 98.25 170 ALA B O 1
ATOM 3081 N N . VAL B 1 171 ? -0.073 25.609 9.141 1 98.69 171 VAL B N 1
ATOM 3082 C CA . VAL B 1 171 ? -1.28 24.875 9.508 1 98.69 171 VAL B CA 1
ATOM 3083 C C . VAL B 1 171 ? -2.275 24.906 8.352 1 98.69 171 VAL B C 1
ATOM 3085 O O . VAL B 1 171 ? -2.643 25.969 7.859 1 98.69 171 VAL B O 1
ATOM 3088 N N . TYR B 1 172 ? -2.617 23.766 7.852 1 98.56 172 TYR B N 1
ATOM 3089 C CA . TYR B 1 172 ? -3.729 23.609 6.922 1 98.56 172 TYR B CA 1
ATOM 3090 C C . TYR B 1 172 ? -4.965 23.078 7.637 1 98.56 172 TYR B C 1
ATOM 3092 O O . TYR B 1 172 ? -5.109 21.875 7.824 1 98.56 172 TYR B O 1
ATOM 3100 N N . LEU B 1 173 ? -5.867 23.953 7.988 1 98.12 173 LEU B N 1
ATOM 3101 C CA . LEU B 1 173 ? -7.059 23.625 8.758 1 98.12 173 LEU B CA 1
ATOM 3102 C C . LEU B 1 173 ? -8.242 23.344 7.844 1 98.12 173 LEU B C 1
ATOM 3104 O O . LEU B 1 173 ? -8.688 24.234 7.113 1 98.12 173 LEU B O 1
ATOM 3108 N N . LYS B 1 174 ? -8.727 22.125 7.895 1 95.38 174 LYS B N 1
ATOM 3109 C CA . LYS B 1 174 ? -9.828 21.688 7.039 1 95.38 174 LYS B CA 1
ATOM 3110 C C . LYS B 1 174 ? -11.18 22.078 7.641 1 95.38 174 LYS B C 1
ATOM 3112 O O . LYS B 1 174 ? -11.508 21.672 8.75 1 95.38 174 LYS B O 1
ATOM 3117 N N . GLY B 1 175 ? -11.93 22.766 6.871 1 90.62 175 GLY B N 1
ATOM 3118 C CA . GLY B 1 175 ? -13.164 23.312 7.402 1 90.62 175 GLY B CA 1
ATOM 3119 C C . GLY B 1 175 ? -14.391 22.531 6.988 1 90.62 175 GLY B C 1
ATOM 3120 O O . GLY B 1 175 ? -15.508 23.047 7.008 1 90.62 175 GLY B O 1
ATOM 3121 N N . GLY B 1 176 ? -14.242 21.297 6.516 1 83.69 176 GLY B N 1
ATOM 3122 C CA . GLY B 1 176 ? -15.336 20.484 6.027 1 83.69 176 GLY B CA 1
ATOM 3123 C C . GLY B 1 176 ? -16.422 20.266 7.059 1 83.69 176 GLY B C 1
ATOM 3124 O O . GLY B 1 176 ? -17.562 19.922 6.715 1 83.69 176 GLY B O 1
ATOM 3125 N N . HIS B 1 177 ? -16.156 20.547 8.305 1 84.62 177 HIS B N 1
ATOM 3126 C CA . HIS B 1 177 ? -17.109 20.312 9.375 1 84.62 177 HIS B CA 1
ATOM 3127 C C . HIS B 1 177 ? -18.016 21.531 9.586 1 84.62 177 HIS B C 1
ATOM 3129 O O . HIS B 1 177 ? -18.984 21.469 10.336 1 84.62 177 HIS B O 1
ATOM 3135 N N . LEU B 1 178 ? -17.625 22.609 9.016 1 86.81 178 LEU B N 1
ATOM 3136 C CA . LEU B 1 178 ? -18.5 23.766 9.086 1 86.81 178 LEU B CA 1
ATOM 3137 C C . LEU B 1 178 ? -19.75 23.547 8.25 1 86.81 178 LEU B C 1
ATOM 3139 O O . LEU B 1 178 ? -19.719 22.875 7.219 1 86.81 178 LEU B O 1
ATOM 3143 N N . PRO B 1 179 ? -20.781 24.109 8.734 1 82.75 179 PRO B N 1
ATOM 3144 C CA . PRO B 1 179 ? -22.016 24.016 7.945 1 82.75 179 PRO B CA 1
ATOM 3145 C C . PRO B 1 179 ? -21.984 24.891 6.691 1 82.75 179 PRO B C 1
ATOM 3147 O O . PRO B 1 179 ? -21.188 25.812 6.602 1 82.75 179 PRO B O 1
ATOM 3150 N N . GLY B 1 180 ? -22.875 24.516 5.691 1 84.25 180 GLY B N 1
ATOM 3151 C CA . GLY B 1 180 ? -23.031 25.328 4.5 1 84.25 180 GLY B CA 1
ATOM 3152 C C . GLY B 1 180 ? -22.625 24.625 3.225 1 84.25 180 GLY B C 1
ATOM 3153 O O . GLY B 1 180 ? -22.094 23.516 3.273 1 84.25 180 GLY B O 1
ATOM 3154 N N . ALA B 1 181 ? -22.781 25.266 2.109 1 88.12 181 ALA B N 1
ATOM 3155 C CA . ALA B 1 181 ? -22.562 24.688 0.787 1 88.12 181 ALA B CA 1
ATOM 3156 C C . ALA B 1 181 ? -21.094 24.812 0.379 1 88.12 181 ALA B C 1
ATOM 3158 O O . ALA B 1 181 ? -20.625 24.062 -0.479 1 88.12 181 ALA B O 1
ATOM 3159 N N . ILE B 1 182 ? -20.484 25.703 1.034 1 89.38 182 ILE B N 1
ATOM 3160 C CA . ILE B 1 182 ? -19.078 25.938 0.721 1 89.38 182 ILE B CA 1
ATOM 3161 C C . ILE B 1 182 ? -18.203 25.469 1.877 1 89.38 182 ILE B C 1
ATOM 3163 O O . ILE B 1 182 ? -18.484 25.75 3.043 1 89.38 182 ILE B O 1
ATOM 3167 N N . CYS B 1 183 ? -17.203 24.656 1.601 1 89.69 183 CYS B N 1
ATOM 3168 C CA . CYS B 1 183 ? -16.234 24.188 2.582 1 89.69 183 CYS B CA 1
ATOM 3169 C C . CYS B 1 183 ? -14.961 25.031 2.531 1 89.69 183 CYS B C 1
ATOM 3171 O O . CYS B 1 183 ? -14.25 25.031 1.525 1 89.69 183 CYS B O 1
ATOM 3173 N N . PRO B 1 184 ? -14.703 25.797 3.555 1 93.56 184 PRO B N 1
ATOM 3174 C CA . PRO B 1 184 ? -13.477 26.594 3.572 1 93.56 184 PRO B CA 1
ATOM 3175 C C . PRO B 1 184 ? -12.312 25.891 4.254 1 93.56 184 PRO B C 1
ATOM 3177 O O . PRO B 1 184 ? -12.461 25.359 5.359 1 93.56 184 PRO B O 1
ATOM 3180 N N . ASP B 1 185 ? -11.18 25.781 3.605 1 96.81 185 ASP B N 1
ATOM 3181 C CA . ASP B 1 185 ? -9.922 25.406 4.23 1 96.81 185 ASP B CA 1
ATOM 3182 C C . ASP B 1 185 ? -9.016 26.609 4.434 1 96.81 185 ASP B C 1
ATOM 3184 O O . ASP B 1 185 ? -9.047 27.562 3.635 1 96.81 185 ASP B O 1
ATOM 3188 N N . LEU B 1 186 ? -8.32 26.594 5.484 1 98.12 186 LEU B N 1
ATOM 3189 C CA . LEU B 1 186 ? -7.414 27.688 5.824 1 98.12 186 LEU B CA 1
ATOM 3190 C C . LEU B 1 186 ? -5.969 27.203 5.867 1 98.12 186 LEU B C 1
ATOM 3192 O O . LEU B 1 186 ? -5.66 26.219 6.527 1 98.12 186 LEU B O 1
ATOM 3196 N N . LEU B 1 187 ? -5.145 27.844 5.086 1 98.56 187 LEU B N 1
ATOM 3197 C CA . LEU B 1 187 ? -3.703 27.703 5.254 1 98.56 187 LEU B CA 1
ATOM 3198 C C . LEU B 1 187 ? -3.121 28.906 5.977 1 98.56 187 LEU B C 1
ATOM 3200 O O . LEU B 1 187 ? -3.314 30.047 5.543 1 98.56 187 LEU B O 1
ATOM 3204 N N . LEU B 1 188 ? -2.516 28.688 7.094 1 98.44 188 LEU B N 1
ATOM 3205 C CA . LEU B 1 188 ? -1.829 29.75 7.832 1 98.44 188 LEU B CA 1
ATOM 3206 C C . LEU B 1 188 ? -0.34 29.438 7.953 1 98.44 188 LEU B C 1
ATOM 3208 O O . LEU B 1 188 ? 0.043 28.375 8.445 1 98.44 188 LEU B O 1
ATOM 3212 N N . ASP B 1 189 ? 0.447 30.312 7.449 1 96.88 189 ASP B N 1
ATOM 3213 C CA . ASP B 1 189 ? 1.897 30.234 7.598 1 96.88 189 ASP B CA 1
ATOM 3214 C C . ASP B 1 189 ? 2.484 31.578 8.023 1 96.88 189 ASP B C 1
ATOM 3216 O O . ASP B 1 189 ? 1.767 32.438 8.531 1 96.88 189 ASP B O 1
ATOM 3220 N N . ALA B 1 190 ? 3.84 31.688 7.965 1 94.44 190 ALA B N 1
ATOM 3221 C CA . ALA B 1 190 ? 4.504 32.906 8.43 1 94.44 190 ALA B CA 1
ATOM 3222 C C . ALA B 1 190 ? 4.105 34.125 7.578 1 94.44 190 ALA B C 1
ATOM 3224 O O . ALA B 1 190 ? 4.129 35.25 8.055 1 94.44 190 ALA B O 1
ATOM 3225 N N . ALA B 1 191 ? 3.662 33.812 6.332 1 95 191 ALA B N 1
ATOM 3226 C CA . ALA B 1 191 ? 3.316 34.906 5.402 1 95 191 ALA B CA 1
ATOM 3227 C C . ALA B 1 191 ? 1.86 35.312 5.574 1 95 191 ALA B C 1
ATOM 3229 O O . ALA B 1 191 ? 1.439 36.344 5.035 1 95 191 ALA B O 1
ATOM 3230 N N . GLY B 1 192 ? 1.107 34.562 6.277 1 96.94 192 GLY B N 1
ATOM 3231 C CA . GLY B 1 192 ? -0.268 34.969 6.535 1 96.94 192 GLY B CA 1
ATOM 3232 C C . GLY B 1 192 ? -1.275 33.906 6.168 1 96.94 192 GLY B C 1
ATOM 3233 O O . GLY B 1 192 ? -0.946 32.719 6.148 1 96.94 192 GLY B O 1
ATOM 3234 N N . GLU B 1 193 ? -2.541 34.344 6.039 1 97.25 193 GLU B N 1
ATOM 3235 C CA . GLU B 1 193 ? -3.676 33.469 5.816 1 97.25 193 GLU B CA 1
ATOM 3236 C C . GLU B 1 193 ? -3.982 33.312 4.328 1 97.25 193 GLU B C 1
ATOM 3238 O O . GLU B 1 193 ? -3.9 34.281 3.578 1 97.25 193 GLU B O 1
ATOM 3243 N N . VAL B 1 194 ? -4.273 32.125 3.906 1 97.44 194 VAL B N 1
ATOM 3244 C CA . VAL B 1 194 ? -4.836 31.844 2.59 1 97.44 194 VAL B CA 1
ATOM 3245 C C . VAL B 1 194 ? -6.066 30.969 2.736 1 97.44 194 VAL B C 1
ATOM 3247 O O . VAL B 1 194 ? -6.02 29.922 3.398 1 97.44 194 VAL B O 1
ATOM 3250 N N . TRP B 1 195 ? -7.125 31.406 2.152 1 97.25 195 TRP B N 1
ATOM 3251 C CA . TRP B 1 195 ? -8.359 30.625 2.189 1 97.25 195 TRP B CA 1
ATOM 3252 C C . TRP B 1 195 ? -8.578 29.891 0.873 1 97.25 195 TRP B C 1
ATOM 3254 O O . TRP B 1 195 ? -8.391 30.469 -0.204 1 97.25 195 TRP B O 1
ATOM 3264 N N . PHE B 1 196 ? -8.898 28.609 0.972 1 96.31 196 PHE B N 1
ATOM 3265 C CA . PHE B 1 196 ? -9.32 27.781 -0.152 1 96.31 196 PHE B CA 1
ATOM 3266 C C . PHE B 1 196 ? -10.789 27.391 -0.017 1 96.31 196 PHE B C 1
ATOM 3268 O O . PHE B 1 196 ? -11.188 26.797 0.982 1 96.31 196 PHE B O 1
ATOM 3275 N N . GLU B 1 197 ? -11.562 27.734 -1.008 1 94.38 197 GLU B N 1
ATOM 3276 C CA . GLU B 1 197 ? -13 27.453 -0.953 1 94.38 197 GLU B CA 1
ATOM 3277 C C . GLU B 1 197 ? -13.43 26.562 -2.115 1 94.38 197 GLU B C 1
ATOM 3279 O O . GLU B 1 197 ? -12.914 26.688 -3.227 1 94.38 197 GLU B O 1
ATOM 3284 N N . ALA B 1 198 ? -14.273 25.609 -1.811 1 91.38 198 ALA B N 1
ATOM 3285 C CA . ALA B 1 198 ? -14.883 24.75 -2.82 1 91.38 198 ALA B CA 1
ATOM 3286 C C . ALA B 1 198 ? -16.266 24.297 -2.387 1 91.38 198 ALA B C 1
ATOM 3288 O O . ALA B 1 198 ? -16.562 24.203 -1.191 1 91.38 198 ALA B O 1
ATOM 3289 N N . PRO B 1 199 ? -17.125 24.078 -3.395 1 90.31 199 PRO B N 1
ATOM 3290 C CA . PRO B 1 199 ? -18.422 23.484 -3.051 1 90.31 199 PRO B CA 1
ATOM 3291 C C . PRO B 1 199 ? -18.281 22.109 -2.396 1 90.31 199 PRO B C 1
ATOM 3293 O O . PRO B 1 199 ? -17.406 21.328 -2.77 1 90.31 199 PRO B O 1
ATOM 3296 N N . ARG B 1 200 ? -19.125 21.906 -1.46 1 88.88 200 ARG B N 1
ATOM 3297 C CA . ARG B 1 200 ? -19.188 20.578 -0.856 1 88.88 200 ARG B CA 1
ATOM 3298 C C . ARG B 1 200 ? -19.609 19.531 -1.883 1 88.88 200 ARG B C 1
ATOM 3300 O O . ARG B 1 200 ? -20.562 19.734 -2.635 1 88.88 200 ARG B O 1
ATOM 3307 N N . VAL B 1 201 ? -18.844 18.5 -1.93 1 87.12 201 VAL B N 1
ATOM 3308 C CA . VAL B 1 201 ? -19.188 17.406 -2.838 1 87.12 201 VAL B CA 1
ATOM 3309 C C . VAL B 1 201 ? -20.219 16.5 -2.18 1 87.12 201 VAL B C 1
ATOM 3311 O O . VAL B 1 201 ? -20 16.016 -1.061 1 87.12 201 VAL B O 1
ATOM 3314 N N . GLU B 1 202 ? -21.281 16.25 -2.83 1 86.44 202 GLU B N 1
ATOM 3315 C CA . GLU B 1 202 ? -22.344 15.391 -2.305 1 86.44 202 GLU B CA 1
ATOM 3316 C C . GLU B 1 202 ? -22 13.914 -2.498 1 86.44 202 GLU B C 1
ATOM 3318 O O . GLU B 1 202 ? -22.406 13.305 -3.488 1 86.44 202 GLU B O 1
ATOM 3323 N N . THR B 1 203 ? -21.328 13.422 -1.617 1 88.81 203 THR B N 1
ATOM 3324 C CA . THR B 1 203 ? -20.984 12 -1.646 1 88.81 203 THR B CA 1
ATOM 3325 C C . THR B 1 203 ? -20.766 11.469 -0.232 1 88.81 203 THR B C 1
ATOM 3327 O O . THR B 1 203 ? -20.422 12.227 0.679 1 88.81 203 THR B O 1
ATOM 3330 N N . LYS B 1 204 ? -21 10.172 -0.087 1 90.12 204 LYS B N 1
ATOM 3331 C CA . LYS B 1 204 ? -20.719 9.523 1.191 1 90.12 204 LYS B CA 1
ATOM 3332 C C . LYS B 1 204 ? -19.312 8.922 1.205 1 90.12 204 LYS B C 1
ATOM 3334 O O . LYS B 1 204 ? -18.859 8.422 2.236 1 90.12 204 LYS B O 1
ATOM 3339 N N . ASN B 1 205 ? -18.672 8.93 0.051 1 92.69 205 ASN B N 1
ATOM 3340 C CA . ASN B 1 205 ? -17.375 8.281 -0.117 1 92.69 205 ASN B CA 1
ATOM 3341 C C . ASN B 1 205 ? -16.234 9.219 0.233 1 92.69 205 ASN B C 1
ATOM 3343 O O . ASN B 1 205 ? -15.539 9.727 -0.657 1 92.69 205 ASN B O 1
ATOM 3347 N N . THR B 1 206 ? -16 9.375 1.554 1 91.69 206 THR B N 1
ATOM 3348 C CA . THR B 1 206 ? -14.992 10.312 2.031 1 91.69 206 THR B CA 1
ATOM 3349 C C . THR B 1 206 ? -13.992 9.617 2.949 1 91.69 206 THR B C 1
ATOM 3351 O O . THR B 1 206 ? -13.188 10.273 3.611 1 91.69 206 THR B O 1
ATOM 3354 N N . HIS B 1 207 ? -14.078 8.266 3.006 1 94.75 207 HIS B N 1
ATOM 3355 C CA . HIS B 1 207 ? -13.148 7.496 3.826 1 94.75 207 HIS B CA 1
ATOM 3356 C C . HIS B 1 207 ? -11.711 7.684 3.35 1 94.75 207 HIS B C 1
ATOM 3358 O O . HIS B 1 207 ? -11.406 7.445 2.18 1 94.75 207 HIS B O 1
ATOM 3364 N N . GLY B 1 208 ? -10.859 8.188 4.199 1 96.38 208 GLY B N 1
ATOM 3365 C CA . GLY B 1 208 ? -9.453 8.352 3.873 1 96.38 208 GLY B CA 1
ATOM 3366 C C . GLY B 1 208 ? -9.125 9.711 3.297 1 96.38 208 GLY B C 1
ATOM 3367 O O . GLY B 1 208 ? -8.016 9.938 2.816 1 96.38 208 GLY B O 1
ATOM 3368 N N . THR B 1 209 ? -10.039 10.711 3.357 1 96.44 209 THR B N 1
ATOM 3369 C CA . THR B 1 209 ? -9.828 12.039 2.789 1 96.44 209 THR B CA 1
ATOM 3370 C C . THR B 1 209 ? -8.609 12.703 3.418 1 96.44 209 THR B C 1
ATOM 3372 O O . THR B 1 209 ? -7.758 13.25 2.711 1 96.44 209 THR B O 1
ATOM 3375 N N . GLY B 1 210 ? -8.508 12.648 4.762 1 96.88 210 GLY B N 1
ATOM 3376 C CA . GLY B 1 210 ? -7.363 13.234 5.445 1 96.88 210 GLY B CA 1
ATOM 3377 C C . GLY B 1 210 ? -6.043 12.594 5.055 1 96.88 210 GLY B C 1
ATOM 3378 O O . GLY B 1 210 ? -5.062 13.289 4.797 1 96.88 210 GLY B O 1
ATOM 3379 N N . CYS B 1 211 ? -6.008 11.234 5.008 1 98.44 211 CYS B N 1
ATOM 3380 C CA . CYS B 1 211 ? -4.816 10.508 4.586 1 98.44 211 CYS B CA 1
ATOM 3381 C C . CYS B 1 211 ? -4.414 10.883 3.168 1 98.44 211 CYS B C 1
ATOM 3383 O O . CYS B 1 211 ? -3.236 11.109 2.891 1 98.44 211 CYS B O 1
ATOM 3385 N N . THR B 1 212 ? -5.371 10.992 2.299 1 98.62 212 THR B N 1
ATOM 3386 C CA . THR B 1 212 ? -5.145 11.328 0.898 1 98.62 212 THR B CA 1
ATOM 3387 C C . THR B 1 212 ? -4.582 12.742 0.768 1 98.62 212 THR B C 1
ATOM 3389 O O . THR B 1 212 ? -3.562 12.953 0.105 1 98.62 212 THR B O 1
ATOM 3392 N N . LEU B 1 213 ? -5.203 13.672 1.424 1 98.56 213 LEU B N 1
ATOM 3393 C CA . LEU B 1 213 ? -4.793 15.062 1.341 1 98.56 213 LEU B CA 1
ATOM 3394 C C . LEU B 1 213 ? -3.379 15.25 1.883 1 98.56 213 LEU B C 1
ATOM 3396 O O . LEU B 1 213 ? -2.545 15.898 1.246 1 98.56 213 LEU B O 1
ATOM 3400 N N . SER B 1 214 ? -3.115 14.711 3.035 1 98.75 214 SER B N 1
ATOM 3401 C CA . SER B 1 214 ? -1.807 14.891 3.656 1 98.75 214 SER B CA 1
ATOM 3402 C C . SER B 1 214 ? -0.709 14.211 2.842 1 98.75 214 SER B C 1
ATOM 3404 O O . SER B 1 214 ? 0.413 14.719 2.764 1 98.75 214 SER B O 1
ATOM 3406 N N . SER B 1 215 ? -1.019 13.086 2.225 1 98.88 215 SER B N 1
ATOM 3407 C CA . SER B 1 215 ? -0.052 12.414 1.366 1 98.88 215 SER B CA 1
ATOM 3408 C C . SER B 1 215 ? 0.193 13.195 0.082 1 98.88 215 SER B C 1
ATOM 3410 O O . SER B 1 215 ? 1.326 13.281 -0.395 1 98.88 215 SER B O 1
ATOM 3412 N N . ALA B 1 216 ? -0.891 13.727 -0.494 1 98.75 216 ALA B N 1
ATOM 3413 C CA . ALA B 1 216 ? -0.741 14.609 -1.646 1 98.75 216 ALA B CA 1
ATOM 3414 C C . ALA B 1 216 ? 0.112 15.828 -1.296 1 98.75 216 ALA B C 1
ATOM 3416 O O . ALA B 1 216 ? 0.99 16.219 -2.066 1 98.75 216 ALA B O 1
ATOM 3417 N N . TRP B 1 217 ? -0.112 16.391 -0.085 1 98.19 217 TRP B N 1
ATOM 3418 C CA . TRP B 1 217 ? 0.676 17.516 0.421 1 98.19 217 TRP B CA 1
ATOM 3419 C C . TRP B 1 217 ? 2.162 17.172 0.434 1 98.19 217 TRP B C 1
ATOM 3421 O O . TRP B 1 217 ? 2.982 17.922 -0.1 1 98.19 217 TRP B O 1
ATOM 3431 N N . ALA B 1 218 ? 2.479 16.078 1.036 1 98.69 218 ALA B N 1
ATOM 3432 C CA . ALA B 1 218 ? 3.877 15.664 1.161 1 98.69 218 ALA B CA 1
ATOM 3433 C C . ALA B 1 218 ? 4.531 15.523 -0.21 1 98.69 218 ALA B C 1
ATOM 3435 O O . ALA B 1 218 ? 5.664 15.969 -0.413 1 98.69 218 ALA B O 1
ATOM 3436 N N . THR B 1 219 ? 3.795 14.953 -1.128 1 98.75 219 THR B N 1
ATOM 3437 C CA . THR B 1 219 ? 4.332 14.75 -2.469 1 98.75 219 THR B CA 1
ATOM 3438 C C . THR B 1 219 ? 4.535 16.078 -3.182 1 98.75 219 THR B C 1
ATOM 3440 O O . THR B 1 219 ? 5.586 16.312 -3.781 1 98.75 219 THR B O 1
ATOM 3443 N N . GLN B 1 220 ? 3.553 16.938 -3.119 1 98.5 220 GLN B N 1
ATOM 3444 C CA . GLN B 1 220 ? 3.623 18.234 -3.803 1 98.5 220 GLN B CA 1
ATOM 3445 C C . GLN B 1 220 ? 4.703 19.109 -3.189 1 98.5 220 GLN B C 1
ATOM 3447 O O . GLN B 1 220 ? 5.359 19.875 -3.898 1 98.5 220 GLN B O 1
ATOM 3452 N N . LEU B 1 221 ? 4.926 19.031 -1.863 1 97.75 221 LEU B N 1
ATOM 3453 C CA . LEU B 1 221 ? 5.973 19.797 -1.201 1 97.75 221 LEU B CA 1
ATOM 3454 C C . LEU B 1 221 ? 7.352 19.391 -1.713 1 97.75 221 LEU B C 1
ATOM 3456 O O . LEU B 1 221 ? 8.266 20.219 -1.763 1 97.75 221 LEU B O 1
ATOM 3460 N N . ALA B 1 222 ? 7.473 18.125 -1.996 1 97.75 222 ALA B N 1
ATOM 3461 C CA . ALA B 1 222 ? 8.734 17.625 -2.541 1 97.75 222 ALA B CA 1
ATOM 3462 C C . ALA B 1 222 ? 8.945 18.109 -3.971 1 97.75 222 ALA B C 1
ATOM 3464 O O . ALA B 1 222 ? 10.078 18.234 -4.438 1 97.75 222 ALA B O 1
ATOM 3465 N N . ARG B 1 223 ? 7.863 18.469 -4.633 1 96.56 223 ARG B N 1
ATOM 3466 C CA . ARG B 1 223 ? 7.922 18.797 -6.055 1 96.56 223 ARG B CA 1
ATOM 3467 C C . ARG B 1 223 ? 7.883 20.297 -6.273 1 96.56 223 ARG B C 1
ATOM 3469 O O . ARG B 1 223 ? 8.422 20.797 -7.262 1 96.56 223 ARG B O 1
ATOM 3476 N N . ILE B 1 224 ? 7.137 21 -5.383 1 95.88 224 ILE B N 1
ATOM 3477 C CA . ILE B 1 224 ? 6.879 22.422 -5.527 1 95.88 224 ILE B CA 1
ATOM 3478 C C . ILE B 1 224 ? 7.465 23.172 -4.332 1 95.88 224 ILE B C 1
ATOM 3480 O O . ILE B 1 224 ? 7 23.016 -3.201 1 95.88 224 ILE B O 1
ATOM 3484 N N . PRO B 1 225 ? 8.398 24.031 -4.543 1 90.44 225 PRO B N 1
ATOM 3485 C CA . PRO B 1 225 ? 9.047 24.75 -3.436 1 90.44 225 PRO B CA 1
ATOM 3486 C C . PRO B 1 225 ? 8.094 25.703 -2.72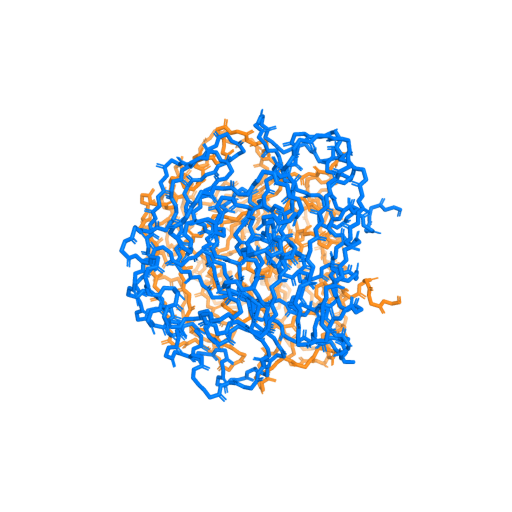3 1 90.44 225 PRO B C 1
ATOM 3488 O O . PRO B 1 225 ? 8.227 25.938 -1.516 1 90.44 225 PRO B O 1
ATOM 3491 N N . ASP B 1 226 ? 7.133 26.312 -3.428 1 94.31 226 ASP B N 1
ATOM 3492 C CA . ASP B 1 226 ? 6.188 27.25 -2.84 1 94.31 226 ASP B CA 1
ATOM 3493 C C . ASP B 1 226 ? 5.09 26.516 -2.066 1 94.31 226 ASP B C 1
ATOM 3495 O O . ASP B 1 226 ? 4.305 25.781 -2.654 1 94.31 226 ASP B O 1
ATOM 3499 N N . LEU B 1 227 ? 5.023 26.781 -0.777 1 95.31 227 LEU B N 1
ATOM 3500 C CA . LEU B 1 227 ? 4.113 26.094 0.127 1 95.31 227 LEU B CA 1
ATOM 3501 C C . LEU B 1 227 ? 2.664 26.281 -0.311 1 95.31 227 LEU B C 1
ATOM 3503 O O . LEU B 1 227 ? 1.874 25.344 -0.295 1 95.31 227 LEU B O 1
ATOM 3507 N N . ARG B 1 228 ? 2.316 27.438 -0.71 1 95.44 228 ARG B N 1
ATOM 3508 C CA . ARG B 1 228 ? 0.939 27.75 -1.073 1 95.44 228 ARG B CA 1
ATOM 3509 C C . ARG B 1 228 ? 0.546 27.078 -2.381 1 95.44 228 ARG B C 1
ATOM 3511 O O . ARG B 1 228 ? -0.591 26.625 -2.535 1 95.44 228 ARG B O 1
ATOM 3518 N N . GLN B 1 229 ? 1.479 27.094 -3.285 1 96.69 229 GLN B N 1
ATOM 3519 C CA . GLN B 1 229 ? 1.226 26.375 -4.535 1 96.69 229 GLN B CA 1
ATOM 3520 C C . GLN B 1 229 ? 1.096 24.875 -4.305 1 96.69 229 GLN B C 1
ATOM 3522 O O . GLN B 1 229 ? 0.26 24.219 -4.926 1 96.69 229 GLN B O 1
ATOM 3527 N N . ALA B 1 230 ? 1.953 24.359 -3.424 1 97.44 230 ALA B N 1
ATOM 3528 C CA . ALA B 1 230 ? 1.852 22.938 -3.066 1 97.44 230 ALA B CA 1
ATOM 3529 C C . ALA B 1 230 ? 0.495 22.641 -2.439 1 97.44 230 ALA B C 1
ATOM 3531 O O . ALA B 1 230 ? -0.119 21.609 -2.75 1 97.44 230 ALA B O 1
ATOM 3532 N N . ALA B 1 231 ? 0.011 23.516 -1.597 1 97 231 ALA B N 1
ATOM 3533 C CA . ALA B 1 231 ? -1.294 23.359 -0.957 1 97 231 ALA B CA 1
ATOM 3534 C C . ALA B 1 231 ? -2.412 23.312 -1.994 1 97 231 ALA B C 1
ATOM 3536 O O . ALA B 1 231 ? -3.291 22.453 -1.93 1 97 231 ALA B O 1
ATOM 3537 N N . ALA B 1 232 ? -2.367 24.266 -2.93 1 97.38 232 ALA B N 1
ATOM 3538 C CA . ALA B 1 232 ? -3.391 24.344 -3.967 1 97.38 232 ALA B CA 1
ATOM 3539 C C . ALA B 1 232 ? -3.42 23.078 -4.812 1 97.38 232 ALA B C 1
ATOM 3541 O O . ALA B 1 232 ? -4.496 22.562 -5.145 1 97.38 232 ALA B O 1
ATOM 3542 N N . ALA B 1 233 ? -2.26 22.578 -5.156 1 98.12 233 ALA B N 1
ATOM 3543 C CA . ALA B 1 233 ? -2.16 21.375 -5.977 1 98.12 233 ALA B CA 1
ATOM 3544 C C . ALA B 1 233 ? -2.699 20.156 -5.23 1 98.12 233 ALA B C 1
ATOM 3546 O O . ALA B 1 233 ? -3.461 19.359 -5.789 1 98.12 233 ALA B O 1
ATOM 3547 N N . ALA B 1 234 ? -2.281 19.984 -3.959 1 98.25 234 ALA B N 1
ATOM 3548 C CA . ALA B 1 234 ? -2.742 18.859 -3.141 1 98.25 234 ALA B CA 1
ATOM 3549 C C . ALA B 1 234 ? -4.258 18.891 -2.973 1 98.25 234 ALA B C 1
ATOM 3551 O O . ALA B 1 234 ? -4.922 17.859 -3.088 1 98.25 234 ALA B O 1
ATOM 3552 N N . ARG B 1 235 ? -4.773 20.047 -2.709 1 97.5 235 ARG B N 1
ATOM 3553 C CA . ARG B 1 235 ? -6.211 20.234 -2.529 1 97.5 235 ARG B CA 1
ATOM 3554 C C . ARG B 1 235 ? -6.965 19.922 -3.814 1 97.5 235 ARG B C 1
ATOM 3556 O O . ARG B 1 235 ? -8 19.25 -3.783 1 97.5 235 ARG B O 1
ATOM 3563 N N . ALA B 1 236 ? -6.527 20.422 -4.934 1 97.44 236 ALA B N 1
ATOM 3564 C CA . ALA B 1 236 ? -7.184 20.188 -6.219 1 97.44 236 ALA B CA 1
ATOM 3565 C C . ALA B 1 236 ? -7.258 18.703 -6.539 1 97.44 236 ALA B C 1
ATOM 3567 O O . ALA B 1 236 ? -8.3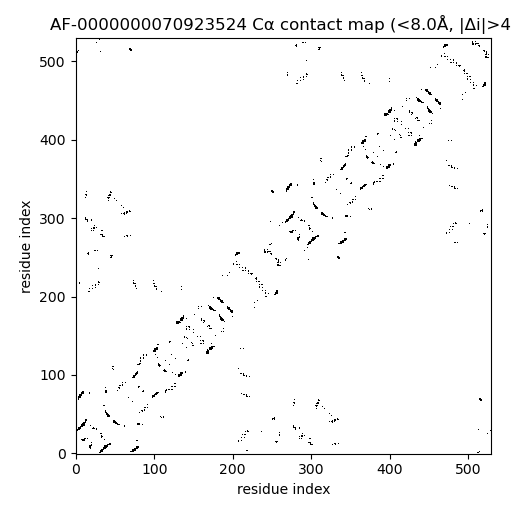05 18.203 -6.957 1 97.44 236 ALA B O 1
ATOM 3568 N N . TYR B 1 237 ? -6.172 18.016 -6.355 1 97.81 237 TYR B N 1
ATOM 3569 C CA . TYR B 1 237 ? -6.148 16.578 -6.555 1 97.81 237 TYR B CA 1
ATOM 3570 C C . TYR B 1 237 ? -7.184 15.883 -5.672 1 97.81 237 TYR B C 1
ATOM 3572 O O . TYR B 1 237 ? -7.957 15.055 -6.145 1 97.81 237 TYR B O 1
ATOM 3580 N N . THR B 1 238 ? -7.164 16.25 -4.398 1 97.69 238 THR B N 1
ATOM 3581 C CA . THR B 1 238 ? -8.031 15.586 -3.426 1 97.69 238 THR B CA 1
ATOM 3582 C C . THR B 1 238 ? -9.5 15.805 -3.775 1 97.69 238 THR B C 1
ATOM 3584 O O . THR B 1 238 ? -10.305 14.875 -3.715 1 97.69 238 THR B O 1
ATOM 3587 N N . LEU B 1 239 ? -9.828 17 -4.188 1 96.25 239 LEU B N 1
ATOM 3588 C CA . LEU B 1 239 ? -11.203 17.312 -4.559 1 96.25 239 LEU B CA 1
ATOM 3589 C C . LEU B 1 239 ? -11.641 16.5 -5.77 1 96.25 239 LEU B C 1
ATOM 3591 O O . LEU B 1 239 ? -12.766 16.016 -5.816 1 96.25 239 LEU B O 1
ATOM 3595 N N . ARG B 1 240 ? -10.781 16.344 -6.703 1 96.81 240 ARG B N 1
ATOM 3596 C CA . ARG B 1 240 ? -11.109 15.562 -7.887 1 96.81 240 ARG B CA 1
ATOM 3597 C C . ARG B 1 240 ? -11.258 14.086 -7.539 1 96.81 240 ARG B C 1
ATOM 3599 O O . ARG B 1 240 ? -12.102 13.383 -8.109 1 96.81 240 ARG B O 1
ATOM 3606 N N . ALA B 1 241 ? -10.406 13.609 -6.656 1 97.69 241 ALA B N 1
ATOM 3607 C CA . ALA B 1 241 ? -10.508 12.227 -6.207 1 97.69 241 ALA B CA 1
ATOM 3608 C C . ALA B 1 241 ? -11.844 11.969 -5.512 1 97.69 241 ALA B C 1
ATOM 3610 O O . ALA B 1 241 ? -12.445 10.906 -5.684 1 97.69 241 ALA B O 1
ATOM 3611 N N . ILE B 1 242 ? -12.305 12.938 -4.676 1 96.5 242 ILE B N 1
ATOM 3612 C CA . ILE B 1 242 ? -13.594 12.844 -4.004 1 96.5 242 ILE B CA 1
ATOM 3613 C C . ILE B 1 242 ? -14.711 12.844 -5.039 1 96.5 242 ILE B C 1
ATOM 3615 O O . ILE B 1 242 ? -15.625 12.016 -4.977 1 96.5 242 ILE B O 1
ATOM 3619 N N . ALA B 1 243 ? -14.617 13.719 -5.977 1 95.19 243 ALA B N 1
ATOM 3620 C CA . ALA B 1 243 ? -15.656 13.867 -6.992 1 95.19 243 ALA B CA 1
ATOM 3621 C C . ALA B 1 243 ? -15.805 12.594 -7.816 1 95.19 243 ALA B C 1
ATOM 3623 O O . ALA B 1 243 ? -16.906 12.281 -8.297 1 95.19 243 ALA B O 1
ATOM 3624 N N . ALA B 1 244 ? -14.773 11.82 -7.965 1 96.06 244 ALA B N 1
ATOM 3625 C CA . ALA B 1 244 ? -14.781 10.625 -8.797 1 96.06 244 ALA B CA 1
ATOM 3626 C C . ALA B 1 244 ? -15.094 9.375 -7.969 1 96.06 244 ALA B C 1
ATOM 3628 O O . ALA B 1 244 ? -15.188 8.273 -8.508 1 96.06 244 ALA B O 1
ATOM 3629 N N . ALA B 1 245 ? -15.273 9.539 -6.699 1 95.56 245 ALA B N 1
ATOM 3630 C CA . ALA B 1 245 ? -15.328 8.43 -5.754 1 95.56 245 ALA B CA 1
ATOM 3631 C C . ALA B 1 245 ? -16.484 7.492 -6.074 1 95.56 245 ALA B C 1
ATOM 3633 O O . ALA B 1 245 ? -16.391 6.281 -5.844 1 95.56 245 ALA B O 1
ATOM 3634 N N . ASP B 1 246 ? -17.547 7.969 -6.645 1 93.25 246 ASP B N 1
ATOM 3635 C CA . ASP B 1 246 ? -18.75 7.184 -6.871 1 93.25 246 ASP B CA 1
ATOM 3636 C C . ASP B 1 246 ? -18.547 6.188 -8.008 1 93.25 246 ASP B C 1
ATOM 3638 O O . ASP B 1 246 ? -19.375 5.293 -8.211 1 93.25 246 ASP B O 1
ATOM 3642 N N . ARG B 1 247 ? -17.453 6.336 -8.711 1 92 247 ARG B N 1
ATOM 3643 C CA . ARG B 1 247 ? -17.141 5.371 -9.758 1 92 247 ARG B CA 1
ATOM 3644 C C . ARG B 1 247 ? -16.734 4.027 -9.156 1 92 247 ARG B C 1
ATOM 3646 O O . ARG B 1 247 ? -16.766 3.004 -9.844 1 92 247 ARG B O 1
ATOM 3653 N N . LEU B 1 248 ? -16.328 4.129 -7.883 1 94.56 248 LEU B N 1
ATOM 3654 C CA . LEU B 1 248 ? -15.883 2.922 -7.195 1 94.56 248 LEU B CA 1
ATOM 3655 C C . LEU B 1 248 ? -17.062 2.186 -6.574 1 94.56 248 LEU B C 1
ATOM 3657 O O . LEU B 1 248 ? -18.047 2.811 -6.152 1 94.56 248 LEU B O 1
ATOM 3661 N N . SER B 1 249 ? -17.094 0.921 -6.574 1 94 249 SER B N 1
ATOM 3662 C CA . SER B 1 249 ? -18.047 0.085 -5.863 1 94 249 SER B CA 1
ATOM 3663 C C . SER B 1 249 ? -17.391 -0.641 -4.695 1 94 249 SER B C 1
ATOM 3665 O O . SER B 1 249 ? -17.172 -1.853 -4.754 1 94 249 SER B O 1
ATOM 3667 N N . VAL B 1 250 ? -17.125 0.13 -3.65 1 96.75 250 VAL B N 1
ATOM 3668 C CA . VAL B 1 250 ? -16.359 -0.408 -2.535 1 96.75 250 VAL B CA 1
ATOM 3669 C C . VAL B 1 250 ? -17.156 -0.28 -1.243 1 96.75 250 VAL B C 1
ATOM 3671 O O . VAL B 1 250 ? -17.266 0.81 -0.677 1 96.75 250 VAL B O 1
ATOM 3674 N N . GLY B 1 251 ? -17.703 -1.362 -0.818 1 96.06 251 GLY B N 1
ATOM 3675 C CA . GLY B 1 251 ? -18.344 -1.454 0.484 1 96.06 251 GLY B CA 1
ATOM 3676 C C . GLY B 1 251 ? -19.703 -0.801 0.525 1 96.06 251 GLY B C 1
ATOM 3677 O O . GLY B 1 251 ? -20.203 -0.31 -0.494 1 96.06 251 GLY B O 1
ATOM 3678 N N . GLN B 1 252 ? -20.359 -0.83 1.734 1 95.69 252 GLN B N 1
ATOM 3679 C CA . GLN B 1 252 ? -21.734 -0.369 1.914 1 95.69 252 GLN B CA 1
ATOM 3680 C C . GLN B 1 252 ? -21.781 0.831 2.855 1 95.69 252 GLN B C 1
ATOM 3682 O O . GLN B 1 252 ? -22.859 1.4 3.076 1 95.69 252 GLN B O 1
ATOM 3687 N N . GLY B 1 253 ? -20.688 1.201 3.426 1 95.75 253 GLY B N 1
ATOM 3688 C CA . GLY B 1 253 ? -20.609 2.342 4.324 1 95.75 253 GLY B CA 1
ATOM 3689 C C . GLY B 1 253 ? -20.031 3.58 3.666 1 95.75 253 GLY B C 1
ATOM 3690 O O . GLY B 1 253 ? -20.469 3.975 2.582 1 95.75 253 GLY B O 1
ATOM 3691 N N . HIS B 1 254 ? -19.141 4.289 4.418 1 94.75 254 HIS B N 1
ATOM 3692 C CA . HIS B 1 254 ? -18.391 5.402 3.826 1 94.75 254 HIS B CA 1
ATOM 3693 C C . HIS B 1 254 ? -17.266 4.898 2.941 1 94.75 254 HIS B C 1
ATOM 3695 O O . HIS B 1 254 ? -16.234 4.434 3.443 1 94.75 254 HIS B O 1
ATOM 3701 N N . GLY B 1 255 ? -17.422 5.027 1.672 1 95.88 255 GLY B N 1
ATOM 3702 C CA . GLY B 1 255 ? -16.469 4.488 0.715 1 95.88 255 GLY B CA 1
ATOM 3703 C C . GLY B 1 255 ? -15.25 5.367 0.541 1 95.88 255 GLY B C 1
ATOM 3704 O O . GLY B 1 255 ? -15.195 6.477 1.07 1 95.88 255 GLY B O 1
ATOM 3705 N N . PRO B 1 256 ? -14.273 4.809 -0.135 1 97.56 256 PRO B N 1
ATOM 3706 C CA . PRO B 1 256 ? -13 5.512 -0.356 1 97.56 256 PRO B CA 1
ATOM 3707 C C . PRO B 1 256 ? -13.086 6.527 -1.493 1 97.56 256 PRO B C 1
ATOM 3709 O O . PRO B 1 256 ? -14.078 6.57 -2.217 1 97.56 256 PRO B O 1
ATOM 3712 N N . LEU B 1 257 ? -12.023 7.379 -1.593 1 97.56 257 LEU B N 1
ATOM 3713 C CA . LEU B 1 257 ? -11.805 8.227 -2.758 1 97.56 257 LEU B CA 1
ATOM 3714 C C . LEU B 1 257 ? -11.305 7.41 -3.943 1 97.56 257 LEU B C 1
ATOM 3716 O O . LEU B 1 257 ? -10.773 6.312 -3.762 1 97.56 257 LEU B O 1
ATOM 3720 N N . ASP B 1 258 ? -11.5 7.953 -5.168 1 97.81 258 ASP B N 1
ATOM 3721 C CA . ASP B 1 258 ? -10.836 7.387 -6.34 1 97.81 258 ASP B CA 1
ATOM 3722 C C . ASP B 1 258 ? -9.484 8.047 -6.57 1 97.81 258 ASP B C 1
ATOM 3724 O O . ASP B 1 258 ? -9.367 8.992 -7.348 1 97.81 258 ASP B O 1
ATOM 3728 N N . HIS B 1 259 ? -8.453 7.441 -6.004 1 98.31 259 HIS B N 1
ATOM 3729 C CA . HIS B 1 259 ? -7.117 8.031 -6.023 1 98.31 259 HIS B CA 1
ATOM 3730 C C . HIS B 1 259 ? -6.582 8.141 -7.449 1 98.31 259 HIS B C 1
ATOM 3732 O O . HIS B 1 259 ? -5.789 9.031 -7.754 1 98.31 259 HIS B O 1
ATOM 3738 N N . PHE B 1 260 ? -6.98 7.238 -8.32 1 97.75 260 PHE B N 1
ATOM 3739 C CA . PHE B 1 260 ? -6.418 7.18 -9.664 1 97.75 260 PHE B CA 1
ATOM 3740 C C . PHE B 1 260 ? -7.461 7.562 -10.703 1 97.75 260 PHE B C 1
ATOM 3742 O O . PHE B 1 260 ? -7.504 6.984 -11.789 1 97.75 260 PHE B O 1
ATOM 3749 N N . PHE B 1 261 ? -8.297 8.492 -10.383 1 95.94 261 PHE B N 1
ATOM 3750 C CA . PHE B 1 261 ? -9.352 8.961 -11.266 1 95.94 261 PHE B CA 1
ATOM 3751 C C . PHE B 1 261 ? -8.781 9.375 -12.617 1 95.94 261 PHE B C 1
ATOM 3753 O O . PHE B 1 261 ? -9.43 9.211 -13.648 1 95.94 261 PHE B O 1
ATOM 3760 N N . SER B 1 262 ? -7.574 9.883 -12.664 1 92.06 262 SER B N 1
ATOM 3761 C CA . SER B 1 262 ? -6.977 10.43 -13.883 1 92.06 262 SER B CA 1
ATOM 3762 C C . SER B 1 262 ? -6.574 9.312 -14.844 1 92.06 262 SER B C 1
ATOM 3764 O O . SER B 1 262 ? -6.363 9.562 -16.031 1 92.06 262 SER B O 1
ATOM 3766 N N . MET B 1 263 ? -6.406 8.094 -14.336 1 89.5 263 MET B N 1
ATOM 3767 C CA . MET B 1 263 ? -5.992 6.969 -15.164 1 89.5 263 MET B CA 1
ATOM 3768 C C . MET B 1 263 ? -7.195 6.309 -15.828 1 89.5 263 MET B C 1
ATOM 3770 O O . MET B 1 263 ? -7.039 5.414 -16.656 1 89.5 263 MET B O 1
ATOM 3774 N N . ARG B 1 264 ? -8.352 6.566 -15.445 1 79.19 264 ARG B N 1
ATOM 3775 C CA . ARG B 1 264 ? -9.555 5.902 -15.93 1 79.19 264 ARG B CA 1
ATOM 3776 C C . ARG B 1 264 ? -10.25 6.742 -17 1 79.19 264 ARG B C 1
ATOM 3778 O O . ARG B 1 264 ? -11.188 6.277 -17.656 1 79.19 264 ARG B O 1
ATOM 3785 N N . SER B 1 265 ? -9.758 7.988 -17.25 1 56.16 265 SER B N 1
ATOM 3786 C CA . SER B 1 265 ? -10.438 8.844 -18.219 1 56.16 265 SER B CA 1
ATOM 3787 C C . SER B 1 265 ? -10.117 8.43 -19.656 1 56.16 265 SER B C 1
ATOM 3789 O O . SER B 1 265 ? -9.047 7.875 -19.922 1 56.16 265 SER B O 1
#

Foldseek 3Di:
DAAEEEEEWADDPLLFATLSLLCLLLVLLRHHYHYQHQWYFDDFQQGTDDIGGDDLVSSLVRLQVCVVPHDHQFYEYEQNQELSSLVSVLVSCPPPPHAYEYEDHQAFPNGHGRHDLNNLVSCLQRVLLRHQEYEYEQVNLCSNQVHDRDADDVVVQVSQVSSVVSHHQKYWYWQLVHDDQKTWIWIQHPVGIDIDIDGDAPDLQCGHLSSSLSSQLRSLVSVPVDNVVSNVRSVVLSVVQQNCQVVDDRDDHHHHGNSNSVVVD/DAAEEEEEWADDPLQFATLSLLCLLLVLLRHHYHYQHQWYFDDFQQGTDDIGGDDLVSSLVRLQVCVVPHDHQFYEYEQNQELSSLVSVLVSCPPPPHAYEYEDHQAFPNGHGRHDLNNLVSCLQRPLLRHQEYEYEQVNLCSSQVHDRDADDVVQVVSQVSSVVSHHQKYWYWQLVHDDQKTWIWIQHPVGIDIDIDGDAPDLQCGHLSSSLSSQLRSLVSVPVDNVVSNVRSVVLSVVQQNCQVVDDRDDHHHHGNSNSVVVD

Sequence (530 aa):
MIPNILSIAGSDPSGGAGIQADLKAISANGGYAMAALTALTAQNTRGVTAVDPIRPAMVTAQIAAIRADIRIDAVKIGMLGDSAIIAAVAAALEGLSAPLVLDPVMVAKGGDRLLAMDAVTALRQILLPRAAVITPNLPEAADLLGCAVAQGRAEMVAQARGLRVLGARAVYLKGGHLPGAICPDLLLDAAGEVWFEAPRVETKNTHGTGCTLSSAWATQLARIPDLRQAAAAARAYTLRAIAAADRLSVGQGHGPLDHFFSMRSMIPNILSIAGSDPSGGAGIQADLKAISANGGYAMAALTALTAQNTRGVTAVDPIRPAMVTAQIAAIRADIRIDAVKIGMLGDSAIIAAVAAALEGLSAPLVLDPVMVAKGGDRLLAMDAVTALRQILLPRAAVITPNLPEAADLLGCAVAQGRAEMVAQARGLRVLGARAVYLKGGHLPGAICPDLLLDAAGEVWFEAPRVETKNTHGTGCTLSSAWATQLARIPDLRQAAAAARAYTLRAIAAADRLSVGQGHGPLDHFFSMRS

Solvent-accessible surface area (backbone atoms only — not comparable to full-atom values): 25680 Å² total; per-residue (Å²): 135,63,42,31,32,36,34,39,15,19,38,28,23,52,24,31,20,37,43,45,19,26,40,43,22,15,41,62,64,60,24,45,39,23,40,34,58,30,26,42,32,18,23,40,35,77,34,76,80,45,76,47,76,50,58,42,68,57,38,33,42,17,48,49,30,30,64,74,44,32,74,60,45,15,29,24,36,39,34,43,46,37,46,64,38,47,51,31,51,52,62,63,48,60,90,60,82,42,51,30,25,33,26,66,49,49,53,44,92,73,61,50,74,46,38,38,76,78,20,50,56,43,43,48,69,64,48,37,45,63,16,49,28,33,50,32,42,44,65,54,46,13,61,75,68,73,52,73,60,54,86,47,68,71,44,44,52,52,50,44,50,50,47,38,73,57,35,23,53,20,31,38,40,38,28,73,82,45,80,74,64,53,27,48,30,38,38,38,42,92,90,42,79,47,79,47,78,44,71,62,73,93,68,65,28,56,31,29,50,67,40,29,34,36,21,22,32,23,35,29,49,56,74,32,86,50,65,68,60,14,47,52,53,17,50,51,52,43,52,53,15,43,71,40,12,78,72,55,81,52,40,81,44,38,16,30,49,25,59,58,51,80,76,73,107,134,62,41,32,32,36,35,38,14,19,39,29,23,53,24,32,21,36,44,46,19,26,39,43,23,15,40,62,62,58,26,45,38,22,40,33,59,31,26,42,33,18,23,38,35,77,35,77,81,45,74,47,76,49,58,43,69,55,39,33,41,19,48,49,31,30,65,76,43,32,73,62,43,14,29,23,37,40,35,42,44,37,44,64,38,47,51,32,52,52,62,63,50,60,91,60,82,42,49,28,25,35,27,67,50,46,55,43,93,71,62,49,74,47,39,39,75,76,19,51,56,43,42,47,69,62,48,37,44,64,15,49,29,31,50,32,42,44,65,53,47,13,60,76,68,72,54,74,59,53,85,48,69,71,44,44,52,52,50,43,52,50,48,37,74,57,34,22,53,19,30,38,40,38,29,72,82,45,80,75,62,54,28,46,30,39,38,38,41,92,90,42,80,45,79,48,76,44,72,61,73,94,68,65,28,55,30,29,49,67,39,28,33,38,21,22,31,22,35,29,49,54,73,32,86,49,64,67,60,14,48,53,53,18,50,52,51,44,52,53,15,44,72,42,12,79,71,55,82,51,40,81,44,38,17,31,49,25,60,57,52,81,76,74,110

Secondary structure (DSSP, 8-state):
---EEEEEEEE-TTSSSHHHHHHHHHHHTTPEEEEEEEEEEEEETTEEEEEEEPPHHHHHHHHHHHHTTS--SEEEE----SHHHHHHHHHHTTT--S-EEE----B-TTS-B-S-HHHHHHIIIIIGGG-SEE--BHHHHHHHHTSPPP-SHHHHHHHHHHHHHTT-S-EEEE-TTSSSSEEEEEEEETTEEEEEEEEPP--S--BTHHHHHHHHHHHHHHH-S-HHHHHHHHHHHHHHHHHTGGG----SSSPBP-TTGGG--/---EEEEEEEE-TTSSSHHHHHHHHHHHTTPEEEEEEEEEEEEETTEEEEEEEPPHHHHHHHHHHHHTTS--SEEEE----SHHHHHHHHHHTTT--S-EEE----B-TTS-B-S-HHHHHHIIIIIGGG-SEE--BHHHHHHHHTSPPP-SHHHHHHHHHHHHHTT-S-EEEE-TTSSSSEEEEEEEETTEEEEEEEEPP--S--BTHHHHHHHHHHHHHHH-S-HHHHHHHHHHHHHHHHHTGGG----SSSPBP-TTGGG--

InterPro domains:
  IPR004399 Hydroxymethylpyrimidine kinase/phosphomethylpyrimidine kinase domain [TIGR00097] (5-260)
  IPR004399 Hydroxymethylpyrimidine kinase/phosphomethylpyrimidine kinase domain [cd01169] (4-227)
  IPR013749 Pyridoxamine kinase/Phosphomethylpyrimidine kinase [PF08543] (12-258)
  IPR029056 Ribokinase-like [G3DSA:3.40.1190.20] (1-265)
  IPR029056 Ribokinase-like [SSF53613] (1-262)

Organism: Rhodobacter capsulatus (strain ATCC BAA-309 / NBRC 16581 / SB1003) (NCBI:txid272942)